Protein AF-A0A845UUW6-F1 (afdb_monomer_lite)

Secondary structure (DSSP, 8-state):
----EEE--SS--EEPPPGGGGG-TT--EEE--SSEEEEPPPGGGGG-TT-SEEE--SSEEEEEEPGGGGGGTTT--EEE--S-TEEEEB--HHHHHHHHTTS-EEE--TTTTB--EEEEEPPTTPPTTS-EEEEEE--PPSSS--EEEEEE--TTSEEEEEESSEEETTTTEEEEEEE-S----EEEEEEE--TT--SEEEEEEEEEETTEEEE--S-EEEEE----EEEEEEES-SEE-TT-EEEEEEEEEE-SSSPEEEEEEEEE--TTEEEEEE-TTEE-SSEEEEEEEEE-TT-EEEEEEEEEE-TTPPSEEEEEEEEEE-SSPPS-TTSSEEEEEEEEPPPPP---------TTS-SSS------B-TTS-B------S-----SSS------------S-S--EEEEEEEE--TTS-HHHHHHHHHHHHHHHHHS-TT-EEEEEEESSSEEEEEEEES-HHHHHHHHHT----S---HHHHHHHHHHHHTT-SSEEEEEEEE-----S-HHHHHHHHHHHHHTT--EEEEE-SS--HHHHHHHHHHHT--EEES--GGGS--

Sequence (569 aa):
TNLQRLWLEDNQLTGPIPAELSQLTNLQWLWLSNNQLGGPIPPELGELTNATQIDLERNNLSGPVPMELGNLDTNLEFLGLAQNPSLTGTIPQSLLDRQAQGLLTITFDGTSVIGCEAQRVLPEGYIPGLPLTVTIQTQPETGTGSYAIEDQPPSSWAVSNVQGGVFDSGTGTVKFGPYFDANSRTLQYDLTPPANASGTGVFSGTYSKDGVSTGLCGPSTLEPSRSDLVVSKVASVATAAPGEQFSYTLTVSNNGPNTAQGVVLTDTLPGDLALLSASADCTGLSVVECSVGDLTPGAVASFTLEVEVSDTAPAGAIDNTVSVSAITPDPNPSNDTSTATVEIEKLSALNLVINQIDASSCPDMSALVTVTDQFGQSLGGLTGSNFTLAEDGQSLPFSLSTVSTGSSSRLAVSIVIDRSTSLSNADLMNMQSAANDFIGLLANDDEVAIWQFNGNIDRLQDFTTDKALASGAVNSITLQGSTAIYDAVADAAAYSQTATGRKAIVLFTDGRDNRSSRSKAQAIDAAIAAGTPVFTIGFGNADPNVLDSIATQSGGLAFQDATSANLGA

pLDDT: mean 77.24, std 19.6, range [23.3, 98.56]

Organism: NCBI:txid2707351

InterPro domains:
  IPR001434 Large cysteine-rich periplasmic protein OmcB-like, DUF11 domain [PF01345] (228-342)
  IPR001611 Leucine-rich repeat [PF00560] (2-24)
  IPR001611 Leucine-rich repeat [PF00560] (26-48)
  IPR002035 von Willebrand factor, type A [PF00092] (414-567)
  IPR002035 von Willebrand factor, type A [PS50234] (412-569)
  IPR002035 von Willebrand factor, type A [SM00327] (410-569)
  IPR013783 Immunoglobulin-like fold [G3DSA:2.60.40.10] (219-346)
  IPR017802 VWFA-related, acidobacterial-type [TIGR03436] (368-543)
  IPR032675 Leucine-rich repeat domain superfamily [G3DSA:3.80.10.10] (1-116)
  IPR036465 von Willebrand factor A-like domain superfamily [G3DSA:3.40.50.410] (410-569)
  IPR036465 von Willebrand factor A-like domain superfamily [SSF53300] (411-563)
  IPR047589 DUF11 repeat [TIGR01451] (233-280)
  IPR051716 Plant receptor-like serine/threonine kinase [PTHR48053] (1-356)

Radius of gyration: 46.25 Å; chains: 1; bounding box: 102×43×138 Å

Foldseek 3Di:
DCDAEDAPEPDADEEADDLCVLVNLNHAYAAPEQYAYEEADHLSVLSNLNHQYHAHEQYQYAEEDHLSVLSNLPRHAEAHAANHVHYAHEDHVSQVVCVVVVRHDYDYDPDRHFADFPFAKADPPDAAFFKWKKKDKDQDDDDQWFKKKKKAWDPQKDKADWDQWDQDPVRNITMHDRDGDRDMDMTMIIIHHHRPDDTIIGMWMWMDTNRRTGHDPGPIDTDTQAWAKFKEKEWPDQADEAFDKTKIKIKIATQGQAKFAFKKKKKAADPQKWWDDKDPQWDDIRIIIHTPGIHGHGRMDMMMTMIGGHNPDDFAKDKIKMFMDTPHHYPDRPRRMYIYIHTYDDPDDFDFDDDDDPPPDDPDDDDFRFGAGPVRHTPDTPDDDDDDDDPDPDDDDDDDPPDDPDDDFAEEEEEEEEQEPVDDPVLLVQSLLLVLLVLVPHDLRHWYWYWYDAPDIDTQGDTDSPSVSRSVSSVVRHHDHHDDQLVNLLVSLVSQLPDPTAYEYEYEDQQDDPDDVVSVVNSLVSLQVSLYAYEYEHTDNRDQCSRQSNRVSSVHYYHYHDGSVNSVD

Structure (mmCIF, N/CA/C/O backbone):
data_AF-A0A845UUW6-F1
#
_entry.id   AF-A0A845UUW6-F1
#
loop_
_atom_site.group_PDB
_atom_site.id
_atom_site.type_symbol
_atom_site.label_atom_id
_atom_site.label_alt_id
_atom_site.label_comp_id
_atom_site.label_asym_id
_atom_site.label_entity_id
_atom_site.label_seq_id
_atom_site.pdbx_PDB_ins_code
_atom_site.Cartn_x
_atom_site.Cartn_y
_atom_site.Cartn_z
_atom_site.occupancy
_atom_site.B_iso_or_equiv
_atom_site.auth_seq_id
_atom_site.auth_comp_id
_atom_site.auth_asym_id
_atom_site.auth_atom_id
_atom_site.pdbx_PDB_model_num
ATOM 1 N N . THR A 1 1 ? 7.366 17.959 -49.634 1.00 78.81 1 THR A N 1
ATOM 2 C CA . THR A 1 1 ? 6.433 17.057 -48.931 1.00 78.81 1 THR A CA 1
ATOM 3 C C . THR A 1 1 ? 5.720 16.059 -49.841 1.00 78.81 1 THR A C 1
ATOM 5 O O . THR A 1 1 ? 5.512 14.955 -49.380 1.00 78.81 1 THR A O 1
ATOM 8 N N . ASN A 1 2 ? 5.355 16.347 -51.103 1.00 93.06 2 ASN A N 1
ATOM 9 C CA . ASN A 1 2 ? 4.643 15.372 -51.974 1.00 93.06 2 ASN A CA 1
ATOM 10 C C . ASN A 1 2 ? 5.525 14.294 -52.638 1.00 93.06 2 ASN A C 1
ATOM 12 O O . ASN A 1 2 ? 5.007 13.443 -53.358 1.00 93.06 2 ASN A O 1
ATOM 16 N N . LEU A 1 3 ? 6.849 14.358 -52.473 1.00 95.94 3 LEU A N 1
ATOM 17 C CA . LEU A 1 3 ? 7.756 13.401 -53.102 1.00 95.94 3 LEU A CA 1
ATOM 18 C C . LEU A 1 3 ? 7.600 12.027 -52.439 1.00 95.94 3 LEU A C 1
ATOM 20 O O . LEU A 1 3 ? 7.670 11.940 -51.220 1.00 95.94 3 LEU A O 1
ATOM 24 N N . GLN A 1 4 ? 7.396 10.985 -53.248 1.00 97.00 4 GLN A N 1
ATOM 25 C CA . GLN A 1 4 ? 7.204 9.604 -52.779 1.00 97.00 4 GLN A CA 1
ATOM 26 C C . GLN A 1 4 ? 8.407 8.704 -53.062 1.00 97.00 4 GLN A C 1
ATOM 28 O O . GLN A 1 4 ? 8.639 7.741 -52.339 1.00 97.00 4 GLN A O 1
ATOM 33 N N . ARG A 1 5 ? 9.173 8.993 -54.117 1.00 97.94 5 ARG A N 1
ATOM 34 C CA . ARG A 1 5 ? 10.358 8.216 -54.491 1.00 97.94 5 ARG A CA 1
ATOM 35 C C . ARG A 1 5 ? 11.508 9.164 -54.752 1.00 97.94 5 ARG A C 1
ATOM 37 O O . ARG A 1 5 ? 11.355 10.091 -55.548 1.00 97.94 5 ARG A O 1
ATOM 44 N N . LEU A 1 6 ? 12.628 8.920 -54.092 1.00 97.69 6 LEU A N 1
ATOM 45 C CA . LEU A 1 6 ? 13.888 9.592 -54.339 1.00 97.69 6 LEU A CA 1
ATOM 46 C C . LEU A 1 6 ? 14.940 8.525 -54.632 1.00 97.69 6 LEU A C 1
ATOM 48 O O . LEU A 1 6 ? 15.325 7.771 -53.742 1.00 97.69 6 LEU A O 1
ATOM 52 N N . TRP A 1 7 ? 15.356 8.473 -55.894 1.00 97.50 7 TRP A N 1
ATOM 53 C CA . TRP A 1 7 ? 16.365 7.556 -56.413 1.00 97.50 7 TRP A CA 1
ATOM 54 C C . TRP A 1 7 ? 17.590 8.363 -56.814 1.00 97.50 7 TRP A C 1
ATOM 56 O O . TRP A 1 7 ? 17.527 9.177 -57.741 1.00 97.50 7 TRP A O 1
ATOM 66 N N . LEU A 1 8 ? 18.661 8.206 -56.049 1.00 97.31 8 LEU A N 1
ATOM 67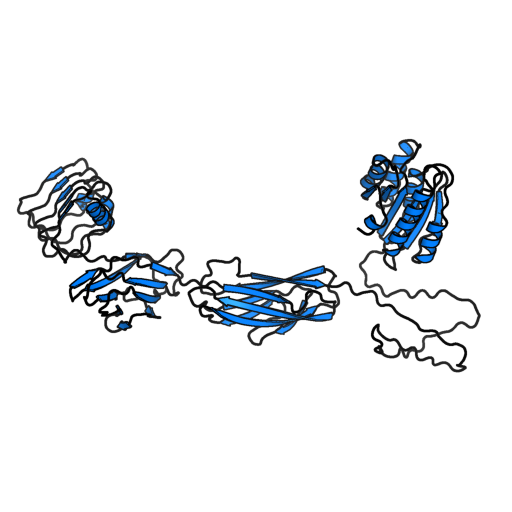 C CA . LEU A 1 8 ? 19.956 8.850 -56.252 1.00 97.31 8 LEU A CA 1
ATOM 68 C C . LEU A 1 8 ? 21.099 7.825 -56.188 1.00 97.31 8 LEU A C 1
ATOM 70 O O . LEU A 1 8 ? 22.266 8.205 -56.067 1.00 97.31 8 LEU A O 1
ATOM 74 N N . GLU A 1 9 ? 20.772 6.537 -56.261 1.00 96.94 9 GLU A N 1
ATOM 75 C CA . GLU A 1 9 ? 21.725 5.439 -56.296 1.00 96.94 9 GLU A CA 1
ATOM 76 C C . GLU A 1 9 ? 22.658 5.509 -57.517 1.00 96.94 9 GLU A C 1
ATOM 78 O O . GLU A 1 9 ? 22.359 6.178 -58.508 1.00 96.94 9 GLU A O 1
ATOM 83 N N . ASP A 1 10 ? 23.812 4.843 -57.434 1.00 97.88 10 ASP A N 1
ATOM 84 C CA . ASP A 1 10 ? 24.802 4.738 -58.519 1.00 97.88 10 ASP A CA 1
ATOM 85 C C . ASP A 1 10 ? 25.358 6.092 -59.008 1.00 97.88 10 ASP A C 1
ATOM 87 O O . ASP A 1 10 ? 25.478 6.361 -60.208 1.00 97.88 10 ASP A O 1
ATOM 91 N N . ASN A 1 11 ? 25.735 6.960 -58.068 1.00 98.00 11 ASN A N 1
ATOM 92 C CA . ASN A 1 11 ? 26.297 8.278 -58.358 1.00 98.00 11 ASN A CA 1
ATOM 93 C C . ASN A 1 11 ? 27.645 8.509 -57.644 1.00 98.00 11 ASN A C 1
ATOM 95 O O . ASN A 1 11 ? 28.257 7.619 -57.057 1.00 98.00 11 ASN A O 1
ATOM 99 N N . GLN A 1 12 ? 28.166 9.733 -57.758 1.00 97.69 12 GLN A N 1
ATOM 100 C CA . GLN A 1 12 ? 29.386 10.190 -57.081 1.00 97.69 12 GLN A CA 1
ATOM 101 C C . GLN A 1 12 ? 29.058 11.233 -56.002 1.00 97.69 12 GLN A C 1
ATOM 103 O O . GLN A 1 12 ? 29.830 12.169 -55.788 1.00 97.69 12 GLN A O 1
ATOM 108 N N . LEU A 1 13 ? 27.881 11.136 -55.372 1.00 97.81 13 LEU A N 1
ATOM 109 C CA . LEU A 1 13 ? 27.466 12.090 -54.344 1.00 97.81 13 LEU A CA 1
ATOM 110 C C . LEU A 1 13 ? 28.383 11.968 -53.127 1.00 97.81 13 LEU A C 1
ATOM 112 O O . LEU A 1 13 ? 28.678 10.864 -52.679 1.00 97.81 13 LEU A O 1
ATOM 116 N N . THR A 1 14 ? 28.831 13.110 -52.610 1.00 97.56 14 THR A N 1
ATOM 117 C CA . THR A 1 14 ? 29.713 13.218 -51.440 1.00 97.56 14 THR A CA 1
ATOM 118 C C . THR A 1 14 ? 29.064 14.085 -50.363 1.00 97.56 14 THR A C 1
ATOM 120 O O . THR A 1 14 ? 28.068 14.765 -50.615 1.00 97.56 14 THR A O 1
ATOM 123 N N . GLY A 1 15 ? 29.654 14.095 -49.167 1.00 97.06 15 GLY A N 1
ATOM 124 C CA . GLY A 1 15 ? 29.141 14.849 -48.022 1.00 97.06 15 GLY A CA 1
ATOM 125 C C . GLY A 1 15 ? 28.100 14.071 -47.206 1.00 97.06 15 GLY A C 1
ATOM 126 O O . GLY A 1 15 ? 27.867 12.892 -47.483 1.00 97.06 15 GLY A O 1
ATOM 127 N N . PRO A 1 16 ? 27.521 14.699 -46.167 1.00 97.44 16 PRO A N 1
ATOM 128 C CA . PRO A 1 16 ? 26.540 14.063 -45.296 1.00 97.44 16 PRO A CA 1
ATOM 129 C C . PRO A 1 16 ? 25.163 13.954 -45.935 1.00 97.44 16 PRO A C 1
ATOM 131 O O . PRO A 1 16 ? 24.785 14.757 -46.789 1.00 97.44 16 PRO A O 1
ATOM 134 N N . ILE A 1 17 ? 24.391 12.976 -45.460 1.00 97.94 17 ILE A N 1
ATOM 135 C CA . ILE A 1 17 ? 22.955 12.921 -45.723 1.00 97.94 17 ILE A CA 1
ATOM 136 C C . ILE A 1 17 ? 22.316 14.123 -44.999 1.00 97.94 17 ILE A C 1
ATOM 138 O O . ILE A 1 17 ? 22.528 14.277 -43.796 1.00 97.94 17 ILE A O 1
ATOM 142 N N . PRO A 1 18 ? 21.568 14.999 -45.690 1.00 96.81 18 PRO A N 1
ATOM 143 C CA . PRO A 1 18 ? 20.947 16.154 -45.053 1.00 96.81 18 PRO A CA 1
ATOM 144 C C . PRO A 1 18 ? 19.748 15.731 -44.196 1.00 96.81 18 PRO A C 1
ATOM 146 O O . PRO A 1 18 ? 18.869 15.002 -44.665 1.00 96.81 18 PRO A O 1
ATOM 149 N N . ALA A 1 19 ? 19.688 16.225 -42.956 1.00 93.88 19 ALA A N 1
ATOM 150 C CA . ALA A 1 19 ? 18.590 15.959 -42.024 1.00 93.88 19 ALA A CA 1
ATOM 151 C C . ALA A 1 19 ? 17.235 16.439 -42.574 1.00 93.88 19 ALA A C 1
ATOM 153 O O . ALA A 1 19 ? 16.196 15.861 -42.267 1.00 93.88 19 ALA A O 1
ATOM 154 N N . GLU A 1 20 ? 17.234 17.443 -43.456 1.00 96.25 20 GLU A N 1
ATOM 155 C CA . GLU A 1 20 ? 16.044 18.002 -44.101 1.00 96.25 20 GLU A CA 1
ATOM 156 C C . GLU A 1 20 ? 15.300 17.003 -45.002 1.00 96.25 20 GLU A C 1
ATOM 158 O O . GLU A 1 20 ? 14.148 17.258 -45.362 1.00 96.25 20 GLU A O 1
ATOM 163 N N . LEU A 1 21 ? 15.900 15.853 -45.347 1.00 95.88 21 LEU A N 1
ATOM 164 C CA . LEU A 1 21 ? 15.180 14.774 -46.037 1.00 95.88 21 LEU A CA 1
ATOM 165 C C . LEU A 1 21 ? 13.986 14.258 -45.224 1.00 95.88 21 LEU A C 1
ATOM 167 O O . LEU A 1 21 ? 12.992 13.865 -45.832 1.00 95.88 21 LEU A O 1
ATOM 171 N N . SER A 1 22 ? 14.038 14.344 -43.891 1.00 93.12 22 SER A N 1
ATOM 172 C CA . SER A 1 22 ? 12.924 14.036 -42.974 1.00 93.12 22 SER A CA 1
ATOM 173 C C . SER A 1 22 ? 11.636 14.806 -43.295 1.00 93.12 22 SER A C 1
ATOM 175 O O . SER A 1 22 ? 10.530 14.288 -43.148 1.00 93.12 22 SER A O 1
ATOM 177 N N . GLN A 1 23 ? 11.749 16.018 -43.854 1.00 95.19 23 GLN A N 1
ATOM 178 C CA . GLN A 1 23 ? 10.604 16.862 -44.217 1.00 95.19 23 GLN A CA 1
ATOM 179 C C . GLN A 1 23 ? 9.803 16.310 -45.409 1.00 95.19 23 GLN A C 1
ATOM 181 O O . GLN A 1 23 ? 8.727 16.814 -45.759 1.00 95.19 23 GLN A O 1
ATOM 186 N N . LEU A 1 24 ? 10.310 15.280 -46.084 1.00 95.88 24 LEU A N 1
ATOM 187 C CA . LEU A 1 24 ? 9.617 14.570 -47.151 1.00 95.88 24 LEU A CA 1
ATOM 188 C C . LEU A 1 24 ? 8.706 13.490 -46.555 1.00 95.88 24 LEU A C 1
ATOM 190 O O . LEU A 1 24 ? 8.832 12.316 -46.859 1.00 95.88 24 LEU A O 1
ATOM 194 N N . THR A 1 25 ? 7.734 13.892 -45.741 1.00 92.50 25 THR A N 1
ATOM 195 C CA . THR A 1 25 ? 6.890 12.973 -44.955 1.00 92.50 25 THR A CA 1
ATOM 196 C C . THR A 1 25 ? 6.049 11.972 -45.765 1.00 92.50 25 THR A C 1
ATOM 198 O O . THR A 1 25 ? 5.563 11.000 -45.199 1.00 92.50 25 THR A O 1
ATOM 201 N N . ASN A 1 26 ? 5.875 12.158 -47.082 1.00 95.06 26 ASN A N 1
ATOM 202 C CA . ASN A 1 26 ? 5.220 11.178 -47.969 1.00 95.06 26 ASN A CA 1
ATOM 203 C C . ASN A 1 26 ? 6.203 10.230 -48.679 1.00 95.06 26 ASN A C 1
ATOM 205 O O . ASN A 1 26 ? 5.784 9.469 -49.555 1.00 95.06 26 ASN A O 1
ATOM 209 N N . LEU A 1 27 ? 7.497 10.305 -48.368 1.00 97.19 27 LEU A N 1
ATOM 210 C CA . LEU A 1 27 ? 8.522 9.502 -49.018 1.00 97.19 27 LEU A CA 1
ATOM 211 C C . LEU A 1 27 ? 8.357 8.028 -48.633 1.00 97.19 27 LEU A C 1
ATOM 213 O O . LEU A 1 27 ? 8.278 7.689 -47.459 1.00 97.19 27 LEU A O 1
ATOM 217 N N . GLN A 1 28 ? 8.299 7.170 -49.647 1.00 97.56 28 GLN A N 1
ATOM 218 C CA . GLN A 1 28 ? 8.151 5.717 -49.541 1.00 97.56 28 GLN A CA 1
ATOM 219 C C . GLN A 1 28 ? 9.447 4.991 -49.907 1.00 97.56 28 GLN A C 1
ATOM 221 O O . GLN A 1 28 ? 9.754 3.959 -49.313 1.00 97.56 28 GLN A O 1
ATOM 226 N N . TRP A 1 29 ? 10.198 5.535 -50.870 1.00 98.38 29 TRP A N 1
ATOM 227 C CA . TRP A 1 29 ? 11.484 5.010 -51.327 1.00 98.38 29 TRP A CA 1
ATOM 228 C C . TRP A 1 29 ? 12.564 6.083 -51.226 1.00 98.38 29 TRP A C 1
ATOM 230 O O . TRP A 1 29 ? 12.444 7.134 -51.863 1.00 98.38 29 TRP A O 1
ATOM 240 N N . LEU A 1 30 ? 13.621 5.788 -50.474 1.00 98.25 30 LEU A N 1
ATOM 241 C CA . LEU A 1 30 ? 14.844 6.578 -50.399 1.00 98.25 30 LEU A CA 1
ATOM 242 C C . LEU A 1 30 ? 16.035 5.685 -50.744 1.00 98.25 30 LEU A C 1
ATOM 244 O O . LEU A 1 30 ? 16.483 4.906 -49.906 1.00 98.25 30 LEU A O 1
ATOM 248 N N . TRP A 1 31 ? 16.540 5.791 -51.969 1.00 98.31 31 TRP A N 1
ATOM 249 C CA . TRP A 1 31 ? 17.693 5.020 -52.430 1.00 98.31 31 TRP A CA 1
ATOM 250 C C . TRP A 1 31 ? 18.873 5.952 -52.669 1.00 98.31 31 TRP A C 1
ATOM 252 O O . TRP A 1 31 ? 18.838 6.824 -53.536 1.00 98.31 31 TRP A O 1
ATOM 262 N N . LEU A 1 32 ? 19.899 5.790 -51.839 1.00 98.31 32 LEU A N 1
ATOM 263 C CA . LEU A 1 32 ? 21.145 6.555 -51.854 1.00 98.31 32 LEU A CA 1
ATOM 264 C C . LEU A 1 32 ? 22.366 5.636 -52.024 1.00 98.31 32 LEU A C 1
ATOM 266 O O . LEU A 1 32 ? 23.506 6.079 -51.849 1.00 98.31 32 LEU A O 1
ATOM 270 N N . SER A 1 33 ? 22.149 4.356 -52.324 1.00 98.06 33 SER A N 1
ATOM 271 C CA . SER A 1 33 ? 23.204 3.352 -52.349 1.00 98.06 33 SER A CA 1
ATOM 272 C C . SER A 1 33 ? 24.225 3.572 -53.462 1.00 98.06 33 SER A C 1
ATOM 274 O O . SER A 1 33 ? 23.982 4.272 -54.444 1.00 98.06 33 SER A O 1
ATOM 276 N N . ASN A 1 34 ? 25.414 2.994 -53.290 1.00 98.12 34 ASN A N 1
ATOM 277 C CA . ASN A 1 34 ? 26.522 3.089 -54.244 1.00 98.12 34 ASN A CA 1
ATOM 278 C C . ASN A 1 34 ? 26.907 4.548 -54.571 1.00 98.12 34 ASN A C 1
ATOM 280 O O . ASN A 1 34 ? 26.910 4.979 -55.725 1.00 98.12 34 ASN A O 1
ATOM 284 N N . ASN A 1 35 ? 27.230 5.303 -53.519 1.00 98.50 35 ASN A N 1
ATOM 285 C CA . ASN A 1 35 ? 27.700 6.688 -53.568 1.00 98.50 35 ASN A CA 1
ATOM 286 C C . ASN A 1 35 ? 28.965 6.857 -52.695 1.00 98.50 35 ASN A C 1
ATOM 288 O O . ASN A 1 35 ? 29.603 5.889 -52.286 1.00 98.50 35 ASN A O 1
ATOM 292 N N . GLN A 1 36 ? 29.382 8.101 -52.445 1.00 97.81 36 GLN A N 1
ATOM 293 C CA . GLN A 1 36 ? 30.512 8.465 -51.579 1.00 97.81 36 GLN A CA 1
ATOM 294 C C . GLN A 1 36 ? 30.044 9.317 -50.382 1.00 97.81 36 GLN A C 1
ATOM 296 O O . GLN A 1 36 ? 30.795 10.163 -49.883 1.00 97.81 36 GLN A O 1
ATOM 301 N N . LEU A 1 37 ? 28.791 9.137 -49.945 1.00 98.19 37 LEU A N 1
ATOM 302 C CA . LEU A 1 37 ? 28.221 9.865 -48.810 1.00 98.19 37 LEU A CA 1
ATOM 303 C C . LEU A 1 37 ? 28.946 9.459 -47.526 1.00 98.19 37 LEU A C 1
ATOM 305 O O . LEU A 1 37 ? 29.293 8.293 -47.361 1.00 98.19 37 LEU A O 1
ATOM 309 N N . GLY A 1 38 ? 29.187 10.402 -46.620 1.00 92.94 38 GLY A N 1
ATOM 310 C CA . GLY A 1 38 ? 29.906 10.136 -45.372 1.00 92.94 38 GLY A CA 1
ATOM 311 C C . GLY A 1 38 ? 29.416 10.973 -44.202 1.00 92.94 38 GLY A C 1
ATOM 312 O O . GLY A 1 38 ? 28.570 11.838 -44.370 1.00 92.94 38 GLY A O 1
ATOM 313 N N . GLY A 1 39 ? 29.949 10.737 -43.005 1.00 91.62 39 GLY A N 1
ATOM 314 C CA . GLY A 1 39 ? 29.361 11.286 -41.778 1.00 91.62 39 GLY A CA 1
ATOM 315 C C . GLY A 1 39 ? 28.183 10.441 -41.269 1.00 91.62 39 GLY A C 1
ATOM 316 O O . GLY A 1 39 ? 27.915 9.375 -41.832 1.00 91.62 39 GLY A O 1
ATOM 317 N N . PRO A 1 40 ? 27.511 10.882 -40.190 1.00 90.00 40 PRO A N 1
ATOM 318 C CA . PRO A 1 40 ? 26.458 10.107 -39.545 1.00 90.00 40 PRO A CA 1
ATOM 319 C C . PRO A 1 40 ? 25.180 10.025 -40.370 1.00 90.00 40 PRO A C 1
ATOM 321 O O . PRO A 1 40 ? 24.851 10.933 -41.134 1.00 90.00 40 PRO A O 1
ATOM 324 N N . ILE A 1 41 ? 24.441 8.934 -40.165 1.00 96.31 41 ILE A N 1
ATOM 325 C CA . ILE A 1 41 ? 23.040 8.845 -40.572 1.00 96.31 41 ILE A CA 1
ATOM 326 C C . ILE A 1 41 ? 22.256 9.834 -39.688 1.00 96.31 41 ILE A C 1
ATOM 328 O O . ILE A 1 41 ? 22.372 9.749 -38.464 1.00 96.31 41 ILE A O 1
ATOM 332 N N . PRO A 1 42 ? 21.484 10.776 -40.254 1.00 95.56 42 PRO A N 1
ATOM 333 C CA . PRO A 1 42 ? 20.699 11.711 -39.457 1.00 95.56 42 PRO A CA 1
ATOM 334 C C . PRO A 1 42 ? 19.595 10.980 -38.676 1.00 95.56 42 PRO A C 1
ATOM 336 O O . PRO A 1 42 ? 18.842 10.217 -39.295 1.00 95.56 42 PRO A O 1
ATOM 339 N N . PRO A 1 43 ? 19.454 11.204 -37.355 1.00 85.25 43 PRO A N 1
ATOM 340 C CA . PRO A 1 43 ? 18.365 10.621 -36.568 1.00 85.25 43 PRO A CA 1
ATOM 341 C C . PRO A 1 43 ? 16.979 11.031 -37.088 1.00 85.25 43 PRO A C 1
ATOM 343 O O . PRO A 1 43 ? 16.032 10.249 -37.021 1.00 85.25 43 PRO A O 1
ATOM 346 N N . GLU A 1 44 ? 16.859 12.205 -37.711 1.00 96.69 44 GLU A N 1
ATOM 347 C CA . GLU A 1 44 ? 15.612 12.724 -38.281 1.00 96.69 44 GLU A CA 1
ATOM 348 C C . GLU A 1 44 ? 15.050 11.840 -39.407 1.00 96.69 44 GLU A C 1
ATOM 350 O O . GLU A 1 44 ? 13.860 11.912 -39.714 1.00 96.69 44 GLU A O 1
ATOM 355 N N . LEU A 1 45 ? 15.850 10.953 -40.016 1.00 96.12 45 LEU A N 1
ATOM 356 C CA . LEU A 1 45 ? 15.319 9.967 -40.966 1.00 96.12 45 LEU A CA 1
ATOM 357 C C . LEU A 1 45 ? 14.285 9.024 -40.326 1.00 96.12 45 LEU A C 1
ATOM 359 O O . LEU A 1 45 ? 13.439 8.489 -41.042 1.00 96.12 45 LEU A O 1
ATOM 363 N N . GLY A 1 46 ? 14.295 8.876 -38.997 1.00 92.31 46 GLY A N 1
ATOM 36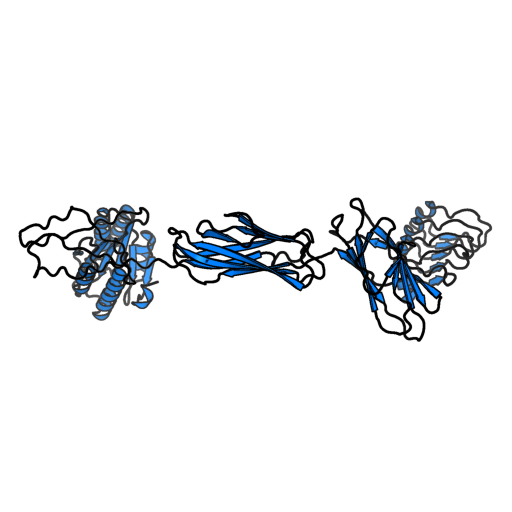4 C CA . GLY A 1 46 ? 13.257 8.176 -38.240 1.00 92.31 46 GLY A CA 1
ATOM 365 C C . GLY A 1 46 ? 11.861 8.808 -38.336 1.00 92.31 46 GLY A C 1
ATOM 366 O O . GLY A 1 46 ? 10.870 8.161 -38.013 1.00 92.31 46 GLY A O 1
ATOM 367 N N . GLU A 1 47 ? 11.742 10.050 -38.816 1.00 94.44 47 GLU A N 1
ATOM 368 C CA . GLU A 1 47 ? 10.454 10.734 -39.003 1.00 94.44 47 GLU A CA 1
ATOM 369 C C . GLU A 1 47 ? 9.744 10.345 -40.313 1.00 94.44 47 GLU A C 1
ATOM 371 O O . GLU A 1 47 ? 8.565 10.661 -40.512 1.00 94.44 47 GLU A O 1
ATOM 376 N N . LEU A 1 48 ? 10.425 9.624 -41.213 1.00 95.38 48 LEU A N 1
ATOM 377 C CA . LEU A 1 48 ? 9.891 9.167 -42.499 1.00 95.38 48 LEU A CA 1
ATOM 378 C C . LEU A 1 48 ? 8.948 7.966 -42.339 1.00 95.38 48 LEU A C 1
ATOM 380 O O . LEU A 1 48 ? 9.119 6.936 -42.976 1.00 95.38 48 LEU A O 1
ATOM 384 N N . THR A 1 49 ? 7.915 8.093 -41.513 1.00 93.38 49 THR A N 1
ATOM 385 C CA . THR A 1 49 ? 6.990 7.008 -41.123 1.00 93.38 49 THR A CA 1
ATOM 386 C C . THR A 1 49 ? 6.237 6.332 -42.284 1.00 93.38 49 THR A C 1
ATOM 388 O O . THR A 1 49 ? 5.717 5.228 -42.122 1.00 93.38 49 THR A O 1
ATOM 391 N N . ASN A 1 50 ? 6.202 6.949 -43.471 1.00 94.56 50 ASN A N 1
ATOM 392 C CA . ASN A 1 50 ? 5.665 6.355 -44.704 1.00 94.56 50 ASN A CA 1
ATOM 393 C C . ASN A 1 50 ? 6.710 5.580 -45.532 1.00 94.56 50 ASN A C 1
ATOM 395 O O . ASN A 1 50 ? 6.359 5.002 -46.565 1.00 94.56 50 ASN A O 1
ATOM 399 N N . ALA A 1 51 ? 7.979 5.574 -45.118 1.00 96.88 51 ALA A N 1
ATOM 400 C CA . ALA A 1 51 ? 9.054 4.889 -45.814 1.00 96.88 51 ALA A CA 1
ATOM 401 C C . ALA A 1 51 ? 8.869 3.374 -45.734 1.00 96.88 51 ALA A C 1
ATOM 403 O O . ALA A 1 51 ? 8.714 2.786 -44.667 1.00 96.88 51 ALA A O 1
ATOM 404 N N . THR A 1 52 ? 8.930 2.749 -46.902 1.00 97.62 52 THR A N 1
ATOM 405 C CA . THR A 1 52 ? 8.909 1.293 -47.076 1.00 97.62 52 THR A CA 1
ATOM 406 C C . THR A 1 52 ? 10.295 0.764 -47.417 1.00 97.62 52 THR A C 1
ATOM 408 O O . THR A 1 52 ? 10.611 -0.387 -47.148 1.00 97.62 52 THR A O 1
ATOM 411 N N . GLN A 1 53 ? 11.149 1.595 -48.008 1.00 97.94 53 GLN A N 1
ATOM 412 C CA . GLN A 1 53 ? 12.445 1.179 -48.520 1.00 97.94 53 GLN A CA 1
ATOM 413 C C . GLN A 1 53 ? 13.453 2.298 -48.282 1.00 97.94 53 GLN A C 1
ATOM 415 O O . GLN A 1 53 ? 13.307 3.397 -48.827 1.00 97.94 53 GLN A O 1
ATOM 420 N N . ILE A 1 54 ? 14.480 2.003 -47.493 1.00 98.19 54 ILE A N 1
ATOM 421 C CA . ILE A 1 54 ? 15.629 2.881 -47.286 1.00 98.19 54 ILE A CA 1
ATOM 422 C C . ILE A 1 54 ? 16.877 2.086 -47.644 1.00 98.19 54 ILE A C 1
ATOM 424 O O . ILE A 1 54 ? 17.173 1.080 -47.008 1.00 98.19 54 ILE A O 1
ATOM 428 N N . ASP A 1 55 ? 17.602 2.532 -48.664 1.00 98.12 55 ASP A N 1
ATOM 429 C CA . ASP A 1 55 ? 18.837 1.893 -49.108 1.00 98.12 55 ASP A CA 1
ATOM 430 C C . ASP A 1 55 ? 20.008 2.876 -49.015 1.00 98.12 55 ASP A C 1
ATOM 432 O O . ASP A 1 55 ? 20.085 3.850 -49.770 1.00 98.12 55 ASP A O 1
ATOM 436 N N . LEU A 1 56 ? 20.900 2.624 -48.057 1.00 97.56 56 LEU A N 1
ATOM 437 C CA . LEU A 1 56 ? 22.109 3.397 -47.776 1.00 97.56 56 LEU A CA 1
ATOM 438 C C . LEU A 1 56 ? 23.380 2.568 -48.017 1.00 97.56 56 LEU A C 1
ATOM 440 O O . LEU A 1 56 ? 24.474 2.985 -47.619 1.00 97.56 56 LEU A O 1
ATOM 444 N N . GLU A 1 57 ? 23.258 1.394 -48.642 1.00 96.50 57 GLU A N 1
ATOM 445 C CA . GLU A 1 57 ? 24.384 0.488 -48.843 1.00 96.50 57 GLU A CA 1
ATOM 446 C C . GLU A 1 57 ? 25.517 1.134 -49.651 1.00 96.50 57 GLU A C 1
ATOM 448 O O . GLU A 1 57 ? 25.297 2.009 -50.490 1.00 96.50 57 GLU A O 1
ATOM 453 N N . ARG A 1 58 ? 26.747 0.638 -49.471 1.00 96.44 58 ARG A N 1
ATOM 454 C CA . ARG A 1 58 ? 27.907 1.006 -50.308 1.00 96.44 58 ARG A CA 1
ATOM 455 C C . ARG A 1 58 ? 28.180 2.518 -50.298 1.00 96.44 58 ARG A C 1
ATOM 457 O O . ARG A 1 58 ? 28.217 3.158 -51.350 1.00 96.44 58 ARG A O 1
ATOM 464 N N . ASN A 1 59 ? 28.365 3.073 -49.106 1.00 97.69 59 ASN A N 1
ATOM 465 C CA . ASN A 1 59 ? 28.753 4.463 -48.868 1.00 97.69 59 ASN A CA 1
ATOM 466 C C . ASN A 1 59 ? 29.921 4.522 -47.854 1.00 97.69 59 ASN A C 1
ATOM 468 O O . ASN A 1 59 ? 30.468 3.501 -47.439 1.00 97.69 59 ASN A O 1
ATOM 472 N N . ASN A 1 60 ? 30.329 5.730 -47.459 1.00 95.25 60 ASN A N 1
ATOM 473 C CA . ASN A 1 60 ? 31.331 5.996 -46.420 1.00 95.25 60 ASN A CA 1
ATOM 474 C C . ASN A 1 60 ? 30.682 6.526 -45.121 1.00 95.25 60 ASN A C 1
ATOM 476 O O . ASN A 1 60 ? 31.276 7.358 -44.424 1.00 95.25 60 ASN A O 1
ATOM 480 N N . LEU A 1 61 ? 29.456 6.090 -44.802 1.00 94.62 61 LEU A N 1
ATOM 481 C CA . LEU A 1 61 ? 28.748 6.526 -43.593 1.00 94.62 61 LEU A CA 1
ATOM 482 C C . LEU A 1 61 ? 29.502 6.082 -42.333 1.00 94.62 61 LEU A C 1
ATOM 484 O O . LEU A 1 61 ? 30.167 5.041 -42.316 1.00 94.62 61 LEU A O 1
ATOM 488 N N . SER A 1 62 ? 29.428 6.903 -41.287 1.00 85.31 62 SER A N 1
ATOM 489 C CA . SER A 1 62 ? 30.200 6.713 -40.060 1.00 85.31 62 SER A CA 1
ATOM 490 C C . SER A 1 62 ? 29.405 7.001 -38.793 1.00 85.31 62 SER A C 1
ATOM 492 O O . SER A 1 62 ? 28.400 7.696 -38.829 1.00 85.31 62 SER A O 1
ATOM 494 N N . GLY A 1 63 ? 29.876 6.503 -37.651 1.00 75.44 63 GLY A N 1
ATOM 495 C CA . GLY A 1 63 ? 29.183 6.694 -36.374 1.00 75.44 63 GLY A CA 1
ATOM 496 C C . GLY A 1 63 ? 28.007 5.729 -36.183 1.00 75.44 63 GLY A C 1
ATOM 497 O O . GLY A 1 63 ? 27.838 4.811 -36.989 1.00 75.44 63 GLY A O 1
ATOM 498 N N . PRO A 1 64 ? 27.236 5.887 -35.094 1.00 76.75 64 PRO A N 1
ATOM 499 C CA . PRO A 1 64 ? 26.210 4.924 -34.723 1.00 76.75 64 PRO A CA 1
ATOM 500 C C . PRO A 1 64 ? 25.008 4.955 -35.675 1.00 76.75 64 PRO A C 1
ATOM 502 O O . PRO A 1 64 ? 24.619 6.017 -36.163 1.00 76.75 64 PRO A O 1
ATOM 505 N N . VAL A 1 65 ? 24.379 3.797 -35.886 1.00 85.75 65 VAL A N 1
ATOM 506 C CA . VAL A 1 65 ? 23.019 3.713 -36.440 1.00 85.75 65 VAL A CA 1
ATOM 507 C C . VAL A 1 65 ? 22.041 4.400 -35.464 1.00 85.75 65 VAL A C 1
ATOM 509 O O . VAL A 1 65 ? 22.013 4.022 -34.293 1.00 85.75 65 VAL A O 1
ATOM 512 N N . PRO A 1 66 ? 21.253 5.406 -35.898 1.00 84.62 66 PRO A N 1
ATOM 513 C CA . PRO A 1 66 ? 20.333 6.125 -35.018 1.00 84.62 66 PRO A CA 1
ATOM 514 C C . PRO A 1 66 ? 19.184 5.250 -34.513 1.00 84.62 66 PRO A C 1
ATOM 516 O O . PRO A 1 66 ? 18.556 4.524 -35.291 1.00 84.62 66 PRO A O 1
ATOM 519 N N . MET A 1 67 ? 18.858 5.374 -33.224 1.00 74.06 67 MET A N 1
ATOM 520 C CA . MET A 1 67 ? 17.767 4.616 -32.601 1.00 74.06 67 MET A CA 1
ATOM 521 C C . MET A 1 67 ? 16.391 5.047 -33.115 1.00 74.06 67 MET A C 1
ATOM 523 O O . MET A 1 67 ? 15.459 4.246 -33.159 1.00 74.06 67 MET A O 1
ATOM 527 N N . GLU A 1 68 ? 16.282 6.289 -33.579 1.00 87.88 68 GLU A N 1
ATOM 528 C CA . GLU A 1 68 ? 15.089 6.893 -34.163 1.00 87.88 68 GLU A CA 1
ATOM 529 C C . GLU A 1 68 ? 14.617 6.161 -35.423 1.00 87.88 68 GLU A C 1
ATOM 531 O O . GLU A 1 68 ? 13.425 6.189 -35.728 1.00 87.88 68 GLU A O 1
ATOM 536 N N . LEU A 1 69 ? 15.497 5.426 -36.121 1.00 89.44 69 LEU A N 1
ATOM 537 C CA . LEU A 1 69 ? 15.080 4.544 -37.219 1.00 89.44 69 LEU A CA 1
ATOM 538 C C . LEU A 1 69 ? 14.094 3.459 -36.752 1.00 89.44 69 LEU A C 1
ATOM 540 O O . LEU A 1 69 ? 13.331 2.937 -37.562 1.00 89.44 69 LEU A O 1
ATOM 544 N N . GLY A 1 70 ? 14.053 3.155 -35.451 1.00 83.56 70 GLY A N 1
ATOM 545 C CA . GLY A 1 70 ? 13.071 2.258 -34.847 1.00 83.56 70 GLY A CA 1
ATOM 546 C C . GLY A 1 70 ? 11.625 2.740 -34.986 1.00 83.56 70 GLY A C 1
ATOM 547 O O . GLY A 1 70 ? 10.727 1.905 -34.977 1.00 83.56 70 GLY A O 1
ATOM 548 N N . ASN A 1 71 ? 11.395 4.041 -35.202 1.00 86.38 71 ASN A N 1
ATOM 549 C CA . ASN A 1 71 ? 10.066 4.619 -35.450 1.00 86.38 71 ASN A CA 1
ATOM 550 C C . ASN A 1 71 ? 9.485 4.235 -36.825 1.00 86.38 71 ASN A C 1
ATOM 552 O O . ASN A 1 71 ? 8.322 4.511 -37.115 1.00 86.38 71 ASN A O 1
ATOM 556 N N . LEU A 1 72 ? 10.298 3.625 -37.693 1.00 92.06 72 LEU A N 1
ATOM 557 C CA . LEU A 1 72 ? 9.900 3.160 -39.024 1.00 92.06 72 LEU A CA 1
ATOM 558 C C . LEU A 1 72 ? 9.371 1.715 -39.010 1.00 92.06 72 LEU A C 1
ATOM 560 O O . LEU A 1 72 ? 9.041 1.153 -40.059 1.00 92.06 72 LEU A O 1
ATOM 564 N N . ASP A 1 73 ? 9.282 1.101 -37.830 1.00 83.31 73 ASP A N 1
ATOM 565 C CA . ASP A 1 73 ? 8.871 -0.285 -37.620 1.00 83.31 73 ASP A CA 1
ATOM 566 C C . ASP A 1 73 ? 7.498 -0.634 -38.207 1.00 83.31 73 ASP A C 1
ATOM 568 O O . ASP A 1 73 ? 7.239 -1.797 -38.478 1.00 83.31 73 ASP A O 1
ATOM 572 N N . THR A 1 74 ? 6.630 0.329 -38.484 1.00 85.94 74 THR A N 1
ATOM 573 C CA . THR A 1 74 ? 5.281 0.025 -38.968 1.00 85.94 74 THR A CA 1
ATOM 574 C C . THR A 1 74 ? 5.251 -0.349 -40.457 1.00 85.94 74 THR A C 1
ATOM 576 O O . THR A 1 74 ? 4.522 -1.265 -40.836 1.00 85.94 74 THR A O 1
ATOM 579 N N . ASN A 1 75 ? 6.044 0.321 -41.306 1.00 88.69 75 ASN A N 1
ATOM 580 C CA . ASN A 1 75 ? 5.937 0.213 -42.773 1.00 88.69 75 ASN A CA 1
ATOM 581 C C . ASN A 1 75 ? 7.228 -0.222 -43.480 1.00 88.69 75 ASN A C 1
ATOM 583 O O . ASN A 1 75 ? 7.176 -0.603 -44.648 1.00 88.69 75 ASN A O 1
ATOM 587 N N . LEU A 1 76 ? 8.386 -0.165 -42.814 1.00 97.06 76 LEU A N 1
ATOM 588 C CA . LEU A 1 76 ? 9.670 -0.405 -43.474 1.00 97.06 76 LEU A CA 1
ATOM 589 C C . LEU A 1 76 ? 9.822 -1.876 -43.889 1.00 97.06 76 LEU A C 1
ATOM 591 O O . LEU A 1 76 ? 9.722 -2.762 -43.056 1.00 97.06 76 LEU A O 1
ATOM 595 N N . GLU A 1 77 ? 10.079 -2.170 -45.151 1.00 96.88 77 GLU A N 1
ATOM 596 C CA . GLU A 1 77 ? 10.250 -3.531 -45.683 1.00 96.88 77 GLU A CA 1
ATOM 597 C C . GLU A 1 77 ? 11.719 -3.849 -45.991 1.00 96.88 77 GLU A C 1
ATOM 599 O O . GLU A 1 77 ? 12.121 -5.016 -45.992 1.00 96.88 77 GLU A O 1
ATOM 604 N N . PHE A 1 78 ? 12.532 -2.814 -46.217 1.00 97.19 78 PHE A N 1
ATOM 605 C CA . PHE A 1 78 ? 13.961 -2.937 -46.487 1.00 97.19 78 PHE A CA 1
ATOM 606 C C . PHE A 1 78 ? 14.759 -1.800 -45.849 1.00 97.19 78 PHE A C 1
ATOM 608 O O . PHE A 1 78 ? 14.418 -0.623 -46.019 1.00 97.19 78 PHE A O 1
ATOM 615 N N . LEU A 1 79 ? 15.846 -2.171 -45.174 1.00 96.44 79 LEU A N 1
ATOM 616 C CA . LEU A 1 79 ? 16.856 -1.263 -44.648 1.00 96.44 79 LEU A CA 1
ATOM 617 C C . LEU A 1 79 ? 18.254 -1.727 -45.074 1.00 96.44 79 LEU A C 1
ATOM 619 O O . LEU A 1 79 ? 18.803 -2.685 -44.529 1.00 96.44 79 LEU A O 1
ATOM 623 N N . GLY A 1 80 ? 18.829 -1.030 -46.047 1.00 95.38 80 GLY A N 1
ATOM 624 C CA . GLY A 1 80 ? 20.160 -1.310 -46.566 1.00 95.38 80 GLY A CA 1
ATOM 625 C C . GLY A 1 80 ? 21.247 -0.524 -45.833 1.00 95.38 80 GLY A C 1
ATOM 626 O O . GLY A 1 80 ? 21.296 0.695 -45.973 1.00 95.38 80 GLY A O 1
ATOM 627 N N . LEU A 1 81 ? 22.125 -1.184 -45.069 1.00 93.56 81 LEU A N 1
ATOM 628 C CA . LEU A 1 81 ? 23.245 -0.546 -44.343 1.00 93.56 81 LEU A CA 1
ATOM 629 C C . LEU A 1 81 ? 24.613 -1.162 -44.667 1.00 93.56 81 LEU A C 1
ATOM 631 O O . LEU A 1 81 ? 25.644 -0.604 -44.284 1.00 93.56 81 LEU A O 1
ATOM 635 N N . ALA A 1 82 ? 24.640 -2.303 -45.358 1.00 91.25 82 ALA A N 1
ATOM 636 C CA . ALA A 1 82 ? 25.863 -3.024 -45.688 1.00 91.25 82 ALA A CA 1
ATOM 637 C C . ALA A 1 82 ? 26.865 -2.169 -46.481 1.00 91.25 82 ALA A C 1
ATOM 639 O O . ALA A 1 82 ? 26.508 -1.236 -47.200 1.00 91.25 82 ALA A O 1
ATOM 640 N N . GLN A 1 83 ? 28.142 -2.528 -46.396 1.00 91.38 83 GLN A N 1
ATOM 641 C CA . GLN A 1 83 ? 29.240 -1.863 -47.095 1.00 91.38 83 GLN A CA 1
ATOM 642 C C . GLN A 1 83 ? 29.381 -0.381 -46.720 1.00 91.38 83 GLN A C 1
ATOM 644 O O . GLN A 1 83 ? 29.640 0.461 -47.577 1.00 91.38 83 GLN A O 1
ATOM 649 N N . ASN A 1 84 ? 29.240 -0.086 -45.425 1.00 90.62 84 ASN A N 1
ATOM 650 C CA . ASN A 1 84 ? 29.604 1.183 -44.794 1.00 90.62 84 ASN A CA 1
ATOM 651 C C . ASN A 1 84 ? 30.667 0.906 -43.711 1.00 90.62 84 ASN A C 1
ATOM 653 O O . ASN A 1 84 ? 30.326 0.625 -42.562 1.00 90.62 84 ASN A O 1
ATOM 657 N N . PRO A 1 85 ? 31.970 0.956 -44.042 1.00 83.81 85 PRO A N 1
ATOM 658 C CA . PRO A 1 85 ? 33.030 0.373 -43.211 1.00 83.81 85 PRO A CA 1
ATOM 659 C C . PRO A 1 85 ? 33.284 1.100 -41.882 1.00 83.81 85 PRO A C 1
ATOM 661 O O . PRO A 1 85 ? 34.011 0.588 -41.036 1.00 83.81 85 PRO A O 1
ATOM 664 N N . SER A 1 86 ? 32.755 2.314 -41.710 1.00 82.75 86 SER A N 1
ATOM 665 C CA . SER A 1 86 ? 32.916 3.133 -40.498 1.00 82.75 86 SER A CA 1
ATOM 666 C C . SER A 1 86 ? 31.624 3.278 -39.691 1.00 82.75 86 SER A C 1
ATOM 668 O O . SER A 1 86 ? 31.606 4.034 -38.716 1.00 82.75 86 SER A O 1
ATOM 670 N N . LEU A 1 87 ? 30.556 2.588 -40.098 1.00 80.62 87 LEU A N 1
ATOM 671 C CA . LEU A 1 87 ? 29.286 2.570 -39.386 1.00 80.62 87 LEU A CA 1
ATOM 672 C C . LEU A 1 87 ? 29.402 1.671 -38.147 1.00 80.62 87 LEU A C 1
ATOM 674 O O . LEU A 1 87 ? 29.959 0.573 -38.206 1.00 80.62 87 LEU A O 1
ATOM 678 N N . THR A 1 88 ? 28.901 2.161 -37.021 1.00 71.12 88 THR A N 1
ATOM 679 C CA . THR A 1 88 ? 28.954 1.506 -35.708 1.00 71.12 88 THR A CA 1
ATOM 680 C C . THR A 1 88 ? 27.559 1.497 -35.065 1.00 71.12 88 THR A C 1
ATOM 682 O O . THR A 1 88 ? 26.567 1.831 -35.713 1.00 71.12 88 THR A O 1
ATOM 685 N N . GLY A 1 89 ? 27.448 1.130 -33.786 1.00 66.88 89 GLY A N 1
ATOM 686 C CA . GLY A 1 89 ? 26.189 1.194 -33.031 1.00 66.88 89 GLY A CA 1
ATOM 687 C C . GLY A 1 89 ? 25.298 -0.034 -33.225 1.00 66.88 89 GLY A C 1
ATOM 688 O O . GLY A 1 89 ? 25.792 -1.117 -33.538 1.00 66.88 89 GLY A O 1
ATOM 689 N N . THR A 1 90 ? 23.989 0.119 -33.009 1.00 69.44 90 THR A N 1
ATOM 690 C CA . THR A 1 90 ? 23.014 -0.973 -33.147 1.00 69.44 90 THR A CA 1
ATOM 691 C C . THR A 1 90 ? 21.885 -0.678 -34.099 1.00 69.44 90 THR A C 1
ATOM 693 O O . THR A 1 90 ? 21.389 0.438 -34.183 1.00 69.44 90 THR A O 1
ATOM 696 N N . ILE A 1 91 ? 21.381 -1.741 -34.717 1.00 80.38 91 ILE A N 1
ATOM 697 C CA . ILE A 1 91 ? 20.052 -1.712 -35.313 1.00 80.38 91 ILE A CA 1
ATOM 698 C C . ILE A 1 91 ? 19.007 -1.668 -34.177 1.00 80.38 91 ILE A C 1
ATOM 700 O O . ILE A 1 91 ? 19.091 -2.491 -33.261 1.00 80.38 91 ILE A O 1
ATOM 704 N N . PRO A 1 92 ? 18.013 -0.760 -34.234 1.00 78.50 92 PRO A N 1
ATOM 705 C CA . PRO A 1 92 ? 16.914 -0.704 -33.272 1.00 78.50 92 PRO A CA 1
ATOM 706 C C . PRO A 1 92 ? 16.200 -2.051 -33.109 1.00 78.50 92 PRO A C 1
ATOM 708 O O . PRO A 1 92 ? 15.885 -2.717 -34.099 1.00 78.50 92 PRO A O 1
ATOM 711 N N . GLN A 1 93 ? 15.884 -2.432 -31.866 1.00 69.25 93 GLN A N 1
ATOM 712 C CA . GLN A 1 93 ? 15.300 -3.746 -31.564 1.00 69.25 93 GLN A CA 1
ATOM 713 C C . GLN A 1 93 ? 13.971 -3.988 -32.294 1.00 69.25 93 GLN A C 1
ATOM 715 O O . GLN A 1 93 ? 13.759 -5.083 -32.807 1.00 69.25 93 GLN A O 1
ATOM 720 N N . SER A 1 94 ? 13.124 -2.962 -32.433 1.00 74.31 94 SER A N 1
ATOM 721 C CA . SER A 1 94 ? 11.854 -3.067 -33.169 1.00 74.31 94 SER A CA 1
ATOM 722 C C . SER A 1 94 ? 12.047 -3.523 -34.622 1.00 74.31 94 SER A C 1
ATOM 724 O O . SER A 1 94 ? 11.241 -4.288 -35.152 1.00 74.31 94 SER A O 1
ATOM 726 N N . LEU A 1 95 ? 13.147 -3.122 -35.268 1.00 82.88 95 LEU A N 1
ATOM 727 C CA . LEU A 1 95 ? 13.481 -3.541 -36.629 1.00 82.88 95 LEU A CA 1
ATOM 728 C C . LEU A 1 95 ? 14.060 -4.961 -36.663 1.00 82.88 95 LEU A C 1
ATOM 730 O O . LEU A 1 95 ? 13.709 -5.744 -37.547 1.00 82.88 95 LEU A O 1
ATOM 734 N N . LEU A 1 96 ? 14.898 -5.325 -35.687 1.00 77.06 96 LEU A N 1
ATOM 735 C CA . LEU A 1 96 ? 15.420 -6.690 -35.555 1.00 77.06 96 LEU A CA 1
ATOM 736 C C . LEU A 1 96 ? 14.300 -7.708 -35.305 1.00 77.06 96 LEU A C 1
ATOM 738 O O . LEU A 1 96 ? 14.300 -8.777 -35.916 1.00 77.06 96 LEU A O 1
ATOM 742 N N . ASP A 1 97 ? 13.312 -7.360 -34.481 1.00 72.25 97 ASP A N 1
ATOM 743 C CA . ASP A 1 97 ? 12.136 -8.195 -34.227 1.00 72.25 97 ASP A CA 1
ATOM 744 C C . ASP A 1 97 ? 11.347 -8.436 -35.520 1.00 72.25 97 ASP A C 1
ATOM 746 O O . ASP A 1 97 ? 10.950 -9.565 -35.821 1.00 72.25 97 ASP A O 1
ATOM 750 N N . ARG A 1 98 ? 11.183 -7.398 -36.348 1.00 84.62 98 ARG A N 1
ATOM 751 C CA . ARG A 1 98 ? 10.536 -7.526 -37.660 1.00 84.62 98 ARG A CA 1
ATOM 752 C C . ARG A 1 98 ? 11.346 -8.348 -38.647 1.00 84.62 98 ARG A C 1
ATOM 754 O O . ARG A 1 98 ? 10.756 -9.122 -39.404 1.00 84.62 98 ARG A O 1
ATOM 761 N N . GLN A 1 99 ? 12.671 -8.233 -38.631 1.00 82.31 99 GLN A N 1
ATOM 762 C CA . GLN A 1 99 ? 13.533 -9.101 -39.426 1.00 82.31 99 GLN A CA 1
ATOM 763 C C . GLN A 1 99 ? 13.397 -10.566 -38.996 1.00 82.31 99 GLN A C 1
ATOM 765 O O . GLN A 1 99 ? 13.255 -11.440 -39.851 1.00 82.31 99 GLN A O 1
ATOM 770 N N . ALA A 1 100 ? 13.368 -10.846 -37.690 1.00 65.31 100 ALA A N 1
ATOM 771 C CA . ALA A 1 100 ? 13.167 -12.194 -37.159 1.00 65.31 100 ALA A CA 1
ATOM 772 C C . ALA A 1 100 ? 11.791 -12.778 -37.534 1.00 65.31 100 ALA A C 1
ATOM 774 O O . ALA A 1 100 ? 11.667 -13.981 -37.761 1.00 65.31 100 ALA A O 1
ATOM 775 N N . GLN A 1 101 ? 10.770 -11.927 -37.661 1.00 78.19 101 GLN A N 1
ATOM 776 C CA . GLN A 1 101 ? 9.435 -12.292 -38.151 1.00 78.19 101 GLN A CA 1
ATOM 777 C C . GLN A 1 101 ? 9.351 -12.414 -39.686 1.00 78.19 101 GLN A C 1
ATOM 779 O O . GLN A 1 101 ? 8.295 -12.761 -40.213 1.00 78.19 101 GLN A O 1
ATOM 784 N N . GLY A 1 102 ? 10.436 -12.130 -40.419 1.00 79.75 102 GLY A N 1
ATOM 785 C CA . GLY A 1 102 ? 10.464 -12.145 -41.884 1.00 79.75 102 GLY A CA 1
ATOM 786 C C . GLY A 1 102 ? 9.692 -10.993 -42.540 1.00 79.75 102 GLY A C 1
ATOM 787 O O . GLY A 1 102 ? 9.354 -11.082 -43.718 1.00 79.75 102 GLY A O 1
ATOM 788 N N . LEU A 1 103 ? 9.396 -9.929 -41.788 1.00 83.81 103 LEU A N 1
ATOM 789 C CA . LEU A 1 103 ? 8.627 -8.762 -42.238 1.00 83.81 103 LEU A CA 1
ATOM 790 C C . LEU A 1 103 ? 9.501 -7.612 -42.757 1.00 83.81 103 LEU A C 1
ATOM 792 O O . LEU A 1 103 ? 8.967 -6.663 -43.326 1.00 83.81 103 LEU A O 1
ATOM 796 N N . LEU A 1 104 ? 10.810 -7.657 -42.513 1.00 90.19 104 LEU A N 1
ATOM 797 C CA . LEU A 1 104 ? 11.781 -6.628 -42.886 1.00 90.19 104 LEU A CA 1
ATOM 798 C C . LEU A 1 104 ? 13.096 -7.306 -43.277 1.00 90.19 104 LEU A C 1
ATOM 800 O O . LEU A 1 104 ? 13.569 -8.204 -42.586 1.00 90.19 104 LEU A O 1
ATOM 804 N N . THR A 1 105 ? 13.702 -6.872 -44.377 1.00 91.38 105 THR A N 1
ATOM 805 C CA . THR A 1 105 ? 15.074 -7.257 -44.728 1.00 91.38 105 THR A CA 1
ATOM 806 C C . THR A 1 105 ? 16.033 -6.157 -44.296 1.00 91.38 105 THR A C 1
ATOM 808 O O . THR A 1 105 ? 15.896 -5.024 -44.749 1.00 91.38 105 THR A O 1
ATOM 811 N N . ILE A 1 106 ? 17.014 -6.487 -43.455 1.00 90.31 106 ILE A N 1
ATOM 812 C CA . ILE A 1 106 ? 18.097 -5.569 -43.091 1.00 90.31 106 ILE A CA 1
ATOM 813 C C . ILE A 1 106 ? 19.412 -6.163 -43.570 1.00 90.31 106 ILE A C 1
ATOM 815 O O . ILE A 1 106 ? 19.712 -7.329 -43.301 1.00 90.31 106 ILE A O 1
ATOM 819 N N . THR A 1 107 ? 20.199 -5.366 -44.280 1.00 88.44 107 THR A N 1
ATOM 820 C CA . THR A 1 107 ? 21.557 -5.735 -44.678 1.00 88.44 107 THR A CA 1
ATOM 821 C C . THR A 1 107 ? 22.546 -4.895 -43.885 1.00 88.44 107 THR A C 1
ATOM 823 O O . THR A 1 107 ? 22.379 -3.689 -43.729 1.00 88.44 107 THR A O 1
ATOM 826 N N . PHE A 1 108 ? 23.586 -5.521 -43.350 1.00 83.94 108 PHE A N 1
ATOM 827 C CA . PHE A 1 108 ? 24.647 -4.843 -42.613 1.00 83.94 108 PHE A CA 1
ATOM 828 C C . PHE A 1 108 ? 25.913 -5.699 -42.653 1.00 83.94 108 PHE A C 1
ATOM 830 O O . PHE A 1 108 ? 25.839 -6.923 -42.795 1.00 83.94 108 PHE A O 1
ATOM 837 N N . ASP A 1 109 ? 27.077 -5.066 -42.524 1.00 74.12 109 ASP A N 1
ATOM 838 C CA . ASP A 1 109 ? 28.337 -5.801 -42.423 1.00 74.12 109 ASP A CA 1
ATOM 839 C C . ASP A 1 109 ? 28.482 -6.350 -40.992 1.00 74.12 109 ASP A C 1
ATOM 841 O O . ASP A 1 109 ? 28.333 -5.624 -40.007 1.00 74.12 109 ASP A O 1
ATOM 845 N N . GLY A 1 110 ? 28.723 -7.658 -40.868 1.00 56.62 110 GLY A N 1
ATOM 846 C CA . GLY A 1 110 ? 28.718 -8.368 -39.587 1.00 56.62 110 GLY A CA 1
ATOM 847 C C . GLY A 1 110 ? 29.684 -7.817 -38.522 1.00 56.62 110 GLY A C 1
ATOM 848 O O . GLY A 1 110 ? 30.741 -7.265 -38.813 1.00 56.62 110 GLY A O 1
ATOM 849 N N . THR A 1 111 ? 29.315 -8.053 -37.258 1.00 47.50 111 THR A N 1
ATOM 850 C CA . THR A 1 111 ? 29.981 -7.718 -35.973 1.00 47.50 111 THR A CA 1
ATOM 851 C C . THR A 1 111 ? 30.077 -6.243 -35.567 1.00 47.50 111 THR A C 1
ATOM 853 O O . THR A 1 111 ? 30.004 -5.976 -34.373 1.00 47.50 111 THR A O 1
ATOM 856 N N . SER A 1 112 ? 30.140 -5.281 -36.492 1.00 46.03 112 SER A N 1
ATOM 857 C CA . SER A 1 112 ? 30.270 -3.853 -36.128 1.00 46.03 112 SER A CA 1
ATOM 858 C C . SER A 1 112 ? 28.948 -3.172 -35.745 1.00 46.03 112 SER A C 1
ATOM 860 O O . SER A 1 112 ? 28.970 -2.116 -35.114 1.00 46.03 112 SER A O 1
ATOM 862 N N . VAL A 1 113 ? 27.808 -3.778 -36.107 1.00 48.81 113 VAL A N 1
ATOM 863 C CA . VAL A 1 113 ? 26.445 -3.236 -35.890 1.00 48.81 113 VAL A CA 1
ATOM 864 C C . VAL A 1 113 ? 25.608 -4.112 -34.931 1.00 48.81 113 VAL A C 1
ATOM 866 O O . VAL A 1 113 ? 24.382 -4.039 -34.884 1.00 48.81 113 VAL A O 1
ATOM 869 N N . ILE A 1 114 ? 26.272 -4.982 -34.157 1.00 49.81 114 ILE A N 1
ATOM 870 C CA . ILE A 1 114 ? 25.646 -5.877 -33.167 1.00 49.81 114 ILE A CA 1
ATOM 871 C C . ILE A 1 114 ? 26.119 -5.487 -31.757 1.00 49.81 114 ILE A C 1
ATOM 873 O O . ILE A 1 114 ? 26.824 -6.230 -31.073 1.00 49.81 114 ILE A O 1
ATOM 877 N N . GLY A 1 115 ? 25.757 -4.288 -31.312 1.00 46.72 115 GLY A N 1
ATOM 878 C CA . GLY A 1 115 ? 25.926 -3.878 -29.919 1.00 46.72 115 GLY A CA 1
ATOM 879 C C . GLY A 1 115 ? 24.705 -3.148 -29.380 1.00 46.72 115 GLY A C 1
ATOM 880 O O . GLY A 1 115 ? 24.580 -1.964 -29.653 1.00 46.72 115 GLY A O 1
ATOM 881 N N . CYS A 1 116 ? 23.794 -3.814 -28.660 1.00 46.88 116 CYS A N 1
ATOM 882 C CA . CYS A 1 116 ? 22.679 -3.110 -28.012 1.00 46.88 116 CYS A CA 1
ATOM 883 C C . CYS A 1 116 ? 23.218 -2.160 -26.944 1.00 46.88 116 CYS A C 1
ATOM 885 O O . CYS A 1 116 ? 23.759 -2.611 -25.936 1.00 46.88 116 CYS A O 1
ATOM 887 N N . GLU A 1 117 ? 23.049 -0.854 -27.146 1.00 45.38 117 GLU A N 1
ATOM 888 C CA . GLU A 1 117 ? 23.011 0.079 -26.025 1.00 45.38 117 GLU A CA 1
ATOM 889 C C . GLU A 1 117 ? 21.625 -0.040 -25.395 1.00 45.38 117 GLU A C 1
ATOM 891 O O . GLU A 1 117 ? 20.621 0.404 -25.953 1.00 45.38 117 GLU A O 1
ATOM 896 N N . ALA A 1 118 ? 21.548 -0.682 -24.232 1.00 49.53 118 ALA A N 1
ATOM 897 C CA . ALA A 1 118 ? 20.344 -0.621 -23.425 1.00 49.53 118 ALA A CA 1
ATOM 898 C C . ALA A 1 118 ? 20.278 0.783 -22.807 1.00 49.53 118 ALA A C 1
ATOM 900 O O . ALA A 1 118 ? 20.877 1.045 -21.763 1.00 49.53 118 ALA A O 1
ATOM 901 N N . GLN A 1 119 ? 19.565 1.714 -23.446 1.00 51.69 119 GLN A N 1
ATOM 902 C CA . GLN A 1 119 ? 19.168 2.945 -22.767 1.00 51.69 119 GLN A CA 1
ATOM 903 C C . GLN A 1 119 ? 18.229 2.558 -21.628 1.00 51.69 119 GLN A C 1
ATOM 905 O O . GLN A 1 119 ? 17.099 2.127 -21.860 1.00 51.69 119 GLN A O 1
ATOM 910 N N . ARG A 1 120 ? 18.702 2.679 -20.387 1.00 60.34 120 ARG A N 1
ATOM 911 C CA . ARG A 1 120 ? 17.861 2.410 -19.226 1.00 60.34 120 ARG A CA 1
ATOM 912 C C . ARG A 1 120 ? 17.338 3.738 -18.702 1.00 60.34 120 ARG A C 1
ATOM 914 O O . ARG A 1 120 ? 18.086 4.598 -18.228 1.00 60.34 120 ARG A O 1
ATOM 921 N N . VAL A 1 121 ? 16.034 3.922 -18.848 1.00 59.34 121 VAL A N 1
ATOM 922 C CA . VAL A 1 121 ? 15.319 5.075 -18.303 1.00 59.34 121 VAL A CA 1
ATOM 923 C C . VAL A 1 121 ? 15.275 4.933 -16.785 1.00 59.34 121 VAL A C 1
ATOM 925 O O . VAL A 1 121 ? 15.068 3.829 -16.280 1.00 59.34 121 VAL A O 1
ATOM 928 N N . LEU A 1 122 ? 15.475 6.033 -16.055 1.00 66.06 122 LEU A N 1
ATOM 929 C CA . LEU A 1 122 ? 15.182 6.045 -14.623 1.00 66.06 122 LEU A CA 1
ATOM 930 C C . LEU A 1 122 ? 13.720 5.609 -14.411 1.00 66.06 122 LEU A C 1
ATOM 932 O O . LEU A 1 122 ? 12.840 6.152 -15.084 1.00 66.06 122 LEU A O 1
ATOM 936 N N . PRO A 1 123 ? 13.446 4.645 -13.516 1.00 67.00 123 PRO A N 1
ATOM 937 C CA . PRO A 1 123 ? 12.084 4.190 -13.281 1.00 67.00 123 PRO A CA 1
ATOM 938 C C . PRO A 1 123 ? 11.209 5.338 -12.759 1.00 67.00 123 PRO A C 1
ATOM 940 O O . PRO A 1 123 ? 11.681 6.221 -12.033 1.00 67.00 123 PRO A O 1
ATOM 943 N N . GLU A 1 124 ? 9.921 5.325 -13.116 1.00 60.56 124 GLU A N 1
ATOM 944 C CA . GLU A 1 124 ? 8.955 6.271 -12.554 1.00 60.56 124 GLU A CA 1
ATOM 945 C C . GLU A 1 124 ? 8.948 6.180 -11.020 1.00 60.56 124 GLU A C 1
ATOM 947 O O . GLU A 1 124 ? 8.938 5.092 -10.442 1.00 60.56 124 GLU A O 1
ATOM 952 N N . GLY A 1 125 ? 8.968 7.337 -10.352 1.00 59.53 125 GLY A N 1
ATOM 953 C CA . GLY A 1 125 ? 9.013 7.412 -8.889 1.00 59.53 125 GLY A CA 1
ATOM 954 C C . GLY A 1 125 ? 10.411 7.289 -8.272 1.00 59.53 125 GLY A C 1
ATOM 955 O O . GLY A 1 125 ? 10.515 7.204 -7.051 1.00 59.53 125 GLY A O 1
ATOM 956 N N . TYR A 1 126 ? 11.486 7.310 -9.070 1.00 70.06 126 TYR A N 1
ATOM 957 C CA . TYR A 1 126 ? 12.848 7.436 -8.545 1.00 70.06 126 TYR A CA 1
ATOM 958 C C . TYR A 1 126 ? 13.009 8.690 -7.663 1.00 70.06 126 TYR A C 1
ATOM 960 O O . TYR A 1 126 ? 12.673 9.804 -8.073 1.00 70.06 126 TYR A O 1
ATOM 968 N N . ILE A 1 127 ? 13.578 8.506 -6.468 1.00 67.81 127 ILE A N 1
ATOM 969 C CA . ILE A 1 127 ? 13.905 9.586 -5.532 1.00 67.81 127 ILE A CA 1
ATOM 970 C C . ILE A 1 127 ? 15.411 9.877 -5.625 1.00 67.81 127 ILE A C 1
ATOM 972 O O . ILE A 1 127 ? 16.212 8.966 -5.395 1.00 67.81 127 ILE A O 1
ATOM 976 N N . PRO A 1 128 ? 15.828 11.124 -5.926 1.00 70.50 128 PRO A N 1
ATOM 977 C CA . PRO A 1 128 ? 17.238 11.483 -6.019 1.00 70.50 128 PRO A CA 1
ATOM 978 C C . PRO A 1 128 ? 18.052 11.091 -4.780 1.00 70.50 128 PRO A C 1
ATOM 980 O O . PRO A 1 128 ? 17.720 11.478 -3.662 1.00 70.50 128 PRO A O 1
ATOM 983 N N . GLY A 1 129 ? 19.152 10.368 -4.999 1.00 68.94 129 GLY A N 1
ATOM 984 C CA . GLY A 1 129 ? 20.083 9.951 -3.949 1.00 68.94 129 GLY A CA 1
ATOM 985 C C . GLY A 1 129 ? 19.819 8.558 -3.373 1.00 68.94 129 GLY A C 1
ATOM 986 O O . GLY A 1 129 ? 20.680 8.053 -2.656 1.00 68.94 129 GLY A O 1
ATOM 987 N N . LEU A 1 130 ? 18.698 7.909 -3.713 1.00 74.38 130 LEU A N 1
ATOM 988 C CA . LEU A 1 130 ? 18.499 6.491 -3.409 1.00 74.38 130 LEU A CA 1
ATOM 989 C C . LEU A 1 130 ? 19.172 5.600 -4.467 1.00 74.38 130 LEU A C 1
ATOM 991 O O . LEU A 1 130 ? 19.248 5.982 -5.636 1.00 74.38 130 LEU A O 1
ATOM 995 N N . PRO A 1 131 ? 19.691 4.420 -4.090 1.00 79.12 131 PRO A N 1
ATOM 996 C CA . PRO A 1 131 ? 20.209 3.473 -5.063 1.00 79.12 131 PRO A CA 1
ATOM 997 C C . PRO A 1 131 ? 19.094 2.852 -5.928 1.00 79.12 131 PRO A C 1
ATOM 999 O O . PRO A 1 131 ? 17.930 2.752 -5.540 1.00 79.12 131 PRO A O 1
ATOM 1002 N N . LEU A 1 132 ? 19.478 2.434 -7.130 1.00 78.94 132 LEU A N 1
ATOM 1003 C CA . LEU A 1 132 ? 18.726 1.609 -8.064 1.00 78.94 132 LEU A CA 1
ATOM 1004 C C . LEU A 1 132 ? 19.423 0.264 -8.164 1.00 78.94 132 LEU A C 1
ATOM 1006 O O . LEU A 1 132 ? 20.632 0.222 -8.396 1.00 78.94 132 LEU A O 1
ATOM 1010 N N . THR A 1 133 ? 18.677 -0.825 -8.075 1.00 80.94 133 THR A N 1
ATOM 1011 C CA . THR A 1 133 ? 19.268 -2.151 -8.229 1.00 80.94 133 THR A CA 1
ATOM 1012 C C . THR A 1 133 ? 19.255 -2.551 -9.699 1.00 80.94 133 THR A C 1
ATOM 1014 O O . THR A 1 133 ? 18.202 -2.658 -10.330 1.00 80.94 133 THR A O 1
ATOM 1017 N N . VAL A 1 134 ? 20.444 -2.800 -10.245 1.00 78.31 134 VAL A N 1
ATOM 1018 C CA . VAL A 1 134 ? 20.645 -3.416 -11.556 1.00 78.31 134 VAL A CA 1
ATOM 1019 C C . VAL A 1 134 ? 20.701 -4.921 -11.386 1.00 78.31 134 VAL A C 1
ATOM 1021 O O . VAL A 1 134 ? 21.530 -5.425 -10.636 1.00 78.31 134 VAL A O 1
ATOM 1024 N N . THR A 1 135 ? 19.874 -5.638 -12.145 1.00 75.69 135 THR A N 1
ATOM 1025 C CA . THR A 1 135 ? 19.975 -7.096 -12.284 1.00 75.69 135 THR A CA 1
ATOM 1026 C C . THR A 1 135 ? 20.218 -7.469 -13.742 1.00 75.69 135 THR A C 1
ATOM 1028 O O . THR A 1 135 ? 19.477 -7.042 -14.626 1.00 75.69 135 THR A O 1
ATOM 1031 N N . ILE A 1 136 ? 21.251 -8.276 -13.992 1.00 74.88 136 ILE A N 1
ATOM 1032 C CA . ILE A 1 136 ? 21.569 -8.848 -15.303 1.00 74.88 136 ILE A CA 1
ATOM 1033 C C . ILE A 1 136 ? 21.589 -10.368 -15.165 1.00 74.88 136 ILE A C 1
ATOM 1035 O O . ILE A 1 136 ? 22.423 -10.938 -14.458 1.00 74.88 136 ILE A O 1
ATOM 1039 N N . GLN A 1 137 ? 20.659 -11.028 -15.849 1.00 70.69 137 GLN A N 1
ATOM 1040 C CA . GLN A 1 137 ? 20.588 -12.484 -15.922 1.00 70.69 137 GLN A CA 1
ATOM 1041 C C . GLN A 1 137 ? 21.363 -12.984 -17.135 1.00 70.69 137 GLN A C 1
ATOM 1043 O O . GLN A 1 137 ? 21.110 -12.569 -18.266 1.00 70.69 137 GLN A O 1
ATOM 1048 N N . THR A 1 138 ? 22.292 -13.906 -16.910 1.00 68.06 138 THR A N 1
ATOM 1049 C CA . THR A 1 138 ? 23.015 -14.566 -17.998 1.00 68.06 138 THR A CA 1
ATOM 1050 C C . THR A 1 138 ? 22.239 -15.788 -18.462 1.00 68.06 138 THR A C 1
ATOM 1052 O O . THR A 1 138 ? 21.889 -16.660 -17.663 1.00 68.06 138 THR A O 1
ATOM 1055 N N . GLN A 1 139 ? 21.978 -15.868 -19.764 1.00 62.00 139 GLN A N 1
ATOM 1056 C CA . GLN A 1 139 ? 21.516 -17.092 -20.413 1.00 62.00 139 GLN A CA 1
ATOM 1057 C C . GLN A 1 139 ? 22.595 -17.567 -21.388 1.00 62.00 139 GLN A C 1
ATOM 1059 O O . GLN A 1 139 ? 22.496 -17.306 -22.585 1.00 62.00 139 GLN A O 1
ATOM 1064 N N . PRO A 1 140 ? 23.674 -18.200 -20.890 1.00 60.38 140 PRO A N 1
ATOM 1065 C CA . PRO A 1 140 ? 24.712 -18.711 -21.769 1.00 60.38 140 PRO A CA 1
ATOM 1066 C C . PRO A 1 140 ? 24.128 -19.793 -22.686 1.00 60.38 140 PRO A C 1
ATOM 1068 O O . PRO A 1 140 ? 23.554 -20.780 -22.226 1.00 60.38 140 PRO A O 1
ATOM 1071 N N . GLU A 1 141 ? 24.277 -19.607 -23.998 1.00 54.97 141 GLU A N 1
ATOM 1072 C CA . GLU A 1 141 ? 23.941 -20.633 -24.985 1.00 54.97 141 GLU A CA 1
ATOM 1073 C C . GLU A 1 141 ? 24.755 -21.912 -24.734 1.00 54.97 141 GLU A C 1
ATOM 1075 O O . GLU A 1 141 ? 25.922 -21.857 -24.341 1.00 54.97 141 GLU A O 1
ATOM 1080 N N . THR A 1 142 ? 24.175 -23.078 -25.021 1.00 51.31 142 THR A N 1
ATOM 1081 C CA . THR A 1 142 ? 24.832 -24.380 -24.827 1.00 51.31 142 THR A CA 1
ATOM 1082 C C . THR A 1 142 ? 26.191 -24.454 -25.548 1.00 51.31 142 THR A C 1
ATOM 1084 O O . THR A 1 142 ? 26.246 -24.352 -26.773 1.00 51.31 142 THR A O 1
ATOM 1087 N N . GLY A 1 143 ? 27.288 -24.657 -24.804 1.00 55.12 143 GLY A N 1
ATOM 1088 C CA . GLY A 1 143 ? 28.652 -24.804 -25.337 1.00 55.12 143 GLY A CA 1
ATOM 1089 C C . GLY A 1 143 ? 29.744 -24.679 -24.259 1.00 55.12 143 GLY A C 1
ATOM 1090 O O . GLY A 1 143 ? 29.466 -24.253 -23.145 1.00 55.12 143 GLY A O 1
ATOM 1091 N N . THR A 1 144 ? 30.987 -25.062 -24.577 1.00 49.97 144 THR A N 1
ATOM 1092 C CA . THR A 1 144 ? 32.159 -25.061 -23.662 1.00 49.97 144 THR A CA 1
ATOM 1093 C C . THR A 1 144 ? 32.979 -23.758 -23.690 1.00 49.97 144 THR A C 1
ATOM 1095 O O . THR A 1 144 ? 34.173 -23.784 -23.393 1.00 49.97 144 THR A O 1
ATOM 1098 N N . GLY A 1 145 ? 32.381 -22.643 -24.115 1.00 57.38 145 GLY A N 1
ATOM 1099 C CA . GLY A 1 145 ? 33.090 -21.373 -24.305 1.00 57.38 145 GLY A CA 1
ATOM 1100 C C . GLY A 1 145 ? 33.209 -20.533 -23.031 1.00 57.38 145 GLY A C 1
ATOM 1101 O O . GLY A 1 145 ? 32.415 -20.695 -22.103 1.00 57.38 145 GLY A O 1
ATOM 1102 N N . SER A 1 146 ? 34.191 -19.627 -22.976 1.00 60.94 146 SER A N 1
ATOM 1103 C CA . SER A 1 146 ? 34.337 -18.692 -21.850 1.00 60.94 146 SER A CA 1
ATOM 1104 C C . SER A 1 146 ? 33.343 -17.539 -21.974 1.00 60.94 146 SER A C 1
ATOM 1106 O O . SER A 1 146 ? 33.359 -16.859 -22.999 1.00 60.94 146 SER A O 1
ATOM 1108 N N . TYR A 1 147 ? 32.538 -17.292 -20.943 1.00 59.34 147 TYR A N 1
ATOM 1109 C CA . TYR A 1 147 ? 31.532 -16.233 -20.896 1.00 59.34 147 TYR A CA 1
ATOM 1110 C C . TYR A 1 147 ? 31.925 -15.136 -19.904 1.00 59.34 147 TYR A C 1
ATOM 1112 O O . TYR A 1 147 ? 32.082 -15.427 -18.717 1.00 59.34 147 TYR A O 1
ATOM 1120 N N . ALA A 1 148 ? 32.053 -13.887 -20.353 1.00 69.25 148 ALA A N 1
ATOM 1121 C CA . ALA A 1 148 ? 32.256 -12.738 -19.468 1.00 69.25 148 ALA A CA 1
ATOM 1122 C C . ALA A 1 148 ? 31.337 -11.578 -19.846 1.00 69.25 148 ALA A C 1
ATOM 1124 O O . ALA A 1 148 ? 31.113 -11.339 -21.027 1.00 69.25 148 ALA A O 1
ATOM 1125 N N . ILE A 1 149 ? 30.838 -10.857 -18.848 1.00 71.62 149 ILE A N 1
ATOM 1126 C CA . ILE A 1 149 ? 30.077 -9.621 -19.011 1.00 71.62 149 ILE A CA 1
ATOM 1127 C C . ILE A 1 149 ? 30.890 -8.459 -18.462 1.00 71.62 149 ILE A C 1
ATOM 1129 O O . ILE A 1 149 ? 31.496 -8.565 -17.396 1.00 71.62 149 ILE A O 1
ATOM 1133 N N . GLU A 1 150 ? 30.845 -7.349 -19.178 1.00 76.38 150 GLU A N 1
ATOM 1134 C CA . GLU A 1 150 ? 31.326 -6.049 -18.739 1.00 76.38 150 GLU A CA 1
ATOM 1135 C C . GLU A 1 150 ? 30.190 -5.048 -18.952 1.00 76.38 150 GLU A C 1
ATOM 1137 O O . GLU A 1 150 ? 29.787 -4.832 -20.091 1.00 76.38 150 GLU A O 1
ATOM 1142 N N . ASP A 1 151 ? 29.634 -4.492 -17.873 1.00 76.56 151 ASP A N 1
ATOM 1143 C CA . ASP A 1 151 ? 28.642 -3.410 -17.928 1.00 76.56 151 ASP A CA 1
ATOM 1144 C C . ASP A 1 151 ? 29.310 -2.091 -17.522 1.00 76.56 151 ASP A C 1
ATOM 1146 O O . ASP A 1 151 ? 30.072 -2.048 -16.552 1.00 76.56 151 ASP A O 1
ATOM 1150 N N . GLN A 1 152 ? 29.046 -1.015 -18.259 1.00 80.81 152 GLN A N 1
ATOM 1151 C CA . GLN A 1 152 ? 29.568 0.324 -17.998 1.00 80.81 152 GLN A CA 1
ATOM 1152 C C . GLN A 1 152 ? 28.411 1.239 -17.574 1.00 80.81 152 GLN A C 1
ATOM 1154 O O . GLN A 1 152 ? 27.676 1.756 -18.424 1.00 80.81 152 GLN A O 1
ATOM 1159 N N . PRO A 1 153 ? 28.252 1.487 -16.263 1.00 77.12 153 PRO A N 1
ATOM 1160 C CA . PRO A 1 153 ? 27.351 2.516 -15.769 1.00 77.12 153 PRO A CA 1
ATOM 1161 C C . PRO A 1 153 ? 27.776 3.930 -16.197 1.00 77.12 153 PRO A C 1
ATOM 1163 O O . PRO A 1 153 ? 28.957 4.164 -16.480 1.00 77.12 153 PRO A O 1
ATOM 1166 N N . PRO A 1 154 ? 26.852 4.912 -16.166 1.00 77.81 154 PRO A N 1
ATOM 1167 C CA . PRO A 1 154 ? 27.197 6.317 -16.334 1.00 77.81 154 PRO A CA 1
ATOM 1168 C C . PRO A 1 154 ? 28.311 6.735 -15.370 1.00 77.81 154 PRO A C 1
ATOM 1170 O O . PRO A 1 154 ? 28.233 6.494 -14.168 1.00 77.81 154 PRO A O 1
ATOM 1173 N N . SER A 1 155 ? 29.336 7.415 -15.884 1.00 76.38 155 SER A N 1
ATOM 1174 C CA . SER A 1 155 ? 30.560 7.734 -15.131 1.00 76.38 155 SER A CA 1
ATOM 1175 C C . SER A 1 155 ? 30.353 8.621 -13.895 1.00 76.38 155 SER A C 1
ATOM 1177 O O . SER A 1 155 ? 31.223 8.676 -13.030 1.00 76.38 155 SER A O 1
ATOM 1179 N N . SER A 1 156 ? 29.220 9.323 -13.800 1.00 77.56 156 SER A N 1
ATOM 1180 C CA . SER A 1 156 ? 28.853 10.163 -12.654 1.00 77.56 156 SER A CA 1
ATOM 1181 C C . SER A 1 156 ? 28.031 9.438 -11.583 1.00 77.56 156 SER A C 1
ATOM 1183 O O . SER A 1 156 ? 27.734 10.042 -10.553 1.00 77.56 156 SER A O 1
ATOM 1185 N N . TRP A 1 157 ? 27.626 8.187 -11.819 1.00 83.50 157 TRP A N 1
ATOM 1186 C CA . TRP A 1 157 ? 26.797 7.410 -10.898 1.00 83.50 157 TRP A CA 1
ATOM 1187 C C . TRP A 1 157 ? 27.685 6.504 -10.047 1.00 83.50 157 TRP A C 1
ATOM 1189 O O . TRP A 1 157 ? 28.618 5.877 -10.549 1.00 83.50 157 TRP A O 1
ATOM 1199 N N . ALA A 1 158 ? 27.409 6.438 -8.746 1.00 86.81 158 ALA A N 1
ATOM 1200 C CA . ALA A 1 158 ? 28.179 5.591 -7.844 1.00 86.81 158 ALA A CA 1
ATOM 1201 C C . ALA A 1 158 ? 27.710 4.134 -7.948 1.00 86.81 158 ALA A C 1
ATOM 1203 O O . ALA A 1 158 ? 26.509 3.879 -7.964 1.00 86.81 158 ALA A O 1
ATOM 1204 N N . VAL A 1 159 ? 28.655 3.193 -7.986 1.00 87.56 159 VAL A N 1
ATOM 1205 C CA . VAL A 1 159 ? 28.388 1.748 -7.972 1.00 87.56 159 VAL A CA 1
ATOM 1206 C C . VAL A 1 159 ? 28.669 1.193 -6.579 1.00 87.56 159 VAL A C 1
ATOM 1208 O O . VAL A 1 159 ? 29.726 1.465 -6.004 1.00 87.56 159 VAL A O 1
ATOM 1211 N N . SER A 1 160 ? 27.759 0.383 -6.045 1.00 87.31 160 SER A N 1
ATOM 1212 C CA . SER A 1 160 ? 27.918 -0.305 -4.759 1.00 87.31 160 SER A CA 1
ATOM 1213 C C . SER A 1 160 ? 27.269 -1.697 -4.776 1.00 87.31 160 SER A C 1
ATOM 1215 O O . SER A 1 160 ? 26.688 -2.113 -5.777 1.00 87.31 160 SER A O 1
ATOM 1217 N N . ASN A 1 161 ? 27.434 -2.462 -3.689 1.00 85.44 161 ASN A N 1
ATOM 1218 C CA . ASN A 1 161 ? 26.762 -3.751 -3.453 1.00 85.44 161 ASN A CA 1
ATOM 1219 C C . ASN A 1 161 ? 26.840 -4.766 -4.610 1.00 85.44 161 ASN A C 1
ATOM 1221 O O . ASN A 1 161 ? 25.886 -5.492 -4.880 1.00 85.44 161 ASN A O 1
ATOM 1225 N N . VAL A 1 162 ? 27.988 -4.843 -5.290 1.00 87.94 162 VAL A N 1
ATOM 1226 C CA . VAL A 1 162 ? 28.180 -5.776 -6.408 1.00 87.94 162 VAL A CA 1
ATOM 1227 C C . VAL A 1 162 ? 28.161 -7.223 -5.913 1.00 87.94 162 VAL A C 1
ATOM 1229 O O . VAL A 1 162 ? 29.002 -7.632 -5.113 1.00 87.94 162 VAL A O 1
ATOM 1232 N N . GLN A 1 163 ? 27.224 -8.012 -6.431 1.00 87.12 163 GLN A N 1
ATOM 1233 C CA . GLN A 1 163 ? 27.060 -9.437 -6.182 1.00 87.12 163 GLN A CA 1
ATOM 1234 C C . GLN A 1 163 ? 27.254 -10.233 -7.469 1.00 87.12 163 GLN A C 1
ATOM 1236 O O . GLN A 1 163 ? 26.735 -9.895 -8.532 1.00 87.12 163 GLN A O 1
ATOM 1241 N N . GLY A 1 164 ? 28.025 -11.313 -7.366 1.00 82.88 164 GLY A N 1
ATOM 1242 C CA . GLY A 1 164 ? 28.363 -12.175 -8.494 1.00 82.88 164 GLY A CA 1
ATOM 1243 C C . GLY A 1 164 ? 29.513 -11.649 -9.363 1.00 82.88 164 GLY A C 1
ATOM 1244 O O . GLY A 1 164 ? 30.190 -12.461 -9.987 1.00 82.88 164 GLY A O 1
ATOM 1245 N N . GLY A 1 165 ? 29.781 -10.338 -9.370 1.00 86.56 165 GLY A N 1
ATOM 1246 C CA . GLY A 1 165 ? 30.851 -9.696 -10.146 1.00 86.56 165 GLY A CA 1
ATOM 1247 C C . GLY A 1 165 ? 31.835 -8.869 -9.315 1.00 86.56 165 GLY A C 1
ATOM 1248 O O . GLY A 1 165 ? 31.888 -8.977 -8.091 1.00 86.56 165 GLY A O 1
ATOM 1249 N N . VAL A 1 166 ? 32.621 -8.031 -9.993 1.00 88.06 166 VAL A N 1
ATOM 1250 C CA . VAL A 1 166 ? 33.596 -7.101 -9.400 1.00 88.06 166 VAL A CA 1
ATOM 1251 C C . VAL A 1 166 ? 33.498 -5.746 -10.099 1.00 88.06 166 VAL A C 1
ATOM 1253 O O . VAL A 1 166 ? 33.473 -5.690 -11.326 1.00 88.06 166 VAL A O 1
ATOM 1256 N N . PHE A 1 167 ? 33.482 -4.653 -9.333 1.00 89.62 167 PHE A N 1
ATOM 1257 C CA . PHE A 1 167 ? 33.618 -3.300 -9.882 1.00 89.62 167 PHE A CA 1
ATOM 1258 C C . PHE A 1 167 ? 35.095 -2.917 -10.024 1.00 89.62 167 PHE A C 1
ATOM 1260 O O . PHE A 1 167 ? 35.858 -2.975 -9.058 1.00 89.62 167 PHE A O 1
ATOM 1267 N N . ASP A 1 168 ? 35.492 -2.513 -11.226 1.00 86.94 168 ASP A N 1
ATOM 1268 C CA . ASP A 1 168 ? 36.819 -2.001 -11.546 1.00 86.94 168 ASP A CA 1
ATOM 1269 C C . ASP A 1 168 ? 36.778 -0.470 -11.562 1.00 86.94 168 ASP A C 1
ATOM 1271 O O . ASP A 1 168 ? 36.340 0.155 -12.527 1.00 86.94 168 ASP A O 1
ATOM 1275 N N . SER A 1 169 ? 37.258 0.151 -10.484 1.00 81.94 169 SER A N 1
ATOM 1276 C CA . SER A 1 169 ? 37.257 1.609 -10.333 1.00 81.94 169 SER A CA 1
ATOM 1277 C C . SER A 1 169 ? 38.199 2.340 -11.295 1.00 81.94 169 SER A C 1
ATOM 1279 O O . SER A 1 169 ? 38.047 3.546 -11.479 1.00 81.94 169 SER A O 1
ATOM 1281 N N . GLY A 1 170 ? 39.162 1.645 -11.914 1.00 82.44 170 GLY A N 1
ATOM 1282 C CA . GLY A 1 170 ? 40.071 2.235 -12.896 1.00 82.44 170 GLY A CA 1
ATOM 1283 C C . GLY A 1 170 ? 39.416 2.431 -14.262 1.00 82.44 170 GLY A C 1
ATOM 1284 O O . GLY A 1 170 ? 39.736 3.390 -14.963 1.00 82.44 170 GLY A O 1
ATOM 1285 N N . THR A 1 171 ? 38.491 1.541 -14.627 1.00 79.25 171 THR A N 1
ATOM 1286 C CA . THR A 1 171 ? 37.737 1.594 -15.894 1.00 79.25 171 THR A CA 1
ATOM 1287 C C . THR A 1 171 ? 36.284 2.046 -15.711 1.00 79.25 171 THR A C 1
ATOM 1289 O O . THR A 1 171 ? 35.637 2.450 -16.673 1.00 79.25 171 THR A O 1
ATOM 1292 N N . GLY A 1 172 ? 35.767 2.033 -14.479 1.00 80.31 172 GLY A N 1
ATOM 1293 C CA . GLY A 1 172 ? 34.371 2.342 -14.170 1.00 80.31 172 GLY A CA 1
ATOM 1294 C C . GLY A 1 172 ? 33.397 1.240 -14.595 1.00 80.31 172 GLY A C 1
ATOM 1295 O O . GLY A 1 172 ? 32.224 1.531 -14.803 1.00 80.31 172 GLY A O 1
ATOM 1296 N N . THR A 1 173 ? 33.871 0.001 -14.744 1.00 81.62 173 THR A N 1
ATOM 1297 C CA . THR A 1 173 ? 33.083 -1.131 -15.258 1.00 81.62 173 THR A CA 1
ATOM 1298 C C . THR A 1 173 ? 32.726 -2.127 -14.165 1.00 81.62 173 THR A C 1
ATOM 1300 O O . THR A 1 173 ? 33.485 -2.344 -13.218 1.00 81.62 173 THR A O 1
ATOM 1303 N N . VAL A 1 174 ? 31.575 -2.781 -14.308 1.00 84.44 174 VAL A N 1
ATOM 1304 C CA . VAL A 1 174 ? 31.195 -3.953 -13.517 1.00 84.44 174 VAL A CA 1
ATOM 1305 C C . VAL A 1 174 ? 31.448 -5.201 -14.355 1.00 84.44 174 VAL A C 1
ATOM 1307 O O . VAL A 1 174 ? 30.838 -5.394 -15.404 1.00 84.44 174 VAL A O 1
ATOM 1310 N N . LYS A 1 175 ? 32.356 -6.058 -13.886 1.00 83.81 175 LYS A N 1
ATOM 1311 C CA . LYS A 1 175 ? 32.796 -7.275 -14.578 1.00 83.81 175 LYS A CA 1
ATOM 1312 C C . LYS A 1 175 ? 32.211 -8.523 -13.931 1.00 83.81 175 LYS A C 1
ATOM 1314 O O . LYS A 1 175 ? 32.159 -8.630 -12.707 1.00 83.81 175 LYS A O 1
ATOM 1319 N N . PHE A 1 176 ? 31.819 -9.494 -14.746 1.00 82.75 176 PHE A N 1
ATOM 1320 C CA . PHE A 1 176 ? 31.204 -10.746 -14.312 1.00 82.75 176 PHE A CA 1
ATOM 1321 C C . PHE A 1 176 ? 31.714 -11.915 -15.156 1.00 82.75 176 PHE A C 1
ATOM 1323 O O . PHE A 1 176 ? 31.464 -11.974 -16.356 1.00 82.75 176 PHE A O 1
ATOM 1330 N N . GLY A 1 177 ? 32.444 -12.844 -14.537 1.00 76.44 177 GLY A N 1
ATOM 1331 C CA . GLY A 1 177 ? 33.196 -13.895 -15.235 1.00 76.44 177 GLY A CA 1
ATOM 1332 C C . GLY A 1 177 ? 34.686 -13.552 -15.426 1.00 76.44 177 GLY A C 1
ATOM 1333 O O . GLY A 1 177 ? 35.182 -12.621 -14.790 1.00 76.44 177 GLY A O 1
ATOM 1334 N N . PRO A 1 178 ? 35.427 -14.309 -16.262 1.00 72.38 178 PRO A N 1
ATOM 1335 C CA . PRO A 1 178 ? 34.931 -15.341 -17.171 1.00 72.38 178 PRO A CA 1
ATOM 1336 C C . PRO A 1 178 ? 34.465 -16.621 -16.461 1.00 72.38 178 PRO A C 1
ATOM 1338 O O . PRO A 1 178 ? 35.093 -17.085 -15.510 1.00 72.38 178 PRO A O 1
ATOM 1341 N N . TYR A 1 179 ? 33.390 -17.221 -16.966 1.00 72.94 179 TYR A N 1
ATOM 1342 C CA . TYR A 1 179 ? 32.900 -18.547 -16.578 1.00 72.94 179 TYR A CA 1
ATOM 1343 C C . TYR A 1 179 ? 33.038 -19.527 -17.740 1.00 72.94 179 TYR A C 1
ATOM 1345 O O . TYR A 1 179 ? 32.943 -19.127 -18.892 1.00 72.94 179 TYR A O 1
ATOM 1353 N N . PHE A 1 180 ? 33.242 -20.811 -17.450 1.00 73.75 180 PHE A N 1
ATOM 1354 C CA . PHE A 1 180 ? 33.521 -21.846 -18.460 1.00 73.75 180 PHE A CA 1
ATOM 1355 C C . PHE A 1 180 ? 32.457 -22.954 -18.473 1.00 73.75 180 PHE A C 1
ATOM 1357 O O . PHE A 1 180 ? 32.742 -24.105 -18.799 1.00 73.75 180 PHE A O 1
ATOM 1364 N N . ASP A 1 181 ? 31.234 -22.628 -18.057 1.00 70.12 181 ASP A N 1
ATOM 1365 C CA . ASP A 1 181 ? 30.113 -23.560 -18.009 1.00 70.12 181 ASP A CA 1
ATOM 1366 C C . ASP A 1 181 ? 28.809 -22.891 -18.469 1.00 70.12 181 ASP A C 1
ATOM 1368 O O . ASP A 1 181 ? 28.725 -21.669 -18.586 1.00 70.12 181 ASP A O 1
ATOM 1372 N N . ALA A 1 182 ? 27.791 -23.712 -18.729 1.00 68.38 182 ALA A N 1
ATOM 1373 C CA . ALA A 1 182 ? 26.487 -23.278 -19.226 1.00 68.38 182 ALA A CA 1
ATOM 1374 C C . ALA A 1 182 ? 25.483 -22.947 -18.103 1.00 68.38 182 ALA A C 1
ATOM 1376 O O . ALA A 1 182 ? 24.275 -22.937 -18.339 1.00 68.38 182 ALA A O 1
ATOM 1377 N N . ASN A 1 183 ? 25.946 -22.720 -16.869 1.00 76.12 183 ASN A N 1
ATOM 1378 C CA . ASN A 1 183 ? 25.042 -22.372 -15.778 1.00 76.12 183 ASN A CA 1
ATOM 1379 C C . ASN A 1 183 ? 24.597 -20.918 -15.909 1.00 76.12 183 ASN A C 1
ATOM 1381 O O . ASN A 1 183 ? 25.427 -20.012 -16.027 1.00 76.12 183 ASN A O 1
ATOM 1385 N N . SER A 1 184 ? 23.285 -20.701 -15.813 1.00 73.94 184 SER A N 1
ATOM 1386 C CA . SER A 1 184 ? 22.740 -19.360 -15.643 1.00 73.94 184 SER A CA 1
ATOM 1387 C C . SER A 1 184 ? 23.214 -18.774 -14.316 1.00 73.94 184 SER A C 1
ATOM 1389 O O . SER A 1 184 ? 23.264 -19.456 -13.287 1.00 73.94 184 SER A O 1
ATOM 1391 N N . ARG A 1 185 ? 23.600 -17.505 -14.358 1.00 76.19 185 ARG A N 1
ATOM 1392 C CA . ARG A 1 185 ? 24.033 -16.738 -13.194 1.00 76.19 185 ARG A CA 1
ATOM 1393 C C . ARG A 1 185 ? 23.512 -15.309 -13.263 1.00 76.19 185 ARG A C 1
ATOM 1395 O O . ARG A 1 185 ? 23.316 -14.771 -14.355 1.00 76.19 185 ARG A O 1
ATOM 1402 N N . THR A 1 186 ? 23.412 -14.690 -12.096 1.00 79.31 186 THR A N 1
ATOM 1403 C CA . THR A 1 186 ? 22.967 -13.308 -11.917 1.00 79.31 186 THR A CA 1
ATOM 1404 C C . THR A 1 186 ? 24.150 -12.408 -11.573 1.00 79.31 186 THR A C 1
ATOM 1406 O O . THR A 1 186 ? 24.892 -12.716 -10.639 1.00 79.31 186 THR A O 1
ATOM 1409 N N . LEU A 1 187 ? 24.293 -11.289 -12.282 1.00 79.75 187 LEU A N 1
ATOM 1410 C CA . LEU A 1 187 ? 25.040 -10.124 -11.811 1.00 79.75 187 LEU A CA 1
ATOM 1411 C C . LEU A 1 187 ? 24.039 -9.132 -11.216 1.00 79.75 187 LEU A C 1
ATOM 1413 O O . LEU A 1 187 ? 23.069 -8.770 -11.883 1.00 79.75 187 LEU A O 1
ATOM 1417 N N . GLN A 1 188 ? 24.285 -8.684 -9.989 1.00 84.62 188 GLN A N 1
ATOM 1418 C CA . GLN A 1 188 ? 23.475 -7.660 -9.335 1.00 84.62 188 GLN A CA 1
ATOM 1419 C C . GLN A 1 188 ? 24.378 -6.588 -8.731 1.00 84.62 188 GLN A C 1
ATOM 1421 O O . GLN A 1 188 ? 25.425 -6.914 -8.183 1.00 84.62 188 GLN A O 1
ATOM 1426 N N . TYR A 1 189 ? 24.013 -5.317 -8.848 1.00 85.56 189 TYR A N 1
ATOM 1427 C CA . TYR A 1 189 ? 24.719 -4.217 -8.189 1.00 85.56 189 TYR A CA 1
ATOM 1428 C C . TYR A 1 189 ? 23.808 -3.003 -8.038 1.00 85.56 189 TYR A C 1
ATOM 1430 O O . TYR A 1 189 ? 22.837 -2.856 -8.779 1.00 85.56 189 TYR A O 1
ATOM 1438 N N . ASP A 1 190 ? 24.145 -2.124 -7.101 1.00 85.50 190 ASP A N 1
ATOM 1439 C CA . ASP A 1 190 ? 23.404 -0.895 -6.856 1.00 85.50 190 ASP A CA 1
ATOM 1440 C C . ASP A 1 190 ? 24.066 0.294 -7.557 1.00 85.50 190 ASP A C 1
ATOM 1442 O O . ASP A 1 190 ? 25.293 0.423 -7.604 1.00 85.50 190 ASP A O 1
ATOM 1446 N N . LEU A 1 191 ? 23.228 1.172 -8.099 1.00 84.19 191 LEU A N 1
ATOM 1447 C CA . LEU A 1 191 ? 23.603 2.422 -8.741 1.00 84.19 191 LEU A CA 1
ATOM 1448 C C . LEU A 1 191 ? 22.972 3.596 -8.026 1.00 84.19 191 LEU A C 1
ATOM 1450 O O . LEU A 1 191 ? 21.755 3.674 -7.948 1.00 84.19 191 LEU A O 1
ATOM 1454 N N . THR A 1 192 ? 23.771 4.558 -7.587 1.00 83.81 192 THR A N 1
ATOM 1455 C CA . THR A 1 192 ? 23.265 5.800 -6.999 1.00 83.81 192 THR A CA 1
ATOM 1456 C C . THR A 1 192 ? 23.506 6.959 -7.965 1.00 83.81 192 THR A C 1
ATOM 1458 O O . THR A 1 192 ? 24.644 7.433 -8.084 1.00 83.81 192 THR A O 1
ATOM 1461 N N . PRO A 1 193 ? 22.464 7.428 -8.677 1.00 78.69 193 PRO A N 1
ATOM 1462 C CA . PRO A 1 193 ? 22.552 8.647 -9.463 1.00 78.69 193 PRO A CA 1
ATOM 1463 C C . PRO A 1 193 ? 22.848 9.863 -8.567 1.00 78.69 193 PRO A C 1
ATOM 1465 O O . PRO A 1 193 ? 22.379 9.924 -7.427 1.00 78.69 193 PRO A O 1
ATOM 1468 N N . PRO A 1 194 ? 23.579 10.875 -9.064 1.00 79.06 194 PRO A N 1
ATOM 1469 C CA . PRO A 1 194 ? 23.774 12.119 -8.330 1.00 79.06 194 PRO A CA 1
ATOM 1470 C C . PRO A 1 194 ? 22.434 12.842 -8.108 1.00 79.06 194 PRO A C 1
ATOM 1472 O O . PRO A 1 194 ? 21.482 12.665 -8.867 1.00 79.06 194 PRO A O 1
ATOM 1475 N N . ALA A 1 195 ? 22.360 13.699 -7.084 1.00 73.62 195 ALA A N 1
ATOM 1476 C CA . ALA A 1 195 ? 21.115 14.352 -6.651 1.00 73.62 195 ALA A CA 1
ATOM 1477 C C . ALA A 1 195 ? 20.419 15.211 -7.732 1.00 73.62 195 ALA A C 1
ATOM 1479 O O . ALA A 1 195 ? 19.248 15.550 -7.601 1.00 73.62 195 ALA A O 1
ATOM 1480 N N . ASN A 1 196 ? 21.136 15.574 -8.798 1.00 68.69 196 ASN A N 1
ATOM 1481 C CA . ASN A 1 196 ? 20.644 16.341 -9.941 1.00 68.69 196 ASN A CA 1
ATOM 1482 C C . ASN A 1 196 ? 20.421 15.493 -11.209 1.00 68.69 196 ASN A C 1
ATOM 1484 O O . ASN A 1 196 ? 20.198 16.059 -12.281 1.00 68.69 196 ASN A O 1
ATOM 1488 N N . ALA A 1 197 ? 20.526 14.165 -11.125 1.00 63.31 197 ALA A N 1
ATOM 1489 C CA . ALA A 1 197 ? 20.274 13.292 -12.261 1.00 63.31 197 ALA A CA 1
ATOM 1490 C C . ALA A 1 197 ? 18.809 13.410 -12.710 1.00 63.31 197 ALA A C 1
ATOM 1492 O O . ALA A 1 197 ? 17.886 13.243 -11.917 1.00 63.31 197 ALA A O 1
ATOM 1493 N N . SER A 1 198 ? 18.605 13.688 -13.996 1.00 58.12 198 SER A N 1
ATOM 1494 C CA . SER A 1 198 ? 17.306 13.633 -14.669 1.00 58.12 198 SER A CA 1
ATOM 1495 C C . SER A 1 198 ? 17.476 12.898 -16.002 1.00 58.12 198 SER A C 1
ATOM 1497 O O . SER A 1 198 ? 18.535 12.997 -16.622 1.00 58.12 198 SER A O 1
ATOM 1499 N N . GLY A 1 199 ? 16.457 12.151 -16.437 1.00 55.53 199 GLY A N 1
ATOM 1500 C CA . GLY A 1 199 ? 16.425 11.521 -17.763 1.00 55.53 199 GLY A CA 1
ATOM 1501 C C . GLY A 1 199 ? 16.916 10.068 -17.840 1.00 55.53 199 GLY A C 1
ATOM 1502 O O . GLY A 1 199 ? 16.809 9.295 -16.891 1.00 55.53 199 GLY A O 1
ATOM 1503 N N . THR A 1 200 ? 17.388 9.688 -19.029 1.00 51.34 200 THR A N 1
ATOM 1504 C CA . THR A 1 200 ? 17.858 8.350 -19.415 1.00 51.34 200 THR A CA 1
ATOM 1505 C C . THR A 1 200 ? 19.357 8.189 -19.166 1.00 51.34 200 THR A C 1
ATOM 1507 O O . THR A 1 200 ? 20.148 9.003 -19.643 1.00 51.34 200 THR A O 1
ATOM 1510 N N . GLY A 1 201 ? 19.765 7.130 -18.463 1.00 53.00 201 GLY A N 1
ATOM 1511 C CA . GLY A 1 201 ? 21.169 6.724 -18.401 1.00 53.00 201 GLY A CA 1
ATOM 1512 C C . GLY A 1 201 ? 21.513 5.879 -19.626 1.00 53.00 201 GLY A C 1
ATOM 1513 O O . GLY A 1 201 ? 20.803 4.920 -19.932 1.00 53.00 201 GLY A O 1
ATOM 1514 N N . VAL A 1 202 ? 22.582 6.226 -20.344 1.00 51.22 202 VAL A N 1
ATOM 1515 C CA . VAL A 1 202 ? 23.117 5.351 -21.396 1.00 51.22 202 VAL A CA 1
ATOM 1516 C C . VAL A 1 202 ? 24.020 4.327 -20.721 1.00 51.22 202 VAL A C 1
ATOM 1518 O O . VAL A 1 202 ? 25.004 4.700 -20.082 1.00 51.22 202 VAL A O 1
ATOM 1521 N N . PHE A 1 203 ? 23.652 3.054 -20.836 1.00 57.59 203 PHE A N 1
ATOM 1522 C CA . PHE A 1 203 ? 24.452 1.929 -20.373 1.00 57.59 203 PHE A CA 1
ATOM 1523 C C . PHE A 1 203 ? 25.025 1.231 -21.594 1.00 57.59 203 PHE A C 1
ATOM 1525 O O . PHE A 1 203 ? 24.296 0.904 -22.533 1.00 57.59 203 PHE A O 1
ATOM 1532 N N . SER A 1 204 ? 26.329 0.985 -21.570 1.00 58.34 204 SER A N 1
ATOM 1533 C CA . SER A 1 204 ? 26.981 0.167 -22.583 1.00 58.34 204 SER A CA 1
ATOM 1534 C C . SER A 1 204 ? 27.526 -1.073 -21.905 1.00 58.34 204 SER A C 1
ATOM 1536 O O . SER A 1 204 ? 28.403 -0.976 -21.049 1.00 58.34 204 SER A O 1
ATOM 1538 N N . GLY A 1 205 ? 27.019 -2.236 -22.291 1.00 60.44 205 GLY A N 1
ATOM 1539 C CA . GLY A 1 205 ? 27.514 -3.501 -21.786 1.00 60.44 205 GLY A CA 1
ATOM 1540 C C . GLY A 1 205 ? 27.880 -4.436 -22.922 1.00 60.44 205 GLY A C 1
ATOM 1541 O O . GLY A 1 205 ? 27.236 -4.434 -23.971 1.00 60.44 205 GLY A O 1
ATOM 1542 N N . THR A 1 206 ? 28.904 -5.255 -22.719 1.00 60.59 206 THR A N 1
ATOM 1543 C CA . THR A 1 206 ? 29.263 -6.333 -23.641 1.00 60.59 206 THR A CA 1
ATOM 1544 C C . THR A 1 206 ? 29.223 -7.669 -22.916 1.00 60.59 206 THR A C 1
ATOM 1546 O O . THR A 1 206 ? 29.613 -7.766 -21.754 1.00 60.59 206 THR A O 1
ATOM 1549 N N . TYR A 1 207 ? 28.736 -8.708 -23.591 1.00 62.19 207 TYR A N 1
ATOM 1550 C CA . TYR A 1 207 ? 29.091 -10.077 -23.250 1.00 62.19 207 TYR A CA 1
ATOM 1551 C C . TYR A 1 207 ? 30.128 -10.573 -24.247 1.00 62.19 207 TYR A C 1
ATOM 1553 O O . TYR A 1 207 ? 30.083 -10.224 -25.423 1.00 62.19 207 TYR A O 1
ATOM 1561 N N . SER A 1 208 ? 31.067 -11.385 -23.784 1.00 60.06 208 SER A N 1
ATOM 1562 C CA . SER A 1 208 ? 32.060 -12.032 -24.629 1.00 60.06 208 SER A CA 1
ATOM 1563 C C . SER A 1 208 ? 31.931 -13.545 -24.538 1.00 60.06 208 SER A C 1
ATOM 1565 O O . SER A 1 208 ? 31.802 -14.092 -23.441 1.00 60.06 208 SER A O 1
ATOM 1567 N N . LYS A 1 209 ? 31.965 -14.212 -25.696 1.00 58.75 209 LYS A N 1
ATOM 1568 C CA . LYS A 1 209 ? 32.072 -15.671 -25.833 1.00 58.75 209 LYS A CA 1
ATOM 1569 C C . LYS A 1 209 ? 33.344 -15.985 -26.609 1.00 58.75 209 LYS A C 1
ATOM 1571 O O . LYS A 1 209 ? 33.505 -15.520 -27.733 1.00 58.75 209 LYS A O 1
ATOM 1576 N N . ASP A 1 210 ? 34.265 -16.727 -25.999 1.00 60.25 210 ASP A N 1
ATOM 1577 C CA . ASP A 1 210 ? 35.547 -17.121 -26.615 1.00 60.25 210 ASP A CA 1
ATOM 1578 C C . ASP A 1 210 ? 36.352 -15.943 -27.209 1.00 60.25 210 ASP A C 1
ATOM 1580 O O . ASP A 1 210 ? 37.000 -16.060 -28.248 1.00 60.25 210 ASP A O 1
ATOM 1584 N N . GLY A 1 211 ? 36.303 -14.782 -26.545 1.00 54.25 211 GLY A N 1
ATOM 1585 C CA . GLY A 1 211 ? 37.012 -13.565 -26.962 1.00 54.25 211 GLY A CA 1
ATOM 1586 C C . GLY A 1 211 ? 36.299 -12.723 -28.026 1.00 54.25 211 GLY A C 1
ATOM 1587 O O . GLY A 1 211 ? 36.833 -11.690 -28.424 1.00 54.25 211 GLY A O 1
ATOM 1588 N N . VAL A 1 212 ? 35.103 -13.121 -28.467 1.00 56.00 212 VAL A N 1
ATOM 1589 C CA . VAL A 1 212 ? 34.239 -12.316 -29.343 1.00 56.00 212 VAL A CA 1
ATOM 1590 C C . VAL A 1 212 ? 33.251 -11.540 -28.480 1.00 56.00 212 VAL A C 1
ATOM 1592 O O . VAL A 1 212 ? 32.434 -12.159 -27.802 1.00 56.00 212 VAL A O 1
ATOM 1595 N N . SER A 1 213 ? 33.332 -10.207 -28.501 1.00 57.53 213 SER A N 1
ATOM 1596 C CA . SER A 1 213 ? 32.417 -9.319 -27.773 1.00 57.53 213 SER A CA 1
ATOM 1597 C C . SER A 1 213 ? 31.182 -8.963 -28.600 1.00 57.53 213 SER A C 1
ATOM 1599 O O . SER A 1 213 ? 31.271 -8.643 -29.782 1.00 57.53 213 SER A O 1
ATOM 1601 N N . THR A 1 214 ? 30.036 -8.965 -27.938 1.00 54.59 214 THR A N 1
ATOM 1602 C CA . THR A 1 214 ? 28.695 -8.668 -28.454 1.00 54.59 214 THR A CA 1
ATOM 1603 C C . THR A 1 214 ? 27.975 -7.797 -27.429 1.00 54.59 214 THR A C 1
ATOM 1605 O O . THR A 1 214 ? 28.180 -7.978 -26.231 1.00 54.59 214 THR A O 1
ATOM 1608 N N . GLY A 1 215 ? 27.147 -6.838 -27.849 1.00 55.78 215 GLY A N 1
ATOM 1609 C CA . GLY A 1 215 ? 26.419 -5.997 -26.885 1.00 55.78 215 GLY A CA 1
ATOM 1610 C C . GLY A 1 215 ? 25.454 -6.802 -26.009 1.00 55.78 215 GLY A C 1
ATOM 1611 O O . GLY A 1 215 ? 24.860 -7.780 -26.465 1.00 55.78 215 GLY A O 1
ATOM 1612 N N . LEU A 1 216 ? 25.292 -6.397 -24.749 1.00 56.03 216 LEU A N 1
ATOM 1613 C CA . LEU A 1 216 ? 24.308 -6.976 -23.833 1.00 56.03 216 LEU A CA 1
ATOM 1614 C C . LEU A 1 216 ? 22.887 -6.593 -24.267 1.00 56.03 216 LEU A C 1
ATOM 1616 O O . LEU A 1 216 ? 22.385 -5.527 -23.928 1.00 56.03 216 LEU A O 1
ATOM 1620 N N . CYS A 1 217 ? 22.223 -7.490 -24.991 1.00 50.22 217 CYS A N 1
ATOM 1621 C CA . CYS A 1 217 ? 20.799 -7.400 -25.308 1.00 50.22 217 CYS A CA 1
ATOM 1622 C C . CYS A 1 217 ? 20.042 -8.368 -24.380 1.00 50.22 217 CYS A C 1
ATOM 1624 O O . CYS A 1 217 ? 19.839 -9.533 -24.714 1.00 50.22 217 CYS A O 1
ATOM 1626 N N . GLY A 1 218 ? 19.690 -7.929 -23.173 1.00 44.66 218 GLY A N 1
ATOM 1627 C CA . GLY A 1 218 ? 18.956 -8.748 -22.203 1.00 44.66 218 GLY A CA 1
ATOM 1628 C C . GLY A 1 218 ? 18.075 -7.895 -21.290 1.00 44.66 218 GLY A C 1
ATOM 1629 O O . GLY A 1 218 ? 18.323 -6.689 -21.179 1.00 44.66 218 GLY A O 1
ATOM 1630 N N . PRO A 1 219 ? 17.046 -8.481 -20.641 1.00 48.12 219 PRO A N 1
ATOM 1631 C CA . PRO A 1 219 ? 16.172 -7.759 -19.725 1.00 48.12 219 PRO A CA 1
ATOM 1632 C C . PRO A 1 219 ? 17.014 -7.284 -18.546 1.00 48.12 219 PRO A C 1
ATOM 1634 O O . PRO A 1 219 ? 17.353 -8.043 -17.642 1.00 48.12 219 PRO A O 1
ATOM 1637 N N . SER A 1 220 ? 17.402 -6.021 -18.613 1.00 54.28 220 SER A N 1
ATOM 1638 C CA . SER A 1 220 ? 18.181 -5.375 -17.580 1.00 54.28 220 SER A CA 1
ATOM 1639 C C . SER A 1 220 ? 17.225 -4.454 -16.848 1.00 54.28 220 SER A C 1
ATOM 1641 O O . SER A 1 220 ? 16.892 -3.378 -17.340 1.00 54.28 220 SER A O 1
ATOM 1643 N N . THR A 1 221 ? 16.711 -4.906 -15.713 1.00 62.47 221 THR A N 1
ATOM 1644 C CA . THR A 1 221 ? 15.740 -4.126 -14.946 1.00 62.47 221 THR A CA 1
ATOM 1645 C C . THR A 1 221 ? 16.474 -3.091 -14.100 1.00 62.47 221 THR A C 1
ATOM 1647 O O . THR A 1 221 ? 17.512 -3.388 -13.500 1.00 62.47 221 THR A O 1
ATOM 1650 N N . LEU A 1 222 ? 15.955 -1.862 -14.097 1.00 67.06 222 LEU A N 1
ATOM 1651 C CA . LEU A 1 222 ? 16.257 -0.853 -13.088 1.00 67.06 222 LEU A CA 1
ATOM 1652 C C . LEU A 1 222 ? 15.037 -0.758 -12.188 1.00 67.06 222 LEU A C 1
ATOM 1654 O O . LEU A 1 222 ? 14.016 -0.215 -12.599 1.00 67.06 222 LEU A O 1
ATOM 1658 N N . GLU A 1 223 ? 15.155 -1.266 -10.972 1.00 67.31 223 GLU A N 1
ATOM 1659 C CA . GLU A 1 223 ? 14.105 -1.116 -9.970 1.00 67.31 223 GLU A CA 1
ATOM 1660 C C . GLU A 1 223 ? 14.573 -0.129 -8.897 1.00 67.31 223 GLU A C 1
ATOM 1662 O O . GLU A 1 223 ? 15.739 -0.189 -8.481 1.00 67.31 223 GLU A O 1
ATOM 1667 N N . PRO A 1 224 ? 13.708 0.797 -8.440 1.00 68.50 224 PRO A N 1
ATOM 1668 C CA . PRO A 1 224 ? 14.030 1.609 -7.277 1.00 68.50 224 PRO A CA 1
ATOM 1669 C C . PRO A 1 224 ? 14.189 0.705 -6.052 1.00 68.50 224 PRO A C 1
ATOM 1671 O O . PRO A 1 224 ? 13.488 -0.304 -5.932 1.00 68.50 224 PRO A O 1
ATOM 1674 N N . SER A 1 225 ? 15.083 1.061 -5.126 1.00 70.50 225 SER A N 1
ATOM 1675 C CA . SER A 1 225 ? 15.126 0.379 -3.833 1.00 70.50 225 SER A CA 1
ATOM 1676 C C . SER A 1 225 ? 13.770 0.508 -3.137 1.00 70.50 225 SER A C 1
ATOM 1678 O O . SER A 1 225 ? 13.299 1.611 -2.868 1.00 70.50 225 SER A O 1
ATOM 1680 N N . ARG A 1 226 ? 13.147 -0.636 -2.861 1.00 81.62 226 ARG A N 1
ATOM 1681 C CA . ARG A 1 226 ? 11.877 -0.774 -2.139 1.00 81.62 226 ARG A CA 1
ATOM 1682 C C . ARG A 1 226 ? 12.085 -1.621 -0.889 1.00 81.62 226 ARG A C 1
ATOM 1684 O O . ARG A 1 226 ? 12.702 -2.689 -0.984 1.00 81.62 226 ARG A O 1
ATOM 1691 N N . SER A 1 227 ? 11.578 -1.156 0.244 1.00 89.38 227 SER A N 1
ATOM 1692 C CA . SER A 1 227 ? 11.366 -1.979 1.439 1.00 89.38 227 SER A CA 1
ATOM 1693 C C . SER A 1 227 ? 9.953 -2.574 1.420 1.00 89.38 227 SER A C 1
ATOM 1695 O O . SER A 1 227 ? 9.180 -2.273 0.518 1.00 89.38 227 SER A O 1
ATOM 1697 N N . ASP A 1 228 ? 9.657 -3.463 2.363 1.00 94.12 228 ASP A N 1
ATOM 1698 C CA . ASP A 1 228 ? 8.291 -3.885 2.719 1.00 94.12 228 ASP A CA 1
ATOM 1699 C C . ASP A 1 228 ? 8.291 -4.049 4.239 1.00 94.12 228 ASP A C 1
ATOM 1701 O O . ASP A 1 228 ? 8.694 -5.082 4.778 1.00 94.12 228 ASP A O 1
ATOM 1705 N N . LEU A 1 229 ? 8.015 -2.956 4.931 1.00 97.31 229 LEU A N 1
ATOM 1706 C CA . LEU A 1 229 ? 7.943 -2.858 6.367 1.00 97.31 229 LEU A CA 1
ATOM 1707 C C . LEU A 1 229 ? 6.594 -3.390 6.826 1.00 97.31 229 LEU A C 1
ATOM 1709 O O . LEU A 1 229 ? 5.537 -3.063 6.314 1.00 97.31 229 LEU A O 1
ATOM 1713 N N . VAL A 1 230 ? 6.642 -4.247 7.833 1.00 97.75 230 VAL A N 1
ATOM 1714 C CA . VAL A 1 230 ? 5.448 -4.778 8.480 1.00 97.75 230 VAL A CA 1
ATOM 1715 C C . VAL A 1 230 ? 5.572 -4.467 9.944 1.00 97.75 230 VAL A C 1
ATOM 1717 O O . VAL A 1 230 ? 6.555 -4.871 10.571 1.00 97.75 230 VAL A O 1
ATOM 1720 N N . VAL A 1 231 ? 4.583 -3.770 10.489 1.00 98.38 231 VAL A N 1
ATOM 1721 C CA . VAL A 1 231 ? 4.511 -3.509 11.921 1.00 98.38 231 VAL A CA 1
ATOM 1722 C C . VAL A 1 231 ? 3.417 -4.353 12.565 1.00 98.38 231 VAL A C 1
ATOM 1724 O O . VAL A 1 231 ? 2.340 -4.547 12.008 1.00 98.38 231 VAL A O 1
ATOM 1727 N N . SER A 1 232 ? 3.687 -4.860 13.763 1.00 97.75 232 SER A N 1
ATOM 1728 C CA . SER A 1 232 ? 2.701 -5.514 14.618 1.00 97.75 232 SER A CA 1
ATOM 1729 C C . SER A 1 232 ? 2.769 -4.950 16.026 1.00 97.75 232 SER A C 1
ATOM 1731 O O . SER A 1 232 ? 3.858 -4.727 16.559 1.00 97.75 232 SER A O 1
ATOM 1733 N N . LYS A 1 233 ? 1.606 -4.780 16.646 1.00 98.25 233 LYS A N 1
ATOM 1734 C CA . LYS A 1 233 ? 1.457 -4.342 18.030 1.00 98.25 233 LYS A CA 1
ATOM 1735 C C . LYS A 1 233 ? 0.597 -5.335 18.790 1.00 98.25 233 LYS A C 1
ATOM 1737 O O . LYS A 1 233 ? -0.482 -5.696 18.333 1.00 98.25 233 LYS A O 1
ATOM 1742 N N . VAL A 1 234 ? 1.073 -5.760 19.956 1.00 97.75 234 VAL A N 1
ATOM 1743 C CA . VAL A 1 234 ? 0.380 -6.733 20.808 1.00 97.75 234 VAL A CA 1
ATOM 1744 C C . VAL A 1 234 ? 0.378 -6.233 22.247 1.00 97.75 234 VAL A C 1
ATOM 1746 O O . VAL A 1 234 ? 1.429 -5.864 22.768 1.00 97.75 234 VAL A O 1
ATOM 1749 N N . ALA A 1 235 ? -0.791 -6.217 22.887 1.00 97.31 235 ALA A N 1
ATOM 1750 C CA . ALA A 1 235 ? -0.909 -5.985 24.324 1.00 97.31 235 ALA A CA 1
ATOM 1751 C C . ALA A 1 235 ? -0.601 -7.276 25.097 1.00 97.31 235 ALA A C 1
ATOM 1753 O O . ALA A 1 235 ? -0.966 -8.369 24.665 1.00 97.31 235 ALA A O 1
ATOM 1754 N N . SER A 1 236 ? 0.035 -7.165 26.262 1.00 95.88 236 SER A N 1
ATOM 1755 C CA . SER A 1 236 ? 0.298 -8.316 27.136 1.00 95.88 236 SER A CA 1
ATOM 1756 C C . SER A 1 236 ? -0.966 -8.885 27.792 1.00 95.88 236 SER A C 1
ATOM 1758 O O . SER A 1 236 ? -0.917 -9.972 28.365 1.00 95.88 236 SER A O 1
ATOM 1760 N N . VAL A 1 237 ? -2.081 -8.153 27.725 1.00 90.94 237 VAL A N 1
ATOM 1761 C CA . VAL A 1 237 ? -3.385 -8.505 28.296 1.00 90.94 237 VAL A CA 1
ATOM 1762 C C . VAL A 1 237 ? -4.498 -8.232 27.284 1.00 90.94 237 VAL A C 1
ATOM 1764 O O . VAL A 1 237 ? -4.350 -7.376 26.416 1.00 90.94 237 VAL A O 1
ATOM 1767 N N . ALA A 1 238 ? -5.609 -8.963 27.393 1.00 88.94 238 ALA A N 1
ATOM 1768 C CA . ALA A 1 238 ? -6.821 -8.707 26.606 1.00 88.94 238 ALA A CA 1
ATOM 1769 C C . ALA A 1 238 ? -7.795 -7.759 27.327 1.00 88.94 238 ALA A C 1
ATOM 1771 O O . ALA A 1 238 ? -8.571 -7.063 26.675 1.00 88.94 238 ALA A O 1
ATOM 1772 N N . THR A 1 239 ? -7.744 -7.736 28.661 1.00 86.38 239 THR A N 1
ATOM 1773 C CA . THR A 1 239 ? -8.557 -6.876 29.521 1.00 86.38 239 THR A CA 1
ATOM 1774 C C . THR A 1 239 ? -7.682 -6.228 30.594 1.00 86.38 239 THR A C 1
ATOM 1776 O O . THR A 1 239 ? -6.639 -6.783 30.947 1.00 86.38 239 THR A O 1
ATOM 1779 N N . ALA A 1 240 ? -8.075 -5.047 31.072 1.00 85.75 240 ALA A N 1
ATOM 1780 C CA . ALA A 1 240 ? -7.403 -4.342 32.165 1.00 85.75 240 ALA A CA 1
ATOM 1781 C C . ALA A 1 240 ? -8.410 -3.516 32.982 1.00 85.75 240 ALA A C 1
ATOM 1783 O O . ALA A 1 240 ? -9.385 -3.005 32.435 1.00 85.75 240 ALA A O 1
ATOM 1784 N N . ALA A 1 241 ? -8.186 -3.356 34.283 1.00 82.06 241 ALA A N 1
ATOM 1785 C CA . ALA A 1 241 ? -8.960 -2.440 35.121 1.00 82.06 241 ALA A CA 1
ATOM 1786 C C . ALA A 1 241 ? -8.293 -1.047 35.210 1.00 82.06 241 ALA A C 1
ATOM 1788 O O . ALA A 1 241 ? -7.086 -0.922 34.996 1.00 82.06 241 ALA A O 1
ATOM 1789 N N . PRO A 1 242 ? -9.042 0.020 35.550 1.00 84.06 242 PRO A N 1
ATOM 1790 C CA . PRO A 1 242 ? -8.458 1.316 35.900 1.00 84.06 242 PRO A CA 1
ATOM 1791 C C . PRO A 1 242 ? -7.369 1.185 36.977 1.00 84.06 242 PRO A C 1
ATOM 1793 O O . PRO A 1 242 ? -7.569 0.487 37.974 1.00 84.06 242 PRO A O 1
ATOM 1796 N N . GLY A 1 243 ? -6.225 1.836 36.760 1.00 81.88 243 GLY A N 1
ATOM 1797 C CA . GLY A 1 243 ? -5.033 1.762 37.612 1.00 81.88 243 GLY A CA 1
ATOM 1798 C C . GLY A 1 243 ? -4.132 0.544 37.359 1.00 81.88 243 GLY A C 1
ATOM 1799 O O . GLY A 1 243 ? -3.049 0.452 37.940 1.00 81.88 243 GLY A O 1
ATOM 1800 N N . GLU A 1 244 ? -4.533 -0.411 36.509 1.00 88.44 244 GLU A N 1
ATOM 1801 C CA . GLU A 1 244 ? -3.674 -1.548 36.169 1.00 88.44 244 GLU A CA 1
ATOM 1802 C C . GLU A 1 244 ? -2.597 -1.185 35.148 1.00 88.44 244 GLU A C 1
ATOM 1804 O O . GLU A 1 244 ? -2.770 -0.339 34.267 1.00 88.44 244 GLU A O 1
ATOM 1809 N N . GLN A 1 245 ? -1.470 -1.887 35.261 1.00 94.81 245 GLN A N 1
ATOM 1810 C CA . GLN A 1 245 ? -0.317 -1.730 34.388 1.00 94.81 245 GLN A CA 1
ATOM 1811 C C . GLN A 1 245 ? -0.184 -2.932 33.467 1.00 94.81 245 GLN A C 1
ATOM 1813 O O . GLN A 1 245 ? -0.327 -4.084 33.881 1.00 94.81 245 GLN A O 1
ATOM 1818 N N . PHE A 1 246 ? 0.149 -2.665 32.213 1.00 95.38 246 PHE A N 1
ATOM 1819 C CA . PHE A 1 246 ? 0.432 -3.694 31.226 1.00 95.38 246 PHE A CA 1
ATOM 1820 C C . PHE A 1 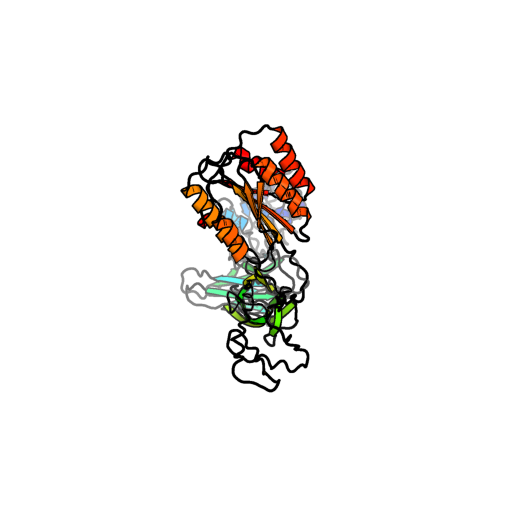246 ? 1.439 -3.173 30.200 1.00 95.38 246 PHE A C 1
ATOM 1822 O O . PHE A 1 246 ? 1.892 -2.031 30.270 1.00 95.38 246 PHE A O 1
ATOM 1829 N N . SER A 1 247 ? 1.832 -4.020 29.250 1.00 96.94 247 SER A N 1
ATOM 1830 C CA . SER A 1 247 ? 2.808 -3.639 28.229 1.00 96.94 247 SER A CA 1
ATOM 1831 C C . SER A 1 247 ? 2.295 -3.861 26.812 1.00 96.94 247 SER A C 1
ATOM 1833 O O . SER A 1 247 ? 1.541 -4.797 26.545 1.00 96.94 247 SER A O 1
ATOM 1835 N N . TYR A 1 248 ? 2.743 -3.012 25.890 1.00 98.56 248 TYR A N 1
ATOM 1836 C CA . TYR A 1 248 ? 2.657 -3.240 24.453 1.00 98.56 248 TYR A CA 1
ATOM 1837 C C . TYR A 1 248 ? 4.012 -3.692 23.918 1.00 98.56 248 TYR A C 1
ATOM 1839 O O . TYR A 1 248 ? 5.027 -3.050 24.179 1.00 98.56 248 TYR A O 1
ATOM 1847 N N . THR A 1 249 ? 4.015 -4.756 23.119 1.00 98.25 249 THR A N 1
ATOM 1848 C CA . THR A 1 249 ? 5.164 -5.157 22.300 1.00 98.25 249 THR A CA 1
ATOM 1849 C C . THR A 1 249 ? 4.940 -4.678 20.872 1.00 98.25 249 THR A C 1
ATOM 1851 O O . THR A 1 249 ? 3.962 -5.069 20.233 1.00 98.25 249 THR A O 1
ATOM 1854 N N . LEU A 1 250 ? 5.833 -3.818 20.390 1.00 98.38 250 LEU A N 1
ATOM 1855 C CA . LEU A 1 250 ? 5.891 -3.331 19.016 1.00 98.38 250 LEU A CA 1
ATOM 1856 C C . LEU A 1 250 ? 6.967 -4.123 18.283 1.00 98.38 250 LEU A C 1
ATOM 1858 O O . LEU A 1 250 ? 8.095 -4.215 18.763 1.00 98.38 250 LEU A O 1
ATOM 1862 N N . THR A 1 251 ? 6.652 -4.669 17.118 1.00 97.94 251 THR A N 1
ATOM 1863 C CA . THR A 1 251 ? 7.618 -5.387 16.284 1.00 97.94 251 THR A CA 1
ATOM 1864 C C . THR A 1 251 ? 7.540 -4.855 14.869 1.00 97.94 251 THR A C 1
ATOM 1866 O O . THR A 1 251 ? 6.447 -4.707 14.333 1.00 97.94 251 THR A O 1
ATOM 1869 N N . VAL A 1 252 ? 8.694 -4.572 14.273 1.00 98.31 252 VAL A N 1
ATOM 1870 C CA . VAL A 1 252 ? 8.819 -4.169 12.872 1.00 98.31 252 VAL A CA 1
ATOM 1871 C C . VAL A 1 252 ? 9.766 -5.116 12.155 1.00 98.31 252 VAL A C 1
ATOM 1873 O O . VAL A 1 252 ? 10.838 -5.438 12.669 1.00 98.31 252 VAL A O 1
ATOM 1876 N N . SER A 1 253 ? 9.382 -5.562 10.966 1.00 97.31 253 SER A N 1
ATOM 1877 C CA . SER A 1 253 ? 10.211 -6.396 10.097 1.00 97.31 253 SER A CA 1
ATOM 1878 C C . SER A 1 253 ? 10.288 -5.810 8.701 1.00 97.31 253 SER A C 1
ATOM 1880 O O . SER A 1 253 ? 9.290 -5.286 8.219 1.00 97.31 253 SER A O 1
ATOM 1882 N N . ASN A 1 254 ? 11.427 -5.961 8.031 1.00 96.62 254 ASN A N 1
ATOM 1883 C CA . ASN A 1 254 ? 11.552 -5.642 6.612 1.00 96.62 254 ASN A CA 1
ATOM 1884 C C . ASN A 1 254 ? 11.485 -6.930 5.778 1.00 96.62 254 ASN A C 1
ATOM 1886 O O . ASN A 1 254 ? 12.471 -7.655 5.664 1.00 96.62 254 ASN A O 1
ATOM 1890 N N . ASN A 1 255 ? 10.327 -7.212 5.193 1.00 92.62 255 ASN A N 1
ATOM 1891 C CA . ASN A 1 255 ? 10.092 -8.322 4.267 1.00 92.62 255 ASN A CA 1
ATOM 1892 C C . ASN A 1 255 ? 10.503 -7.986 2.824 1.00 92.62 255 ASN A C 1
ATOM 1894 O O . ASN A 1 255 ? 10.463 -8.850 1.944 1.00 92.62 255 ASN A O 1
ATOM 1898 N N . GLY A 1 256 ? 10.915 -6.740 2.585 1.00 85.94 256 GLY A N 1
ATOM 1899 C CA . GLY A 1 256 ? 11.302 -6.248 1.277 1.00 85.94 256 GLY A CA 1
ATOM 1900 C C . GLY A 1 256 ? 12.705 -6.695 0.877 1.00 85.94 256 GLY A C 1
ATOM 1901 O O . GLY A 1 256 ? 13.523 -7.080 1.716 1.00 85.94 256 GLY A O 1
ATOM 1902 N N . PRO A 1 257 ? 13.027 -6.616 -0.422 1.00 76.56 257 PRO A N 1
ATOM 1903 C CA . PRO A 1 257 ? 14.320 -7.058 -0.932 1.00 76.56 257 PRO A CA 1
ATOM 1904 C C . PRO A 1 257 ? 15.475 -6.092 -0.620 1.00 76.56 257 PRO A C 1
ATOM 1906 O O . PRO A 1 257 ? 16.630 -6.490 -0.754 1.00 76.56 257 PRO A O 1
ATOM 1909 N N . ASN A 1 258 ? 15.198 -4.847 -0.208 1.00 84.25 258 ASN A N 1
ATOM 1910 C CA . ASN A 1 258 ? 16.217 -3.821 0.051 1.00 84.25 258 ASN A CA 1
ATOM 1911 C C . ASN A 1 258 ? 16.187 -3.337 1.500 1.00 84.25 258 ASN A C 1
ATOM 1913 O O . ASN A 1 258 ? 15.142 -3.359 2.144 1.00 84.25 258 ASN A O 1
ATOM 1917 N N . THR A 1 259 ? 17.318 -2.836 1.997 1.00 87.25 259 THR A N 1
ATOM 1918 C CA . THR A 1 259 ? 17.412 -2.209 3.324 1.00 87.25 259 THR A CA 1
ATOM 1919 C C . THR A 1 259 ? 16.480 -0.997 3.436 1.00 87.25 259 THR A C 1
ATOM 1921 O O . THR A 1 259 ? 16.545 -0.070 2.623 1.00 87.25 259 THR A O 1
ATOM 1924 N N . ALA A 1 260 ? 15.641 -0.984 4.472 1.00 91.44 260 ALA A N 1
ATOM 1925 C CA . ALA A 1 260 ? 14.830 0.168 4.840 1.00 91.44 260 ALA A CA 1
ATOM 1926 C C . ALA A 1 260 ? 15.703 1.151 5.629 1.00 91.44 260 ALA A C 1
ATOM 1928 O O . ALA A 1 260 ? 16.238 0.782 6.671 1.00 91.44 260 ALA A O 1
ATOM 1929 N N . GLN A 1 261 ? 15.901 2.365 5.115 1.00 91.50 261 GLN A N 1
ATOM 1930 C CA . GLN A 1 261 ? 16.781 3.358 5.736 1.00 91.50 261 GLN A CA 1
ATOM 1931 C C . GLN A 1 261 ? 16.011 4.299 6.656 1.00 91.50 261 GLN A C 1
ATOM 1933 O O . GLN A 1 261 ? 14.927 4.764 6.295 1.00 91.50 261 GLN A O 1
ATOM 1938 N N . GLY A 1 262 ? 16.604 4.628 7.806 1.00 93.06 262 GLY A N 1
ATOM 1939 C CA . GLY A 1 262 ? 16.036 5.599 8.746 1.00 93.06 262 GLY A CA 1
ATOM 1940 C C . GLY A 1 262 ? 14.637 5.224 9.240 1.00 93.06 262 GLY A C 1
ATOM 1941 O O . GLY A 1 262 ? 13.750 6.073 9.256 1.00 93.06 262 GLY A O 1
ATOM 1942 N N . VAL A 1 263 ? 14.433 3.955 9.597 1.00 97.56 263 VAL A N 1
ATOM 1943 C CA . VAL A 1 263 ? 13.147 3.437 10.068 1.00 97.56 263 VAL A CA 1
ATOM 1944 C C . VAL A 1 263 ? 12.798 4.041 11.432 1.00 97.56 263 VAL A C 1
ATOM 1946 O O . VAL A 1 263 ? 13.625 4.059 12.352 1.00 97.56 263 VAL A O 1
ATOM 1949 N N . VAL A 1 264 ? 11.560 4.516 11.566 1.00 97.94 264 VAL A N 1
ATOM 1950 C CA . VAL A 1 264 ? 11.003 5.097 12.796 1.00 97.94 264 VAL A CA 1
ATOM 1951 C C . VAL A 1 264 ? 9.613 4.519 13.046 1.00 97.94 264 VAL A C 1
ATOM 1953 O O . VAL A 1 264 ? 8.779 4.490 12.140 1.00 97.94 264 VAL A O 1
ATOM 1956 N N . LEU A 1 265 ? 9.367 4.073 14.279 1.00 98.31 265 LEU A N 1
ATOM 1957 C CA . LEU A 1 265 ? 8.035 3.716 14.767 1.00 98.31 265 LEU A CA 1
ATOM 1958 C C . LEU A 1 265 ? 7.435 4.890 15.535 1.00 98.31 265 LEU A C 1
ATOM 1960 O O . LEU A 1 265 ? 8.111 5.468 16.381 1.00 98.31 265 LEU A O 1
ATOM 1964 N N . THR A 1 266 ? 6.163 5.187 15.293 1.00 98.06 266 THR A N 1
ATOM 1965 C CA . THR A 1 266 ? 5.411 6.241 15.981 1.00 98.06 266 THR A CA 1
ATOM 1966 C C . THR A 1 266 ? 4.132 5.653 16.566 1.00 98.06 266 THR A C 1
ATOM 1968 O O . THR A 1 266 ? 3.349 5.027 15.856 1.00 98.06 266 THR A O 1
ATOM 1971 N N . ASP A 1 267 ? 3.912 5.864 17.860 1.00 98.25 267 ASP A N 1
ATOM 1972 C CA . ASP A 1 267 ? 2.777 5.344 18.622 1.00 98.25 267 ASP A CA 1
ATOM 1973 C C . ASP A 1 267 ? 2.108 6.492 19.380 1.00 98.25 267 ASP A C 1
ATOM 1975 O O . ASP A 1 267 ? 2.753 7.157 20.188 1.00 98.25 267 ASP A O 1
ATOM 1979 N N . THR A 1 268 ? 0.833 6.770 19.110 1.00 96.62 268 THR A N 1
ATOM 1980 C CA . THR A 1 268 ? 0.093 7.805 19.850 1.00 96.62 268 THR A CA 1
ATOM 1981 C C . THR A 1 268 ? -0.805 7.134 20.874 1.00 96.62 268 THR A C 1
ATOM 1983 O O . THR A 1 268 ? -1.832 6.562 20.511 1.00 96.62 268 THR A O 1
ATOM 1986 N N . LEU A 1 269 ? -0.429 7.223 22.152 1.00 95.50 269 LEU A N 1
ATOM 1987 C CA . LEU A 1 269 ? -1.200 6.638 23.240 1.00 95.50 269 LEU A CA 1
ATOM 1988 C C . LEU A 1 269 ? -2.572 7.330 23.369 1.00 95.50 269 LEU A C 1
ATOM 1990 O O . LEU A 1 269 ? -2.633 8.565 23.408 1.00 95.50 269 LEU A O 1
ATOM 1994 N N . PRO A 1 270 ? -3.672 6.560 23.477 1.00 95.25 270 PRO A N 1
ATOM 1995 C CA . PRO A 1 270 ? -4.985 7.079 23.848 1.00 95.25 270 PRO A CA 1
ATOM 1996 C C . PRO A 1 270 ? -4.943 7.838 25.178 1.00 95.25 270 PRO A C 1
ATOM 1998 O O . PRO A 1 270 ? -4.168 7.493 26.065 1.00 95.25 270 PRO A O 1
ATOM 2001 N N . GLY A 1 271 ? -5.808 8.844 25.344 1.00 90.81 271 GLY A N 1
ATOM 2002 C CA . GLY A 1 271 ? -5.810 9.710 26.534 1.00 90.81 271 GLY A CA 1
ATOM 2003 C C . GLY A 1 271 ? -6.075 8.989 27.862 1.00 90.81 271 GLY A C 1
ATOM 2004 O O . GLY A 1 271 ? -5.726 9.517 28.915 1.00 90.81 271 GLY A O 1
ATOM 2005 N N . ASP A 1 272 ? -6.649 7.788 27.806 1.00 91.75 272 ASP A N 1
ATOM 2006 C CA . ASP A 1 272 ? -6.908 6.927 28.961 1.00 91.75 272 ASP A CA 1
ATOM 2007 C C . ASP A 1 272 ? -5.703 6.049 29.353 1.00 91.75 272 ASP A C 1
ATOM 2009 O O . ASP A 1 272 ? -5.787 5.309 30.330 1.00 91.75 272 ASP A O 1
ATOM 2013 N N . LEU A 1 273 ? -4.580 6.129 28.626 1.00 95.19 273 LEU A N 1
ATOM 2014 C CA . LEU A 1 273 ? -3.333 5.427 28.937 1.00 95.19 273 LEU A CA 1
ATOM 2015 C C . LEU A 1 273 ? -2.201 6.417 29.236 1.00 95.19 273 LEU A C 1
ATOM 2017 O O . LEU A 1 273 ? -1.964 7.368 28.489 1.00 95.19 273 LEU A O 1
ATOM 2021 N N . ALA A 1 274 ? -1.444 6.151 30.298 1.00 93.31 274 ALA A N 1
ATOM 2022 C CA . ALA A 1 274 ? -0.228 6.882 30.636 1.00 93.31 274 ALA A CA 1
ATOM 2023 C C . ALA A 1 274 ? 1.011 6.010 30.395 1.00 93.31 274 ALA A C 1
ATOM 2025 O O . ALA A 1 274 ? 1.045 4.853 30.806 1.00 93.31 274 ALA A O 1
ATOM 2026 N N . LEU A 1 275 ? 2.046 6.561 29.753 1.00 97.19 275 LEU A N 1
ATOM 2027 C CA . LEU A 1 275 ? 3.329 5.871 29.593 1.00 97.19 275 LEU A CA 1
ATOM 2028 C C . LEU A 1 275 ? 4.101 5.870 30.918 1.00 97.19 275 LEU A C 1
ATOM 2030 O O . LEU A 1 275 ? 4.374 6.934 31.475 1.00 97.19 275 LEU A O 1
ATOM 2034 N N . LEU A 1 276 ? 4.504 4.688 31.377 1.00 94.62 276 LEU A N 1
ATOM 2035 C CA . LEU A 1 276 ? 5.367 4.515 32.547 1.00 94.62 276 LEU A CA 1
ATOM 2036 C C . LEU A 1 276 ? 6.834 4.424 32.143 1.00 94.62 276 LEU A C 1
ATOM 2038 O O . LEU A 1 276 ? 7.694 5.105 32.705 1.00 94.62 276 LEU A O 1
ATOM 2042 N N . SER A 1 277 ? 7.119 3.570 31.163 1.00 95.94 277 SER A N 1
ATOM 2043 C CA . SER A 1 277 ? 8.463 3.342 30.654 1.00 95.94 277 SER A CA 1
ATOM 2044 C C . SER A 1 277 ? 8.413 2.893 29.193 1.00 95.94 277 SER A C 1
ATOM 2046 O O . SER A 1 277 ? 7.393 2.415 28.695 1.00 95.94 277 SER A O 1
ATOM 2048 N N . ALA A 1 278 ? 9.519 3.072 28.479 1.00 96.75 278 ALA A N 1
ATOM 2049 C CA . ALA A 1 278 ? 9.680 2.600 27.113 1.00 96.75 278 ALA A CA 1
ATOM 2050 C C . ALA A 1 278 ? 11.106 2.084 26.908 1.00 96.75 278 ALA A C 1
ATOM 2052 O O . ALA A 1 278 ? 12.011 2.357 27.703 1.00 96.75 278 ALA A O 1
ATOM 2053 N N . SER A 1 279 ? 11.310 1.340 25.823 1.00 95.56 279 SER A N 1
ATOM 2054 C CA . SER A 1 279 ? 12.648 0.923 25.390 1.00 95.56 279 SER A CA 1
ATOM 2055 C C . SER A 1 279 ? 13.565 2.135 25.173 1.00 95.56 279 SER A C 1
ATOM 2057 O O . SER A 1 279 ? 13.093 3.209 24.817 1.00 95.56 279 SER A O 1
ATOM 2059 N N . ALA A 1 280 ? 14.875 1.972 25.388 1.00 92.69 280 ALA A N 1
ATOM 2060 C CA . ALA A 1 280 ? 15.822 3.095 25.460 1.00 92.69 280 ALA A CA 1
ATOM 2061 C C . ALA A 1 280 ? 15.882 3.970 24.192 1.00 92.69 280 ALA A C 1
ATOM 2063 O O . ALA A 1 280 ? 16.164 5.162 24.290 1.00 92.69 280 ALA A O 1
ATOM 2064 N N . ASP A 1 281 ? 15.597 3.389 23.026 1.00 95.12 281 ASP A N 1
ATOM 2065 C CA . ASP A 1 281 ? 15.586 4.088 21.735 1.00 95.12 281 ASP A CA 1
ATOM 2066 C C . ASP A 1 281 ? 14.239 4.774 21.428 1.00 95.12 281 ASP A C 1
ATOM 2068 O O . ASP A 1 281 ? 14.055 5.327 20.341 1.00 95.12 281 ASP A O 1
ATOM 2072 N N . CYS A 1 282 ? 13.295 4.739 22.375 1.00 97.06 282 CYS A N 1
ATOM 2073 C CA . CYS A 1 282 ? 12.005 5.412 22.305 1.00 97.06 282 CYS A CA 1
ATOM 2074 C C . CYS A 1 282 ? 12.008 6.715 23.112 1.00 97.06 282 CYS A C 1
ATOM 2076 O O . CYS A 1 282 ? 12.509 6.778 24.235 1.00 97.06 282 CYS A O 1
ATOM 2078 N N . THR A 1 283 ? 11.396 7.759 22.559 1.00 95.81 283 THR A N 1
ATOM 2079 C CA . THR A 1 283 ? 11.270 9.074 23.203 1.00 95.81 283 THR A CA 1
ATOM 2080 C C . THR A 1 283 ? 9.841 9.599 23.108 1.00 95.81 283 THR A C 1
ATOM 2082 O O . THR A 1 283 ? 9.105 9.228 22.201 1.00 95.81 283 THR A O 1
ATOM 2085 N N . GLY A 1 284 ? 9.444 10.461 24.048 1.00 95.06 284 GLY A N 1
ATOM 2086 C CA . GLY A 1 284 ? 8.087 11.012 24.126 1.00 95.06 284 GLY A CA 1
ATOM 2087 C C . GLY A 1 284 ? 7.265 10.444 25.286 1.00 95.06 284 GLY A C 1
ATOM 2088 O O . GLY A 1 284 ? 7.757 9.635 26.068 1.00 95.06 284 GLY A O 1
ATOM 2089 N N . LEU A 1 285 ? 6.031 10.937 25.438 1.00 91.25 285 LEU A N 1
ATOM 2090 C CA . LEU A 1 285 ? 5.104 10.534 26.510 1.00 91.25 285 LEU A CA 1
ATOM 2091 C C . LEU A 1 285 ? 3.750 10.109 25.931 1.00 91.25 285 LEU A C 1
ATOM 2093 O O . LEU A 1 285 ? 3.361 8.960 26.073 1.00 91.25 285 LEU A O 1
ATOM 2097 N N . SER A 1 286 ? 3.050 11.026 25.256 1.00 91.31 286 SER A N 1
ATOM 2098 C CA . SER A 1 286 ? 1.758 10.737 24.604 1.00 91.31 286 SER A CA 1
ATOM 2099 C C . SER A 1 286 ? 1.911 10.327 23.140 1.00 91.31 286 SER A C 1
ATOM 2101 O O . SER A 1 286 ? 1.129 9.530 22.642 1.00 91.31 286 SER A O 1
ATOM 2103 N N . VAL A 1 287 ? 2.925 10.861 22.456 1.00 97.00 287 VAL A N 1
ATOM 2104 C CA . VAL A 1 287 ? 3.387 10.378 21.150 1.00 97.00 287 VAL A CA 1
ATOM 2105 C C . VAL A 1 287 ? 4.778 9.821 21.386 1.00 97.00 287 VAL A C 1
ATOM 2107 O O . VAL A 1 287 ? 5.672 10.575 21.772 1.00 97.00 287 VAL A O 1
ATOM 2110 N N . VAL A 1 288 ? 4.926 8.510 21.246 1.00 97.75 288 VAL A N 1
ATOM 2111 C CA . VAL A 1 288 ? 6.169 7.780 21.468 1.00 97.75 288 VAL A CA 1
ATOM 2112 C C . VAL A 1 288 ? 6.795 7.470 20.117 1.00 97.75 288 VAL A C 1
ATOM 2114 O O . VAL A 1 288 ? 6.189 6.795 19.289 1.00 97.75 288 VAL A O 1
ATOM 2117 N N . GLU A 1 289 ? 8.011 7.956 19.898 1.00 98.12 289 GLU A N 1
ATOM 2118 C CA . GLU A 1 289 ? 8.793 7.695 18.691 1.00 98.12 289 GLU A CA 1
ATOM 2119 C C . GLU A 1 289 ? 9.996 6.816 19.027 1.00 98.12 289 GLU A C 1
ATOM 2121 O O . GLU A 1 289 ? 10.847 7.217 19.824 1.00 98.12 289 GLU A O 1
ATOM 2126 N N . CYS A 1 290 ? 10.074 5.631 18.419 1.00 97.94 290 CYS A N 1
ATOM 2127 C CA . CYS A 1 290 ? 11.180 4.689 18.577 1.00 97.94 290 CYS A CA 1
ATOM 2128 C C . CYS A 1 290 ? 12.070 4.691 17.332 1.00 97.94 290 CYS A C 1
ATOM 2130 O O . CYS A 1 290 ? 11.625 4.363 16.229 1.00 97.94 290 CYS A O 1
ATOM 2132 N N . SER A 1 291 ? 13.342 5.047 17.518 1.00 96.44 291 SER A N 1
ATOM 2133 C CA . SER A 1 291 ? 14.343 5.048 16.449 1.00 96.44 291 SER A CA 1
ATOM 2134 C C . SER A 1 291 ? 14.836 3.627 16.185 1.00 96.44 291 SER A C 1
ATOM 2136 O O . SER A 1 291 ? 15.462 3.018 17.048 1.00 96.44 291 SER A O 1
ATOM 2138 N N . VAL A 1 292 ? 14.578 3.103 14.986 1.00 96.81 292 VAL A N 1
ATOM 2139 C CA . VAL A 1 292 ? 15.013 1.755 14.578 1.00 96.81 292 VAL A CA 1
ATOM 2140 C C . VAL A 1 292 ? 16.321 1.816 13.781 1.00 96.81 292 VAL A C 1
ATOM 2142 O O . VAL A 1 292 ? 17.174 0.943 13.925 1.00 96.81 292 VAL A O 1
ATOM 2145 N N . GLY A 1 293 ? 16.509 2.865 12.973 1.00 94.94 293 GLY A N 1
ATOM 2146 C CA . GLY A 1 293 ? 17.675 3.011 12.098 1.00 94.94 293 GLY A CA 1
ATOM 2147 C C . GLY A 1 293 ? 17.532 2.204 10.806 1.00 94.94 293 GLY A C 1
ATOM 2148 O O . GLY A 1 293 ? 16.433 2.078 10.273 1.00 94.94 293 GLY A O 1
ATOM 2149 N N . ASP A 1 294 ? 18.633 1.680 10.273 1.00 94.31 294 ASP A N 1
ATOM 2150 C CA . ASP A 1 294 ? 18.603 0.914 9.024 1.00 94.31 294 ASP A CA 1
ATOM 2151 C C . ASP A 1 294 ? 18.245 -0.557 9.285 1.00 94.31 294 ASP A C 1
ATOM 2153 O O . ASP A 1 294 ? 18.923 -1.246 10.050 1.00 94.31 294 ASP A O 1
ATOM 2157 N N . LEU A 1 295 ? 17.205 -1.061 8.615 1.00 95.44 295 LEU A N 1
ATOM 2158 C CA . LEU A 1 295 ? 16.702 -2.427 8.777 1.00 95.44 295 LEU A CA 1
ATOM 2159 C C . LEU A 1 295 ? 16.937 -3.240 7.495 1.00 95.44 295 LEU A C 1
ATOM 2161 O O . LEU A 1 295 ? 16.282 -3.028 6.471 1.00 95.44 295 LEU A O 1
ATOM 2165 N N . THR A 1 296 ? 17.899 -4.166 7.525 1.00 93.12 296 THR A N 1
ATOM 2166 C CA . THR A 1 296 ? 18.254 -4.998 6.358 1.00 93.12 296 THR A CA 1
ATOM 2167 C C . THR A 1 296 ? 17.142 -5.995 6.000 1.00 93.12 296 THR A C 1
ATOM 2169 O O . THR A 1 296 ? 16.325 -6.318 6.863 1.00 93.12 296 THR A O 1
ATOM 2172 N N . PRO A 1 297 ? 17.112 -6.542 4.769 1.00 91.69 297 PRO A N 1
ATOM 2173 C CA . PRO A 1 297 ? 16.124 -7.549 4.373 1.00 91.69 297 PRO A CA 1
ATOM 2174 C C . PRO A 1 297 ? 16.052 -8.732 5.350 1.00 91.69 297 PRO A C 1
ATOM 2176 O O . PRO A 1 297 ? 17.079 -9.304 5.722 1.00 91.69 297 PRO A O 1
ATOM 2179 N N . GLY A 1 298 ? 14.841 -9.085 5.778 1.00 90.38 298 GLY A N 1
ATOM 2180 C CA . GLY A 1 298 ? 14.550 -10.149 6.741 1.00 90.38 298 GLY A CA 1
ATOM 2181 C C . GLY A 1 298 ? 14.886 -9.828 8.203 1.00 90.38 298 GLY A C 1
ATOM 2182 O O . GLY A 1 298 ? 14.664 -10.676 9.068 1.00 90.38 298 GLY A O 1
ATOM 2183 N N . ALA A 1 299 ? 15.429 -8.643 8.505 1.00 96.06 299 ALA A N 1
ATOM 2184 C CA . ALA A 1 299 ? 15.701 -8.236 9.879 1.00 96.06 299 ALA A CA 1
ATOM 2185 C C . ALA A 1 299 ? 14.418 -7.801 10.600 1.00 96.06 299 ALA A C 1
ATOM 2187 O O . ALA A 1 299 ? 13.468 -7.308 9.987 1.00 96.06 299 ALA A O 1
ATOM 2188 N N . VAL A 1 300 ? 14.423 -7.974 11.922 1.00 97.31 300 VAL A N 1
ATOM 2189 C CA . VAL A 1 300 ? 13.305 -7.662 12.816 1.00 97.31 300 VAL A CA 1
ATOM 2190 C C . VAL A 1 300 ? 13.829 -6.861 14.005 1.00 97.31 300 VAL A C 1
ATOM 2192 O O . VAL A 1 300 ? 14.852 -7.227 14.586 1.00 97.31 300 VAL A O 1
ATOM 2195 N N . ALA A 1 301 ? 13.121 -5.800 14.383 1.00 97.44 301 ALA A N 1
ATOM 2196 C CA . ALA A 1 301 ? 13.358 -5.034 15.603 1.00 97.44 301 ALA A CA 1
ATOM 2197 C C . ALA A 1 301 ? 12.109 -5.060 16.495 1.00 97.44 301 ALA A C 1
ATOM 2199 O O . ALA A 1 301 ? 10.985 -5.135 15.997 1.00 97.44 301 ALA A O 1
ATOM 2200 N N . SER A 1 302 ? 12.304 -5.015 17.814 1.00 96.94 302 SER A N 1
ATOM 2201 C CA . SER A 1 302 ? 11.216 -5.090 18.791 1.00 96.94 302 SER A CA 1
ATOM 2202 C C . SER A 1 302 ? 11.419 -4.089 19.920 1.00 96.94 302 SER A C 1
ATOM 2204 O O . SER A 1 302 ? 12.530 -3.945 20.423 1.00 96.94 302 SER A O 1
ATOM 2206 N N . PHE A 1 303 ? 10.328 -3.457 20.344 1.00 97.94 303 PHE A N 1
ATOM 2207 C CA . PHE A 1 303 ? 10.289 -2.455 21.405 1.00 97.94 303 PHE A CA 1
ATOM 2208 C C . PHE A 1 303 ? 9.134 -2.756 22.358 1.00 97.94 303 PHE A C 1
ATOM 2210 O O . PHE A 1 303 ? 8.095 -3.268 21.945 1.00 97.94 303 PHE A O 1
ATOM 2217 N N . THR A 1 304 ? 9.310 -2.406 23.625 1.00 97.75 304 THR A N 1
ATOM 2218 C CA . THR A 1 304 ? 8.285 -2.541 24.663 1.00 97.75 304 THR A CA 1
ATOM 2219 C C . THR A 1 304 ? 7.926 -1.172 25.224 1.00 97.75 304 THR A C 1
ATOM 2221 O O . THR A 1 304 ? 8.827 -0.384 25.532 1.00 97.75 304 THR A O 1
ATOM 2224 N N . LEU A 1 305 ? 6.624 -0.917 25.366 1.00 98.12 305 LEU A N 1
ATOM 2225 C CA . LEU A 1 305 ? 6.052 0.231 26.071 1.00 98.12 305 LEU A CA 1
ATOM 2226 C C . LEU A 1 305 ? 5.293 -0.280 27.300 1.00 98.12 305 LEU A C 1
ATOM 2228 O O . LEU A 1 305 ? 4.372 -1.078 27.139 1.00 98.12 305 LEU A O 1
ATOM 2232 N N . GLU A 1 306 ? 5.650 0.163 28.503 1.00 97.81 306 GLU A N 1
ATOM 2233 C CA . GLU A 1 306 ? 4.866 -0.083 29.719 1.00 97.81 306 GLU A CA 1
ATOM 2234 C C . GLU A 1 306 ? 3.907 1.081 29.947 1.00 97.81 306 GLU A C 1
ATOM 2236 O O . GLU A 1 306 ? 4.313 2.247 29.945 1.00 97.81 306 GLU A O 1
ATOM 2241 N N . VAL A 1 307 ? 2.632 0.761 30.143 1.00 97.75 307 VAL A N 1
ATOM 2242 C CA . VAL A 1 307 ? 1.554 1.736 30.296 1.00 97.75 307 VAL A CA 1
ATOM 2243 C C . VAL A 1 307 ? 0.704 1.423 31.520 1.00 97.75 307 VAL A C 1
ATOM 2245 O O . VAL A 1 307 ? 0.615 0.274 31.953 1.00 97.75 307 VAL A O 1
ATOM 2248 N N . GLU A 1 308 ? 0.056 2.452 32.047 1.00 95.06 308 GLU A N 1
ATOM 2249 C CA . GLU A 1 308 ? -0.956 2.367 33.097 1.00 95.06 308 GLU A CA 1
ATOM 2250 C C . GLU A 1 308 ? -2.298 2.854 32.555 1.00 95.06 308 GLU A C 1
ATOM 2252 O O . GLU A 1 308 ? -2.358 3.871 31.855 1.00 95.06 308 GLU A O 1
ATOM 2257 N N . VAL A 1 309 ? -3.372 2.131 32.872 1.00 93.00 309 VAL A N 1
ATOM 2258 C CA . VAL A 1 309 ? -4.739 2.586 32.609 1.00 93.00 309 VAL A CA 1
ATOM 2259 C C . VAL A 1 309 ? -5.075 3.689 33.601 1.00 93.00 309 VAL A C 1
ATOM 2261 O O . VAL A 1 309 ? -4.953 3.493 34.806 1.00 93.00 309 VAL A O 1
ATOM 2264 N N . SER A 1 310 ? -5.545 4.836 33.116 1.00 86.81 310 SER A N 1
ATOM 2265 C CA . SER A 1 310 ? -6.022 5.920 33.975 1.00 86.81 310 SER A CA 1
ATOM 2266 C C . SER A 1 310 ? -7.060 5.412 34.981 1.00 86.81 310 SER A C 1
ATOM 2268 O O . SER A 1 310 ? -8.003 4.718 34.601 1.00 86.81 310 SER A O 1
ATOM 2270 N N . ASP A 1 311 ? -6.957 5.830 36.245 1.00 78.38 311 ASP A N 1
ATOM 2271 C CA . ASP A 1 311 ? -7.951 5.537 37.293 1.00 78.38 311 ASP A CA 1
ATOM 2272 C C . ASP A 1 311 ? -9.378 5.979 36.913 1.00 78.38 311 ASP A C 1
ATOM 2274 O O . ASP A 1 311 ? -10.364 5.511 37.484 1.00 78.38 311 ASP A O 1
ATOM 2278 N N . THR A 1 312 ? -9.502 6.908 35.957 1.00 78.00 312 THR A N 1
ATOM 2279 C CA . THR A 1 312 ? -10.782 7.427 35.459 1.00 78.00 312 THR A CA 1
ATOM 2280 C C . THR A 1 312 ? -11.175 6.877 34.090 1.00 78.00 312 THR A C 1
ATOM 2282 O O . THR A 1 312 ? -12.138 7.385 33.512 1.00 78.00 312 THR A O 1
ATOM 2285 N N . ALA A 1 313 ? -10.436 5.904 33.545 1.00 78.38 313 ALA A N 1
ATOM 2286 C CA . ALA A 1 313 ? -10.735 5.323 32.242 1.00 78.38 313 ALA A CA 1
ATOM 2287 C C . ALA A 1 313 ? -12.152 4.713 32.248 1.00 78.38 313 ALA A C 1
ATOM 2289 O O . ALA A 1 313 ? -12.491 3.942 33.156 1.00 78.38 313 ALA A O 1
ATOM 2290 N N . PRO A 1 314 ? -13.018 5.062 31.280 1.00 79.06 314 PRO A N 1
ATOM 2291 C CA . PRO A 1 314 ? -14.339 4.462 31.179 1.00 79.06 314 PRO A CA 1
ATOM 2292 C C . PRO A 1 314 ? -14.231 2.987 30.772 1.00 79.06 314 PRO A C 1
ATOM 2294 O O . PRO A 1 314 ? -13.289 2.583 30.098 1.00 79.06 314 PRO A O 1
ATOM 2297 N N . ALA A 1 315 ? -15.233 2.187 31.144 1.00 81.31 315 ALA A N 1
ATOM 2298 C CA . ALA A 1 315 ? -15.332 0.815 30.653 1.00 81.31 315 ALA A CA 1
ATOM 2299 C C . ALA A 1 315 ? -15.552 0.796 29.130 1.00 81.31 315 ALA A C 1
ATOM 2301 O O . ALA A 1 315 ? -16.340 1.595 28.610 1.00 81.31 315 ALA A O 1
ATOM 2302 N N . GLY A 1 316 ? -14.902 -0.146 28.448 1.00 86.56 316 GLY A N 1
ATOM 2303 C CA . GLY A 1 316 ? -14.979 -0.325 26.998 1.00 86.56 316 GLY A CA 1
ATOM 2304 C C . GLY A 1 316 ? -13.617 -0.534 26.334 1.00 86.56 316 GLY A C 1
ATOM 2305 O O . GLY A 1 316 ? -12.575 -0.505 26.987 1.00 86.56 316 GLY A O 1
ATOM 2306 N N . ALA A 1 317 ? -13.636 -0.742 25.021 1.00 92.19 317 ALA A N 1
ATOM 2307 C CA . ALA A 1 317 ? -12.441 -0.975 24.217 1.00 92.19 317 ALA A CA 1
ATOM 2308 C C . ALA A 1 317 ? -11.558 0.279 24.091 1.00 92.19 317 ALA A C 1
ATOM 2310 O O . ALA A 1 317 ? -12.021 1.339 23.659 1.00 92.19 317 ALA A O 1
ATOM 2311 N N . ILE A 1 318 ? -10.267 0.129 24.389 1.00 94.75 318 ILE A N 1
ATOM 2312 C CA . ILE A 1 318 ? -9.216 1.091 24.053 1.00 94.75 318 ILE A CA 1
ATOM 2313 C C . ILE A 1 318 ? -8.388 0.525 22.903 1.00 94.75 318 ILE A C 1
ATOM 2315 O O . ILE A 1 318 ? -7.667 -0.460 23.067 1.00 94.75 318 ILE A O 1
ATOM 2319 N N . ASP A 1 319 ? -8.452 1.198 21.758 1.00 96.75 319 ASP A N 1
ATOM 2320 C CA . ASP A 1 319 ? -7.611 0.918 20.598 1.00 96.75 319 ASP A CA 1
ATOM 2321 C C . ASP A 1 319 ? -6.349 1.776 20.642 1.00 96.75 319 ASP A C 1
ATOM 2323 O O . ASP A 1 319 ? -6.417 3.006 20.657 1.00 96.75 319 ASP A O 1
ATOM 2327 N N . ASN A 1 320 ? -5.182 1.138 20.606 1.00 97.69 320 ASN A N 1
ATOM 2328 C CA . ASN A 1 320 ? -3.903 1.822 20.479 1.00 97.69 320 ASN A CA 1
ATOM 2329 C C . ASN A 1 320 ? -3.193 1.399 19.188 1.00 97.69 320 ASN A C 1
ATOM 2331 O O . ASN A 1 320 ? -3.032 0.205 18.935 1.00 97.69 320 ASN A O 1
ATOM 2335 N N . THR A 1 321 ? -2.748 2.366 18.384 1.00 97.81 321 THR A N 1
ATOM 2336 C CA . THR A 1 321 ? -2.210 2.132 17.037 1.00 97.81 321 THR A CA 1
ATOM 2337 C C . THR A 1 321 ? -0.769 2.618 16.919 1.00 97.81 321 THR A C 1
ATOM 2339 O O . THR A 1 321 ? -0.472 3.773 17.220 1.00 97.81 321 THR A O 1
ATOM 2342 N N . VAL A 1 322 ? 0.105 1.741 16.422 1.00 98.44 322 VAL A N 1
ATOM 2343 C CA . VAL A 1 322 ? 1.469 2.081 15.994 1.00 98.44 322 VAL A CA 1
ATOM 2344 C C . VAL A 1 322 ? 1.511 2.235 14.478 1.00 98.44 322 VAL A C 1
ATOM 2346 O O . VAL A 1 322 ? 0.828 1.500 13.763 1.00 98.44 322 VAL A O 1
ATOM 2349 N N . SER A 1 323 ? 2.348 3.143 13.992 1.00 98.06 323 SER A N 1
ATOM 2350 C CA . SER A 1 323 ? 2.718 3.276 12.583 1.00 98.06 323 SER A CA 1
ATOM 2351 C C . SER A 1 323 ? 4.231 3.186 12.397 1.00 98.06 323 SER A C 1
ATOM 2353 O O . SER A 1 323 ? 4.978 3.594 13.285 1.00 98.06 323 SER A O 1
ATOM 2355 N N . VAL A 1 324 ? 4.689 2.709 11.242 1.00 98.44 324 VAL A N 1
ATOM 2356 C CA . VAL A 1 324 ? 6.101 2.716 10.839 1.00 98.44 324 VAL A CA 1
ATOM 2357 C C . VAL A 1 324 ? 6.314 3.631 9.633 1.00 98.44 324 VAL A C 1
ATOM 2359 O O . VAL A 1 324 ? 5.427 3.805 8.804 1.00 98.44 324 VAL A O 1
ATOM 2362 N N . SER A 1 325 ? 7.492 4.245 9.542 1.00 95.06 325 SER A N 1
ATOM 2363 C CA . SER A 1 325 ? 7.930 5.007 8.371 1.00 95.06 325 SER A CA 1
ATOM 2364 C C . SER A 1 325 ? 9.420 4.800 8.098 1.00 95.06 325 SER A C 1
ATOM 2366 O O . SER A 1 325 ? 10.169 4.408 8.995 1.00 95.06 325 SER A O 1
ATOM 2368 N N . ALA A 1 326 ? 9.850 5.063 6.862 1.00 94.50 326 ALA A N 1
ATOM 2369 C CA . ALA A 1 326 ? 11.245 5.006 6.434 1.00 94.50 326 ALA A CA 1
ATOM 2370 C C . ALA A 1 326 ? 11.512 5.965 5.265 1.00 94.50 326 ALA A C 1
ATOM 2372 O O . ALA A 1 326 ? 10.590 6.470 4.624 1.00 94.50 326 ALA A O 1
ATOM 2373 N N . ILE A 1 327 ? 12.794 6.194 4.971 1.00 88.31 327 ILE A N 1
ATOM 2374 C CA . ILE A 1 327 ? 13.234 6.939 3.783 1.00 88.31 327 ILE A CA 1
ATOM 2375 C C . ILE A 1 327 ? 13.106 6.066 2.528 1.00 88.31 327 ILE A C 1
ATOM 2377 O O . ILE A 1 327 ? 12.729 6.560 1.464 1.00 88.31 327 ILE A O 1
ATOM 2381 N N . THR A 1 328 ? 13.429 4.772 2.643 1.00 86.25 328 THR A N 1
ATOM 2382 C CA . THR A 1 328 ? 13.229 3.805 1.556 1.00 86.25 328 THR A CA 1
ATOM 2383 C C . THR A 1 328 ? 11.723 3.628 1.327 1.00 86.25 328 THR A C 1
ATOM 2385 O O . THR A 1 328 ? 11.019 3.316 2.285 1.00 86.25 328 THR A O 1
ATOM 2388 N N . PRO A 1 329 ? 11.212 3.813 0.096 1.00 84.75 329 PRO A N 1
ATOM 2389 C CA . PRO A 1 329 ? 9.785 3.698 -0.175 1.00 84.75 329 PRO A CA 1
ATOM 2390 C C . PRO A 1 329 ? 9.232 2.299 0.087 1.00 84.75 329 PRO A C 1
ATOM 2392 O O . PRO A 1 329 ? 9.793 1.302 -0.383 1.00 84.75 329 PRO A O 1
ATOM 2395 N N . ASP A 1 330 ? 8.073 2.268 0.738 1.00 90.25 330 ASP A N 1
ATOM 2396 C CA . ASP A 1 330 ? 7.246 1.081 0.897 1.00 90.25 330 ASP A CA 1
ATOM 2397 C C . ASP A 1 330 ? 6.115 1.058 -0.148 1.00 90.25 330 ASP A C 1
ATOM 2399 O O . ASP A 1 330 ? 5.321 2.003 -0.215 1.00 90.25 330 ASP A O 1
ATOM 2403 N N . PRO A 1 331 ? 6.027 0.042 -1.027 1.00 85.19 331 PRO A N 1
ATOM 2404 C CA . PRO A 1 331 ? 4.939 -0.069 -1.991 1.00 85.19 331 PRO A CA 1
ATOM 2405 C C . PRO A 1 331 ? 3.612 -0.532 -1.369 1.00 85.19 331 PRO A C 1
ATOM 2407 O O . PRO A 1 331 ? 2.590 -0.474 -2.057 1.00 85.19 331 PRO A O 1
ATOM 2410 N N . ASN A 1 332 ? 3.608 -1.013 -0.124 1.00 87.62 332 ASN A N 1
ATOM 2411 C CA . ASN A 1 332 ? 2.445 -1.573 0.541 1.00 87.62 332 ASN A CA 1
ATOM 2412 C C . ASN A 1 332 ? 2.107 -0.817 1.838 1.00 87.62 332 ASN A C 1
ATOM 2414 O O . ASN A 1 332 ? 2.286 -1.342 2.918 1.00 87.62 332 ASN A O 1
ATOM 2418 N N . PRO A 1 333 ? 1.455 0.351 1.789 1.00 89.81 333 PRO A N 1
ATOM 2419 C CA . PRO A 1 333 ? 1.143 1.106 3.008 1.00 89.81 333 PRO A CA 1
ATOM 2420 C C . PRO A 1 333 ? 0.105 0.443 3.938 1.00 89.81 333 PRO A C 1
ATOM 2422 O O . PRO A 1 333 ? -0.250 1.000 4.973 1.00 89.81 333 PRO A O 1
ATOM 2425 N N . SER A 1 334 ? -0.463 -0.713 3.569 1.00 92.19 334 SER A N 1
ATOM 2426 C CA . SER A 1 334 ? -1.545 -1.354 4.333 1.00 92.19 334 SER A CA 1
ATOM 2427 C C . SER A 1 334 ? -1.071 -2.111 5.577 1.00 92.19 334 SER A C 1
ATOM 2429 O O . SER A 1 334 ? -1.876 -2.371 6.470 1.00 92.19 334 SER A O 1
ATOM 2431 N N . ASN A 1 335 ? 0.214 -2.465 5.639 1.00 95.31 335 ASN A N 1
ATOM 2432 C CA . ASN A 1 335 ? 0.860 -3.164 6.754 1.00 95.31 335 ASN A CA 1
ATOM 2433 C C . ASN A 1 335 ? 1.820 -2.252 7.549 1.00 95.31 335 ASN A C 1
ATOM 2435 O O . ASN A 1 335 ? 2.476 -2.722 8.482 1.00 95.31 335 ASN A O 1
ATOM 2439 N N . ASP A 1 336 ? 1.818 -0.950 7.244 1.00 96.94 336 ASP A N 1
ATOM 2440 C CA . ASP A 1 336 ? 2.595 0.081 7.937 1.00 96.94 336 ASP A CA 1
ATOM 2441 C C . ASP A 1 336 ? 1.945 0.556 9.246 1.00 96.94 336 ASP A C 1
ATOM 2443 O O . ASP A 1 336 ? 2.490 1.407 9.952 1.00 96.94 336 ASP A O 1
ATOM 2447 N N . THR A 1 337 ? 0.777 0.017 9.602 1.00 97.81 337 THR A N 1
ATOM 2448 C CA . THR A 1 337 ? 0.091 0.311 10.865 1.00 97.81 337 THR A CA 1
ATOM 2449 C C . THR A 1 337 ? -0.441 -0.953 11.523 1.00 97.81 337 THR A C 1
ATOM 2451 O O . THR A 1 337 ? -0.906 -1.859 10.834 1.00 97.81 337 THR A O 1
ATOM 2454 N N . SER A 1 338 ? -0.442 -0.993 12.855 1.00 98.38 338 SER A N 1
ATOM 2455 C CA . SER A 1 338 ? -1.056 -2.076 13.629 1.00 98.38 338 SER A CA 1
ATOM 2456 C C . SER A 1 338 ? -1.753 -1.532 14.865 1.00 98.38 338 SER A C 1
ATOM 2458 O O . SER A 1 338 ? -1.173 -0.759 15.627 1.00 98.38 338 SER A O 1
ATOM 2460 N N . THR A 1 339 ? -2.969 -2.011 15.108 1.00 98.00 339 THR A N 1
ATOM 2461 C CA . THR A 1 339 ? -3.782 -1.646 16.273 1.00 98.00 339 THR A CA 1
ATOM 2462 C C . THR A 1 339 ? -3.880 -2.823 17.237 1.00 98.00 339 THR A C 1
ATOM 2464 O O . THR A 1 339 ? -4.102 -3.955 16.810 1.00 98.00 339 THR A O 1
ATOM 2467 N N . ALA A 1 340 ? -3.719 -2.554 18.530 1.00 97.25 340 ALA A N 1
ATOM 2468 C CA . ALA A 1 340 ? -4.037 -3.486 19.604 1.00 97.25 340 ALA A CA 1
ATOM 2469 C C . ALA A 1 340 ? -5.191 -2.925 20.436 1.00 97.25 340 ALA A C 1
ATOM 2471 O O . ALA A 1 340 ? -5.154 -1.758 20.827 1.00 97.25 340 ALA A O 1
ATOM 2472 N N . THR A 1 341 ? -6.175 -3.777 20.713 1.00 97.06 341 THR A N 1
ATOM 2473 C CA . THR A 1 341 ? -7.366 -3.444 21.498 1.00 97.06 341 THR A CA 1
ATOM 2474 C C . THR A 1 341 ? -7.274 -4.095 22.871 1.00 97.06 341 THR A C 1
ATOM 2476 O O . THR A 1 341 ? -7.012 -5.296 22.964 1.00 97.06 341 THR A O 1
ATOM 2479 N N . VAL A 1 342 ? -7.505 -3.314 23.924 1.00 95.94 342 VAL A N 1
ATOM 2480 C CA . VAL A 1 342 ? -7.641 -3.798 25.305 1.00 95.94 342 VAL A CA 1
ATOM 2481 C C . VAL A 1 342 ? -9.009 -3.385 25.829 1.00 95.94 342 VAL A C 1
ATOM 2483 O O . VAL A 1 342 ? -9.381 -2.219 25.720 1.00 95.94 342 VAL A O 1
ATOM 2486 N N . GLU A 1 343 ? -9.759 -4.326 26.399 1.00 94.25 343 GLU A N 1
ATOM 2487 C CA . GLU A 1 343 ? -11.066 -4.031 26.991 1.00 94.25 343 GLU A CA 1
ATOM 2488 C C . GLU A 1 343 ? -10.900 -3.555 28.440 1.00 94.25 343 GLU A C 1
ATOM 2490 O O . GLU A 1 343 ? -10.354 -4.280 29.277 1.00 94.25 343 GLU A O 1
ATOM 2495 N N . ILE A 1 344 ? -11.384 -2.353 28.758 1.00 89.88 344 ILE A N 1
ATOM 2496 C CA . ILE A 1 344 ? -11.373 -1.852 30.132 1.00 89.88 344 ILE A CA 1
ATOM 2497 C C . ILE A 1 344 ? -12.557 -2.409 30.906 1.00 89.88 344 ILE A C 1
ATOM 2499 O O . ILE A 1 344 ? -13.723 -2.153 30.585 1.00 89.88 344 ILE A O 1
ATOM 2503 N N . GLU A 1 345 ? -12.245 -3.163 31.955 1.00 80.31 345 GLU A N 1
ATOM 2504 C CA . GLU A 1 345 ? -13.248 -3.764 32.817 1.00 80.31 345 GLU A CA 1
ATOM 2505 C C . GLU A 1 345 ? -13.925 -2.704 33.684 1.00 80.31 345 GLU A C 1
ATOM 2507 O O . GLU A 1 345 ? -13.306 -1.798 34.248 1.00 80.31 345 GLU A O 1
ATOM 2512 N N . LYS A 1 346 ? -15.241 -2.848 33.845 1.00 59.06 346 LYS A N 1
ATOM 2513 C CA . LYS A 1 346 ? -15.978 -2.070 34.835 1.00 59.06 346 LYS A CA 1
ATOM 2514 C C . LYS A 1 346 ? -15.521 -2.518 36.222 1.00 59.06 346 LYS A C 1
ATOM 2516 O O . LYS A 1 346 ? -15.766 -3.664 36.592 1.00 59.06 346 LYS A O 1
ATOM 2521 N N . LEU A 1 347 ? -14.938 -1.609 37.008 1.00 52.53 347 LEU A N 1
ATOM 2522 C CA . LEU A 1 347 ? -14.656 -1.869 38.423 1.00 52.53 347 LEU A CA 1
ATOM 2523 C C . LEU A 1 347 ? -15.937 -2.368 39.107 1.00 52.53 347 LEU A C 1
ATOM 2525 O O . LEU A 1 347 ? -16.949 -1.659 39.165 1.00 52.53 347 LEU A O 1
ATOM 2529 N N . SER A 1 348 ? -15.913 -3.610 39.596 1.00 41.56 348 SER A N 1
ATOM 2530 C CA . SER A 1 348 ? -16.999 -4.157 40.402 1.00 41.56 348 SER A CA 1
ATOM 2531 C C . SER A 1 348 ? -17.155 -3.292 41.649 1.00 41.56 348 SER A C 1
ATOM 2533 O O . SER A 1 348 ? -16.167 -2.993 42.320 1.00 41.56 348 SER A O 1
ATOM 2535 N N . ALA A 1 349 ? -18.386 -2.875 41.950 1.00 42.19 349 ALA A N 1
ATOM 2536 C CA . ALA A 1 349 ? -18.675 -2.038 43.106 1.00 42.19 349 ALA A CA 1
ATOM 2537 C C . ALA A 1 349 ? -18.040 -2.619 44.383 1.00 42.19 349 ALA A C 1
ATOM 2539 O O . ALA A 1 349 ? -18.192 -3.801 44.690 1.00 42.19 349 ALA A O 1
ATOM 2540 N N . LEU A 1 350 ? -17.330 -1.761 45.115 1.00 36.69 350 LEU A N 1
ATOM 2541 C CA . LEU A 1 350 ? -16.707 -2.064 46.398 1.00 36.69 350 LEU A CA 1
ATOM 2542 C C . LEU A 1 350 ? -17.781 -2.554 47.391 1.00 36.69 350 LEU A C 1
ATOM 2544 O O . LEU A 1 350 ? -18.623 -1.771 47.831 1.00 36.69 350 LEU A O 1
ATOM 2548 N N . ASN A 1 351 ? -17.759 -3.835 47.766 1.00 36.16 351 ASN A N 1
ATOM 2549 C CA . ASN A 1 351 ? -18.623 -4.356 48.827 1.00 36.16 351 ASN A CA 1
ATOM 2550 C C . ASN A 1 351 ? -17.973 -4.097 50.192 1.00 36.16 351 ASN A C 1
ATOM 2552 O O . ASN A 1 351 ? -17.058 -4.808 50.603 1.00 36.16 351 ASN A O 1
ATOM 2556 N N . LEU A 1 352 ? -18.461 -3.087 50.917 1.00 35.78 352 LEU A N 1
ATOM 2557 C CA . LEU A 1 352 ? -18.100 -2.879 52.319 1.00 35.78 352 LEU A CA 1
ATOM 2558 C C . LEU A 1 352 ? -18.845 -3.899 53.197 1.00 35.78 352 LEU A C 1
ATOM 2560 O O . LEU A 1 352 ? -20.066 -3.828 53.334 1.00 35.78 352 LEU A O 1
ATOM 2564 N N . VAL A 1 353 ? -18.123 -4.828 53.826 1.00 34.53 353 VAL A N 1
ATOM 2565 C CA . VAL A 1 353 ? -18.684 -5.725 54.851 1.00 34.53 353 VAL A CA 1
ATOM 2566 C C . VAL A 1 353 ? -18.301 -5.191 56.230 1.00 34.53 353 VAL A C 1
ATOM 2568 O O . VAL A 1 353 ? -17.149 -5.291 56.646 1.00 34.53 353 VAL A O 1
ATOM 2571 N N . ILE A 1 354 ? -19.264 -4.629 56.966 1.00 41.97 354 ILE A N 1
ATOM 2572 C CA . ILE A 1 354 ? -19.091 -4.345 58.397 1.00 41.97 354 ILE A CA 1
ATOM 2573 C C . ILE A 1 354 ? -19.440 -5.629 59.154 1.00 41.97 354 ILE A C 1
ATOM 2575 O O . ILE A 1 354 ? -20.614 -5.957 59.326 1.00 41.97 354 ILE A O 1
ATOM 2579 N N . ASN A 1 355 ? -18.428 -6.376 59.599 1.00 35.03 355 ASN A N 1
ATOM 2580 C CA . ASN A 1 355 ? -18.652 -7.504 60.502 1.00 35.03 355 ASN A CA 1
ATOM 2581 C C . ASN A 1 355 ? -19.079 -6.972 61.881 1.00 35.03 355 ASN A C 1
ATOM 2583 O O . ASN A 1 355 ? -18.487 -6.022 62.386 1.00 35.03 355 ASN A O 1
ATOM 2587 N N . GLN A 1 356 ? -20.139 -7.568 62.435 1.00 38.56 356 GLN A N 1
ATOM 2588 C CA . GLN A 1 356 ? -20.800 -7.256 63.711 1.00 38.56 356 GLN A CA 1
ATOM 2589 C C . GLN A 1 356 ? -19.969 -6.482 64.751 1.00 38.56 356 GLN A C 1
ATOM 2591 O O . GLN A 1 356 ? -18.888 -6.905 65.153 1.00 38.56 356 GLN A O 1
ATOM 2596 N N . ILE A 1 357 ? -20.571 -5.421 65.298 1.00 42.59 357 ILE A N 1
ATOM 2597 C CA . ILE A 1 357 ? -20.165 -4.853 66.587 1.00 42.59 357 ILE A CA 1
ATOM 2598 C C . ILE A 1 357 ? -20.735 -5.769 67.677 1.00 42.59 357 ILE A C 1
ATOM 2600 O O . ILE A 1 357 ? -21.940 -5.759 67.929 1.00 42.59 357 ILE A O 1
ATOM 2604 N N . ASP A 1 358 ? -19.884 -6.578 68.309 1.00 38.31 358 ASP A N 1
ATOM 2605 C CA . ASP A 1 358 ? -20.272 -7.348 69.491 1.00 38.31 358 ASP A CA 1
ATOM 2606 C C . ASP A 1 358 ? -20.390 -6.399 70.694 1.00 38.31 358 ASP A C 1
ATOM 2608 O O . ASP A 1 358 ? -19.403 -5.976 71.298 1.00 38.31 358 ASP A O 1
ATOM 2612 N N . ALA A 1 359 ? -21.623 -6.012 71.016 1.00 41.41 359 ALA A N 1
ATOM 2613 C CA . ALA A 1 359 ? -21.927 -5.097 72.113 1.00 41.41 359 ALA A CA 1
ATOM 2614 C C . ALA A 1 359 ? -21.855 -5.762 73.504 1.00 41.41 359 ALA A C 1
ATOM 2616 O O . ALA A 1 359 ? -22.190 -5.125 74.502 1.00 41.41 359 ALA A O 1
ATOM 2617 N N . SER A 1 360 ? -21.440 -7.031 73.608 1.00 43.16 360 SER A N 1
ATOM 2618 C CA . SER A 1 360 ? -21.445 -7.756 74.885 1.00 43.16 360 SER A CA 1
ATOM 2619 C C . SER A 1 360 ? -20.169 -7.598 75.729 1.00 43.16 360 SER A C 1
ATOM 2621 O O . SER A 1 360 ? -20.148 -8.039 76.880 1.00 43.16 360 SER A O 1
ATOM 2623 N N . SER A 1 361 ? -19.131 -6.907 75.235 1.00 40.78 361 SER A N 1
ATOM 2624 C CA . SER A 1 361 ? -17.883 -6.726 75.993 1.00 40.78 361 SER A CA 1
ATOM 2625 C C . SER A 1 361 ? -17.125 -5.418 75.712 1.00 40.78 361 SER A C 1
ATOM 2627 O O . SER A 1 361 ? -16.019 -5.464 75.180 1.00 40.78 361 SER A O 1
ATOM 2629 N N . CYS A 1 362 ? -17.653 -4.248 76.104 1.00 35.84 362 CYS A N 1
ATOM 2630 C CA . CYS A 1 362 ? -16.800 -3.065 76.336 1.00 35.84 362 CYS A CA 1
ATOM 2631 C C . CYS A 1 362 ? -17.504 -1.952 77.149 1.00 35.84 362 CYS A C 1
ATOM 2633 O O . CYS A 1 362 ? -18.413 -1.316 76.622 1.00 35.84 362 CYS A O 1
ATOM 2635 N N . PRO A 1 363 ? -17.085 -1.661 78.400 1.00 40.53 363 PRO A N 1
ATOM 2636 C CA . PRO A 1 363 ? -17.522 -0.478 79.153 1.00 40.53 363 PRO A CA 1
ATOM 2637 C C . PRO A 1 363 ? -16.689 0.786 78.884 1.00 40.53 363 PRO A C 1
ATOM 2639 O O . PRO A 1 363 ? -16.952 1.805 79.511 1.00 40.53 363 PRO A O 1
ATOM 2642 N N . ASP A 1 364 ? -15.691 0.750 77.996 1.00 38.28 364 ASP A N 1
ATOM 2643 C CA . ASP A 1 364 ? -14.855 1.918 77.697 1.00 38.28 364 ASP A CA 1
ATOM 2644 C C . ASP A 1 364 ? -14.673 2.105 76.188 1.00 38.28 364 ASP A C 1
ATOM 2646 O O . ASP A 1 364 ? -14.346 1.173 75.445 1.00 38.28 364 ASP A O 1
ATOM 2650 N N . MET A 1 365 ? -14.932 3.333 75.741 1.00 43.31 365 MET A N 1
ATOM 2651 C CA . MET A 1 365 ? -14.962 3.739 74.341 1.00 43.31 365 MET A CA 1
ATOM 2652 C C . MET A 1 365 ? -13.571 3.696 73.700 1.00 43.31 365 MET A C 1
ATOM 2654 O O . MET A 1 365 ? -12.784 4.626 73.846 1.00 43.31 365 MET A O 1
ATOM 2658 N N . SER A 1 366 ? -13.286 2.644 72.933 1.00 38.53 366 SER A N 1
ATOM 2659 C CA . SER A 1 366 ? -12.362 2.682 71.785 1.00 38.53 366 SER A CA 1
ATOM 2660 C C . SER A 1 366 ? -12.472 1.392 70.964 1.00 38.53 366 SER A C 1
ATOM 2662 O O . SER A 1 366 ? -11.612 0.518 71.012 1.00 38.53 366 SER A O 1
ATOM 2664 N N . ALA A 1 367 ? -13.554 1.241 70.197 1.00 39.88 367 ALA A N 1
ATOM 2665 C CA . ALA A 1 367 ? -13.614 0.182 69.192 1.00 39.88 367 ALA A CA 1
ATOM 2666 C C . ALA A 1 367 ? -12.741 0.583 67.990 1.00 39.88 367 ALA A C 1
ATOM 2668 O O . ALA A 1 367 ? -12.995 1.596 67.338 1.00 39.88 367 ALA A O 1
ATOM 2669 N N . LEU A 1 368 ? -11.696 -0.199 67.710 1.00 37.22 368 LEU A N 1
ATOM 2670 C CA . LEU A 1 368 ? -10.849 -0.026 66.533 1.00 37.22 368 LEU A CA 1
ATOM 2671 C C . LEU A 1 368 ? -11.580 -0.623 65.317 1.00 37.22 368 LEU A C 1
ATOM 2673 O O . LEU A 1 368 ? -11.591 -1.838 65.124 1.00 37.22 368 LEU A O 1
ATOM 2677 N N . VAL A 1 369 ? -12.226 0.219 64.507 1.00 41.62 369 VAL A N 1
ATOM 2678 C CA . VAL A 1 369 ? -12.826 -0.221 63.238 1.00 41.62 369 VAL A CA 1
ATOM 2679 C C . VAL A 1 369 ? -11.694 -0.463 62.246 1.00 41.62 369 VAL A C 1
ATOM 2681 O O . VAL A 1 369 ? -10.980 0.464 61.862 1.00 41.62 369 VAL A O 1
ATOM 2684 N N . THR A 1 370 ? -11.508 -1.722 61.852 1.00 38.31 370 THR A N 1
ATOM 2685 C CA . THR A 1 370 ? -10.495 -2.099 60.861 1.00 38.31 370 THR A CA 1
ATOM 2686 C C . THR A 1 370 ? -11.178 -2.182 59.502 1.00 38.31 370 THR A C 1
ATOM 2688 O O . THR A 1 370 ? -12.045 -3.029 59.302 1.00 38.31 370 THR A O 1
ATOM 2691 N N . VAL A 1 371 ? -10.826 -1.281 58.584 1.00 41.97 371 VAL A N 1
ATOM 2692 C CA . VAL A 1 371 ? -11.309 -1.316 57.199 1.00 41.97 371 VAL A CA 1
ATOM 2693 C C . VAL A 1 371 ? -10.347 -2.191 56.406 1.00 41.97 371 VAL A C 1
ATOM 2695 O O . VAL A 1 371 ? -9.143 -1.938 56.402 1.00 41.97 371 VAL A O 1
ATOM 2698 N N . THR A 1 372 ? -10.866 -3.241 55.779 1.00 35.69 372 THR A N 1
ATOM 2699 C CA . THR A 1 372 ? -10.095 -4.131 54.903 1.00 35.69 372 THR A CA 1
ATOM 2700 C C . THR A 1 372 ? -10.665 -4.077 53.495 1.00 35.69 372 THR A C 1
ATOM 2702 O O . THR A 1 372 ? -11.861 -3.836 53.323 1.00 35.69 372 THR A O 1
ATOM 2705 N N . ASP A 1 373 ? -9.804 -4.244 52.496 1.00 39.75 373 ASP A N 1
ATOM 2706 C CA . ASP A 1 373 ? -10.239 -4.416 51.113 1.00 39.75 373 ASP A CA 1
ATOM 2707 C C . ASP A 1 373 ? -10.826 -5.823 50.872 1.00 39.75 373 ASP A C 1
ATOM 2709 O O . ASP A 1 373 ? -10.858 -6.681 51.761 1.00 39.75 373 ASP A O 1
ATOM 2713 N N . GLN A 1 374 ? -11.269 -6.076 49.639 1.00 35.53 374 GLN A N 1
ATOM 2714 C CA . GLN A 1 374 ? -11.816 -7.371 49.211 1.00 35.53 374 GLN A CA 1
ATOM 2715 C C . GLN A 1 374 ? -10.805 -8.538 49.246 1.00 35.53 374 GLN A C 1
ATOM 2717 O O . GLN A 1 374 ? -11.196 -9.689 49.063 1.00 35.53 374 GLN A O 1
ATOM 2722 N N . PHE A 1 375 ? -9.524 -8.260 49.507 1.00 36.28 375 PHE A N 1
ATOM 2723 C CA . PHE A 1 375 ? -8.433 -9.230 49.627 1.00 36.28 375 PHE A CA 1
ATOM 2724 C C . PHE A 1 375 ? -7.911 -9.365 51.071 1.00 36.28 375 PHE A C 1
ATOM 2726 O O . PHE A 1 375 ? -6.966 -10.116 51.320 1.00 36.28 375 PHE A O 1
ATOM 2733 N N . GLY A 1 376 ? -8.532 -8.683 52.042 1.00 37.19 376 GLY A N 1
ATOM 2734 C CA . GLY A 1 376 ? -8.163 -8.730 53.457 1.00 37.19 376 GLY A CA 1
ATOM 2735 C C . GLY A 1 376 ? -6.974 -7.841 53.845 1.00 37.19 376 GLY A C 1
ATOM 2736 O O . GLY A 1 376 ? -6.463 -7.976 54.959 1.00 37.19 376 GLY A O 1
ATOM 2737 N N . GLN A 1 377 ? -6.528 -6.931 52.975 1.00 39.16 377 GLN A N 1
ATOM 2738 C CA . GLN A 1 377 ? -5.479 -5.954 53.283 1.00 39.16 377 GLN A CA 1
ATOM 2739 C C . GLN A 1 377 ? -6.067 -4.778 54.070 1.00 39.16 377 GLN A C 1
ATOM 2741 O O . GLN A 1 377 ? -7.106 -4.225 53.713 1.00 39.16 377 GLN A O 1
ATOM 2746 N N . SER A 1 378 ? -5.410 -4.391 55.165 1.00 41.06 378 SER A N 1
ATOM 2747 C CA . SER A 1 378 ? -5.852 -3.285 56.024 1.00 41.06 378 SER A CA 1
ATOM 2748 C C . SER A 1 378 ? -5.599 -1.937 55.346 1.00 41.06 378 SER A C 1
ATOM 2750 O O . SER A 1 378 ? -4.454 -1.602 55.052 1.00 41.06 378 SER A O 1
ATOM 2752 N N . LEU A 1 379 ? -6.649 -1.134 55.161 1.00 41.25 379 LEU A N 1
ATOM 2753 C CA . LEU A 1 379 ? -6.585 0.197 54.537 1.00 41.25 379 LEU A CA 1
ATOM 2754 C C . LEU A 1 379 ? -6.209 1.321 55.527 1.00 41.25 379 LEU A C 1
ATOM 2756 O O . LEU A 1 379 ? -6.312 2.503 55.209 1.00 41.25 379 LEU A O 1
ATOM 2760 N N . GLY A 1 380 ? -5.739 0.964 56.726 1.00 36.91 380 GLY A N 1
ATOM 2761 C CA . GLY A 1 380 ? -5.399 1.911 57.787 1.00 36.91 380 GLY A CA 1
ATOM 2762 C C . GLY A 1 380 ? -6.605 2.262 58.663 1.00 36.91 380 GLY A C 1
ATOM 2763 O O . GLY A 1 380 ? -7.710 2.516 58.190 1.00 36.91 380 GLY A O 1
ATOM 2764 N N . GLY A 1 381 ? -6.398 2.232 59.982 1.00 34.16 381 GLY A N 1
ATOM 2765 C CA . GLY A 1 381 ? -7.449 2.484 60.966 1.00 34.16 381 GLY A CA 1
ATOM 2766 C C . GLY A 1 381 ? -7.909 3.941 60.954 1.00 34.16 381 GLY A C 1
ATOM 2767 O O . GLY A 1 381 ? -7.099 4.860 61.074 1.00 34.16 381 GLY A O 1
ATOM 2768 N N . LEU A 1 382 ? -9.222 4.152 60.867 1.00 35.69 382 LEU A N 1
ATOM 2769 C CA . LEU A 1 382 ? -9.838 5.460 61.076 1.00 35.69 382 LEU A CA 1
ATOM 2770 C C . LEU A 1 382 ? -9.732 5.826 62.564 1.00 35.69 382 LEU A C 1
ATOM 2772 O O . LEU A 1 382 ? -10.562 5.428 63.377 1.00 35.69 382 LEU A O 1
ATOM 2776 N N . THR A 1 383 ? -8.706 6.586 62.945 1.00 36.56 383 THR A N 1
ATOM 2777 C CA . THR A 1 383 ? -8.632 7.210 64.272 1.00 36.56 383 THR A CA 1
ATOM 2778 C C . THR A 1 383 ? -9.182 8.630 64.184 1.00 36.56 383 THR A C 1
ATOM 2780 O O . THR A 1 383 ? -8.493 9.536 63.718 1.00 36.56 383 THR A O 1
ATOM 2783 N N . GLY A 1 384 ? -10.431 8.836 64.607 1.00 31.14 384 GLY A N 1
ATOM 2784 C CA . GLY A 1 384 ? -11.065 10.155 64.584 1.00 31.14 384 GLY A CA 1
ATOM 2785 C C . GLY A 1 384 ? -12.356 10.216 65.401 1.00 31.14 384 GLY A C 1
ATOM 2786 O O . GLY A 1 384 ? -13.266 9.416 65.223 1.00 31.14 384 GLY A O 1
ATOM 2787 N N . SER A 1 385 ? -12.412 11.192 66.299 1.00 33.50 385 SER A N 1
ATOM 2788 C CA . SER A 1 385 ? -13.277 11.354 67.476 1.00 33.50 385 SER A CA 1
ATOM 2789 C C . SER A 1 385 ? -14.773 11.643 67.244 1.00 33.50 385 SER A C 1
ATOM 2791 O O . SER A 1 385 ? -15.395 12.252 68.109 1.00 33.50 385 SER A O 1
ATOM 2793 N N . ASN A 1 386 ? -15.378 11.244 66.122 1.00 28.34 386 ASN A N 1
ATOM 2794 C CA . ASN A 1 386 ? -16.748 11.658 65.768 1.00 28.34 386 ASN A CA 1
ATOM 2795 C C . ASN A 1 386 ? -17.760 10.504 65.703 1.00 28.34 386 ASN A C 1
ATOM 2797 O O . ASN A 1 386 ? -18.552 10.421 64.768 1.00 28.34 386 ASN A O 1
ATOM 2801 N N . PHE A 1 387 ? -17.784 9.640 66.718 1.00 32.75 387 PHE A N 1
ATOM 2802 C CA . PHE A 1 387 ? -18.884 8.690 66.905 1.00 32.75 387 PHE A CA 1
ATOM 2803 C C . PHE A 1 387 ? -19.663 9.049 68.171 1.00 32.75 387 PHE A C 1
ATOM 2805 O O . PHE A 1 387 ? -19.129 8.985 69.275 1.00 32.75 387 PHE A O 1
ATOM 2812 N N . THR A 1 388 ? -20.926 9.446 68.014 1.00 29.95 388 THR A N 1
ATOM 2813 C CA . THR A 1 388 ? -21.893 9.546 69.117 1.00 29.95 388 THR A CA 1
ATOM 2814 C C . THR A 1 388 ? -22.897 8.412 68.953 1.00 29.95 388 THR A C 1
ATOM 2816 O O . THR A 1 388 ? -23.689 8.412 68.014 1.00 29.95 388 THR A O 1
ATOM 2819 N N . LEU A 1 389 ? -22.844 7.423 69.845 1.00 32.56 389 LEU A N 1
ATOM 2820 C CA . LEU A 1 389 ? -23.926 6.454 70.009 1.00 32.56 389 LEU A CA 1
ATOM 2821 C C . LEU A 1 389 ? -25.041 7.144 70.803 1.00 32.56 389 LEU A C 1
ATOM 2823 O O . LEU A 1 389 ? -24.784 7.695 71.872 1.00 32.56 389 LEU A O 1
ATOM 2827 N N . ALA A 1 390 ? -26.261 7.153 70.270 1.00 29.08 390 ALA A N 1
ATOM 2828 C CA . ALA A 1 390 ? -27.425 7.617 71.013 1.00 29.08 390 ALA A CA 1
ATOM 2829 C C . ALA A 1 390 ? -27.831 6.543 72.037 1.00 29.08 390 ALA A C 1
ATOM 2831 O O . ALA A 1 390 ? -28.173 5.422 71.661 1.00 29.08 390 ALA A O 1
ATOM 2832 N N . GLU A 1 391 ? -27.788 6.884 73.327 1.00 37.81 391 GLU A N 1
ATOM 2833 C CA . GLU A 1 391 ? -28.438 6.114 74.390 1.00 37.81 391 GLU A CA 1
ATOM 2834 C C . GLU A 1 391 ? -29.952 6.325 74.309 1.00 37.81 391 GLU A C 1
ATOM 2836 O O . GLU A 1 391 ? -30.491 7.266 74.876 1.00 37.81 391 GLU A O 1
ATOM 2841 N N . ASP A 1 392 ? -30.627 5.489 73.532 1.00 33.41 392 ASP A N 1
ATOM 2842 C CA . ASP A 1 392 ? -31.947 4.931 73.838 1.00 33.41 392 ASP A CA 1
ATOM 2843 C C . ASP A 1 392 ? -32.353 4.063 72.649 1.00 33.41 392 ASP A C 1
ATOM 2845 O O . ASP A 1 392 ? -32.142 4.445 71.502 1.00 33.41 392 ASP A O 1
ATOM 2849 N N . GLY A 1 393 ? -32.891 2.871 72.916 1.00 35.66 393 GLY A N 1
ATOM 2850 C CA . GLY A 1 393 ? -33.122 1.785 71.954 1.00 35.66 393 GLY A CA 1
ATOM 2851 C C . GLY A 1 393 ? -34.116 2.061 70.814 1.00 35.66 393 GLY A C 1
ATOM 2852 O O . GLY A 1 393 ? -35.069 1.307 70.638 1.00 35.66 393 GLY A O 1
ATOM 2853 N N . GLN A 1 394 ? -33.880 3.089 70.003 1.00 33.22 394 GLN A N 1
ATOM 2854 C CA . GLN A 1 394 ? -34.512 3.311 68.712 1.00 33.22 394 GLN A CA 1
ATOM 2855 C C . GLN A 1 394 ? -33.452 3.291 67.611 1.00 33.22 394 GLN A C 1
ATOM 2857 O O . GLN A 1 394 ? -32.532 4.105 67.575 1.00 33.22 394 GLN A O 1
ATOM 2862 N N . SER A 1 395 ? -33.600 2.350 66.682 1.00 28.27 395 SER A N 1
ATOM 2863 C CA . SER A 1 395 ? -32.860 2.337 65.426 1.00 28.27 395 SER A CA 1
ATOM 2864 C C . SER A 1 395 ? -33.239 3.568 64.597 1.00 28.27 395 SER A C 1
ATOM 2866 O O . SER A 1 395 ? -34.338 3.623 64.042 1.00 28.27 395 SER A O 1
ATOM 2868 N N . LEU A 1 396 ? -32.341 4.545 64.489 1.00 27.14 396 LEU A N 1
ATOM 2869 C CA . LEU A 1 396 ? -32.403 5.537 63.418 1.00 27.14 396 LEU A CA 1
ATOM 2870 C C . LEU A 1 396 ? -31.698 4.959 62.178 1.00 27.14 396 LEU A C 1
ATOM 2872 O O . LEU A 1 396 ? -30.581 4.452 62.313 1.00 27.14 396 LEU A O 1
ATOM 2876 N N . PRO A 1 397 ? -32.301 5.016 60.977 1.00 27.72 397 PRO A N 1
ATOM 2877 C CA . PRO A 1 397 ? -31.619 4.625 59.752 1.00 27.72 397 PRO A CA 1
ATOM 2878 C C . PRO A 1 397 ? -30.498 5.631 59.460 1.00 27.72 397 PRO A C 1
ATOM 2880 O O . PRO A 1 397 ? -30.749 6.800 59.172 1.00 27.72 397 PRO A O 1
ATOM 2883 N N . PHE A 1 398 ? -29.246 5.185 59.538 1.00 26.77 398 PHE A N 1
ATOM 2884 C CA . PHE A 1 398 ? -28.120 5.944 59.004 1.00 26.77 398 PHE A CA 1
ATOM 2885 C C . PHE A 1 398 ? -28.157 5.867 57.475 1.00 26.77 398 PHE A C 1
ATOM 2887 O O . PHE A 1 398 ? -28.082 4.785 56.901 1.00 26.77 398 PHE A O 1
ATOM 2894 N N . SER A 1 399 ? -28.254 7.021 56.818 1.00 23.30 399 SER A N 1
ATOM 2895 C CA . SER A 1 399 ? -27.988 7.165 55.384 1.00 23.30 399 SER A CA 1
ATOM 2896 C C . SER A 1 399 ? -26.575 7.718 55.237 1.00 23.30 399 SER A C 1
ATOM 2898 O O . SER A 1 399 ? -26.334 8.879 55.568 1.00 23.30 399 SER A O 1
ATOM 2900 N N . LEU A 1 400 ? -25.626 6.901 54.781 1.00 28.80 400 LEU A N 1
ATOM 2901 C CA . LEU A 1 400 ? -24.331 7.416 54.351 1.00 28.80 400 LEU A CA 1
ATOM 2902 C C . LEU A 1 400 ? -24.536 8.013 52.955 1.00 28.80 400 LEU A C 1
ATOM 2904 O O . LEU A 1 400 ? -24.651 7.286 51.973 1.00 28.80 400 LEU A O 1
ATOM 2908 N N . SER A 1 401 ? -24.638 9.338 52.866 1.00 26.17 401 SER A N 1
ATOM 2909 C CA . SER A 1 401 ? -24.581 10.037 51.585 1.00 26.17 401 SER A CA 1
ATOM 2910 C C . SER A 1 401 ? -23.186 9.834 50.996 1.00 26.17 401 SER A C 1
ATOM 2912 O O . SER A 1 401 ? -22.214 10.429 51.468 1.00 26.17 401 SER A O 1
ATOM 2914 N N . THR A 1 402 ? -23.085 8.961 49.998 1.00 29.30 402 THR A N 1
ATOM 2915 C CA . THR A 1 402 ? -21.901 8.792 49.157 1.00 29.30 402 THR A CA 1
ATOM 2916 C C . THR A 1 402 ? -21.478 10.143 48.588 1.00 29.30 402 THR A C 1
ATOM 2918 O O . THR A 1 402 ? -22.303 10.892 48.061 1.00 29.30 402 THR A O 1
ATOM 2921 N N . VAL A 1 403 ? -20.185 10.455 48.702 1.00 27.62 403 VAL A N 1
ATOM 2922 C CA . VAL A 1 403 ? -19.562 11.594 48.023 1.00 27.62 403 VAL A CA 1
ATOM 2923 C C . VAL A 1 403 ? -19.823 11.442 46.528 1.00 27.62 403 VAL A C 1
ATOM 2925 O O . VAL A 1 403 ? -19.420 10.456 45.917 1.00 27.62 403 VAL A O 1
ATOM 2928 N N . SER A 1 404 ? -20.546 12.406 45.958 1.00 25.64 404 SER A N 1
ATOM 2929 C CA . SER A 1 404 ? -20.871 12.431 44.539 1.00 25.64 404 SER A CA 1
ATOM 2930 C C . SER A 1 404 ? -19.611 12.702 43.720 1.00 25.64 404 SER A C 1
ATOM 2932 O O . SER A 1 404 ? -19.083 13.817 43.747 1.00 25.64 404 SER A O 1
ATOM 2934 N N . THR A 1 405 ? -19.179 11.736 42.921 1.00 28.69 405 THR A N 1
ATOM 2935 C CA . THR A 1 405 ? -18.488 12.037 41.667 1.00 28.69 405 THR A CA 1
ATOM 2936 C C . THR A 1 405 ? -19.572 12.263 40.619 1.00 28.69 405 THR A C 1
ATOM 2938 O O . THR A 1 405 ? -20.180 11.348 40.069 1.00 28.69 405 THR A O 1
ATOM 2941 N N . GLY A 1 406 ? -19.931 13.534 40.441 1.00 28.27 406 GLY A N 1
ATOM 2942 C CA . GLY A 1 406 ? -20.970 13.942 39.508 1.00 28.27 406 GLY A CA 1
ATOM 2943 C C . GLY A 1 406 ? -20.576 13.646 38.064 1.00 28.27 406 GLY A C 1
ATOM 2944 O O . GLY A 1 406 ? -19.848 14.428 37.474 1.00 28.27 406 GLY A O 1
ATOM 2945 N N . SER A 1 407 ? -21.100 12.557 37.502 1.00 35.81 407 SER A N 1
ATOM 2946 C CA . SER A 1 407 ? -22.017 12.593 36.352 1.00 35.81 407 SER A CA 1
ATOM 2947 C C . SER A 1 407 ? -22.424 11.174 35.929 1.00 35.81 407 SER A C 1
ATOM 2949 O O . SER A 1 407 ? -21.920 10.615 34.962 1.00 35.81 407 SER A O 1
ATOM 2951 N N . SER A 1 408 ? -23.399 10.593 36.617 1.00 39.50 408 SER A N 1
ATOM 2952 C CA . SER A 1 408 ? -24.327 9.645 36.001 1.00 39.50 408 SER A CA 1
ATOM 2953 C C . SER A 1 408 ? -25.678 9.946 36.619 1.00 39.50 408 SER A C 1
ATOM 2955 O O . SER A 1 408 ? -25.883 9.807 37.818 1.00 39.50 408 SER A O 1
ATOM 2957 N N . SER A 1 409 ? -26.563 10.539 35.834 1.00 50.97 409 SER A N 1
ATOM 2958 C CA . SER A 1 409 ? -27.849 11.041 36.297 1.00 50.97 409 SER A CA 1
ATOM 2959 C C . SER A 1 409 ? -28.725 9.897 36.813 1.00 50.97 409 SER A C 1
ATOM 2961 O O . SER A 1 409 ? -29.269 9.141 35.997 1.00 50.97 409 SER A O 1
ATOM 2963 N N . ARG A 1 410 ? -28.846 9.814 38.145 1.00 71.12 410 ARG A N 1
ATOM 2964 C CA . ARG A 1 410 ? -29.782 8.985 38.921 1.00 71.12 410 ARG A CA 1
ATOM 2965 C C . ARG A 1 410 ? -31.079 8.736 38.154 1.00 71.12 410 ARG A C 1
ATOM 2967 O O . ARG A 1 410 ? -31.690 9.709 37.701 1.00 71.12 410 ARG A O 1
ATOM 2974 N N . LEU A 1 411 ? -31.481 7.484 37.964 1.00 80.56 411 LEU A N 1
ATOM 2975 C CA . LEU A 1 411 ? -32.706 7.123 37.255 1.00 80.56 411 LEU A CA 1
ATOM 2976 C C . LEU A 1 411 ? -33.828 6.836 38.261 1.00 80.56 411 LEU A C 1
ATOM 2978 O O . LEU A 1 411 ? -33.662 6.084 39.211 1.00 80.56 411 LEU A O 1
ATOM 2982 N N . ALA A 1 412 ? -34.987 7.443 38.041 1.00 87.19 412 ALA A N 1
ATOM 2983 C CA . ALA A 1 412 ? -36.219 7.164 38.756 1.00 87.19 412 ALA A CA 1
ATOM 2984 C C . ALA A 1 412 ? -37.176 6.422 37.818 1.00 87.19 412 ALA A C 1
ATOM 2986 O O . ALA A 1 412 ? -37.617 6.976 36.804 1.00 87.19 412 ALA A O 1
ATOM 2987 N N . VAL A 1 413 ? -37.484 5.166 38.139 1.00 91.50 413 VAL A N 1
ATOM 2988 C CA . VAL A 1 413 ? -38.327 4.300 37.310 1.00 91.50 413 VAL A CA 1
ATOM 2989 C C . VAL A 1 413 ? -39.662 4.027 37.987 1.00 91.50 413 VAL A C 1
ATOM 2991 O O . VAL A 1 413 ? -39.717 3.501 39.095 1.00 91.50 413 VAL A O 1
ATOM 2994 N N . SER A 1 414 ? -40.760 4.338 37.304 1.00 93.56 414 SER A N 1
ATOM 2995 C CA . SER A 1 414 ? -42.086 3.859 37.704 1.00 93.56 414 SER A CA 1
ATOM 2996 C C . SER A 1 414 ? -42.399 2.559 36.967 1.00 93.56 414 SER A C 1
ATOM 2998 O O . SER A 1 414 ? -42.598 2.564 35.753 1.00 93.56 414 SER A O 1
ATOM 3000 N N . ILE A 1 415 ? -42.453 1.447 37.696 1.00 94.06 415 ILE A N 1
ATOM 3001 C CA . ILE A 1 415 ? -42.872 0.147 37.167 1.00 94.06 415 ILE A CA 1
ATOM 3002 C C . ILE A 1 415 ? -44.382 0.023 37.355 1.00 94.06 415 ILE A C 1
ATOM 3004 O O . ILE A 1 415 ? -44.883 0.081 38.478 1.00 94.06 415 ILE A O 1
ATOM 3008 N N . VAL A 1 416 ? -45.104 -0.139 36.252 1.00 92.50 416 VAL A N 1
ATOM 3009 C CA . VAL A 1 416 ? -46.565 -0.193 36.209 1.00 92.50 416 VAL A CA 1
ATOM 3010 C C . VAL A 1 416 ? -46.989 -1.582 35.758 1.00 92.50 416 VAL A C 1
ATOM 3012 O O . VAL A 1 416 ? -46.679 -1.987 34.641 1.00 92.50 416 VAL A O 1
ATOM 3015 N N . ILE A 1 417 ? -47.694 -2.315 36.619 1.00 91.19 417 ILE A N 1
ATOM 3016 C CA . ILE A 1 417 ? -48.059 -3.714 36.373 1.00 91.19 417 ILE A CA 1
ATOM 3017 C C . ILE A 1 417 ? -49.575 -3.854 36.246 1.00 91.19 417 ILE A C 1
ATOM 3019 O O . ILE A 1 417 ? -50.343 -3.503 37.148 1.00 91.19 417 ILE A O 1
ATOM 3023 N N . ASP A 1 418 ? -49.998 -4.403 35.114 1.00 88.25 418 ASP A N 1
ATOM 3024 C CA . ASP A 1 418 ? -51.372 -4.813 34.877 1.00 88.25 418 ASP A CA 1
ATOM 3025 C C . ASP A 1 418 ? -51.723 -6.011 35.759 1.00 88.25 418 ASP A C 1
ATOM 3027 O O . ASP A 1 418 ? -51.010 -7.015 35.807 1.00 88.25 418 ASP A O 1
ATOM 3031 N N . ARG A 1 419 ? -52.841 -5.905 36.471 1.00 88.44 419 ARG A N 1
ATOM 3032 C CA . ARG A 1 419 ? -53.372 -6.988 37.304 1.00 88.44 419 ARG A CA 1
ATOM 3033 C C . ARG A 1 419 ? -54.814 -7.330 36.952 1.00 88.44 419 ARG A C 1
ATOM 3035 O O . ARG A 1 419 ? -55.519 -7.897 37.784 1.00 88.44 419 ARG A O 1
ATOM 3042 N N . SER A 1 420 ? -55.268 -6.957 35.761 1.00 84.31 420 SER A N 1
ATOM 3043 C CA . SER A 1 420 ? -56.619 -7.217 35.270 1.00 84.31 420 SER A CA 1
ATOM 3044 C C . SER A 1 420 ? -56.915 -8.712 35.124 1.00 84.31 420 SER A C 1
ATOM 3046 O O . SER A 1 420 ? -56.036 -9.549 34.942 1.00 84.31 420 SER A O 1
ATOM 3048 N N . THR A 1 421 ? -58.196 -9.076 35.182 1.00 84.12 421 THR A N 1
ATOM 3049 C CA . THR A 1 421 ? -58.633 -10.481 35.046 1.00 84.12 421 THR A CA 1
ATOM 3050 C C . THR A 1 421 ? -58.556 -11.041 33.620 1.00 84.12 421 THR A C 1
ATOM 3052 O O . THR A 1 421 ? -58.913 -12.201 33.414 1.00 84.12 421 THR A O 1
ATOM 3055 N N . SER A 1 422 ? -58.108 -10.256 32.631 1.00 81.31 422 SER A N 1
ATOM 3056 C CA . SER A 1 422 ? -57.812 -10.767 31.286 1.00 81.31 422 SER A CA 1
ATOM 3057 C C . SER A 1 422 ? -56.492 -11.540 31.214 1.00 81.31 422 SER A C 1
ATOM 3059 O O . SER A 1 422 ? -56.347 -12.385 30.328 1.00 81.31 422 SER A O 1
ATOM 3061 N N . LEU A 1 423 ? -55.596 -11.319 32.178 1.00 83.19 423 LEU A N 1
ATOM 3062 C CA . LEU A 1 423 ? -54.352 -12.059 32.368 1.00 83.19 423 LEU A CA 1
ATOM 3063 C C . LEU A 1 423 ? -54.596 -13.440 32.984 1.00 83.19 423 LEU A C 1
ATOM 3065 O O . LEU A 1 423 ? -55.478 -13.619 33.829 1.00 83.19 423 LEU A O 1
ATOM 3069 N N . SER A 1 424 ? -53.768 -14.423 32.624 1.00 85.69 424 SER A N 1
ATOM 3070 C CA . SER A 1 424 ? -53.703 -15.682 33.368 1.00 85.69 424 SER A CA 1
ATOM 3071 C C . SER A 1 424 ? -52.789 -15.561 34.596 1.00 85.69 424 SER A C 1
ATOM 3073 O O . SER A 1 424 ? -51.921 -14.693 34.669 1.00 85.69 424 SER A O 1
ATOM 3075 N N . ASN A 1 425 ? -52.933 -16.471 35.569 1.00 86.00 425 ASN A N 1
ATOM 3076 C CA . ASN A 1 425 ? -52.011 -16.533 36.716 1.00 86.00 425 ASN A CA 1
ATOM 3077 C C . ASN A 1 425 ? -50.552 -16.748 36.278 1.00 86.00 425 ASN A C 1
ATOM 3079 O O . ASN A 1 425 ? -49.644 -16.266 36.946 1.00 86.00 425 ASN A O 1
ATOM 3083 N N . ALA A 1 426 ? -50.331 -17.462 35.169 1.00 84.50 426 ALA A N 1
ATOM 3084 C CA . ALA A 1 426 ? -48.997 -17.672 34.617 1.00 84.50 426 ALA A CA 1
ATOM 3085 C C . ALA A 1 426 ? -48.426 -16.372 34.030 1.00 84.50 426 ALA A C 1
ATOM 3087 O O . ALA A 1 426 ? -47.265 -16.060 34.275 1.00 84.50 426 ALA A O 1
ATOM 3088 N N . ASP A 1 427 ? -49.251 -15.584 33.334 1.00 85.06 427 ASP A N 1
ATOM 3089 C CA . ASP A 1 427 ? -48.836 -14.282 32.797 1.00 85.06 427 ASP A CA 1
ATOM 3090 C C . ASP A 1 427 ? -48.473 -13.315 33.928 1.00 85.06 427 ASP A C 1
ATOM 3092 O O . ASP A 1 427 ? -47.437 -12.659 33.860 1.00 85.06 427 ASP A O 1
ATOM 3096 N N . LEU A 1 428 ? -49.260 -13.283 35.013 1.00 87.06 428 LEU A N 1
ATOM 3097 C CA . LEU A 1 428 ? -48.934 -12.465 36.185 1.00 87.06 428 LEU A CA 1
ATOM 3098 C C . LEU A 1 428 ? -47.624 -12.901 36.853 1.00 87.06 428 LEU A C 1
ATOM 3100 O O . LEU A 1 428 ? -46.796 -12.048 37.157 1.00 87.06 428 LEU A O 1
ATOM 3104 N N . MET A 1 429 ? -47.405 -14.206 37.046 1.00 85.81 429 MET A N 1
ATOM 3105 C CA . MET A 1 429 ? -46.146 -14.712 37.611 1.00 85.81 429 MET A CA 1
ATOM 3106 C C . MET A 1 429 ? -44.942 -14.348 36.736 1.00 85.81 429 MET A C 1
ATOM 3108 O O . MET A 1 429 ? -43.901 -13.949 37.258 1.00 85.81 429 MET A O 1
ATOM 3112 N N . ASN A 1 430 ? -45.089 -14.436 35.413 1.00 84.81 430 ASN A N 1
ATOM 3113 C CA . ASN A 1 430 ? -44.037 -14.055 34.475 1.00 84.81 430 ASN A CA 1
ATOM 3114 C C . ASN A 1 430 ? -43.756 -12.548 34.527 1.00 84.81 430 ASN A C 1
ATOM 3116 O O . ASN A 1 430 ? -42.592 -12.159 34.571 1.00 84.81 430 ASN A O 1
ATOM 3120 N N . MET A 1 431 ? -44.793 -11.707 34.601 1.00 86.69 431 MET A N 1
ATOM 3121 C CA . MET A 1 431 ? -44.636 -10.259 34.777 1.00 86.69 431 MET A CA 1
ATOM 3122 C C . MET A 1 431 ? -43.955 -9.903 36.100 1.00 86.69 431 MET A C 1
ATOM 3124 O O . MET A 1 431 ? -43.076 -9.047 36.123 1.00 86.69 431 MET A O 1
ATOM 3128 N N . GLN A 1 432 ? -44.320 -10.569 37.198 1.00 89.19 432 GLN A N 1
ATOM 3129 C CA . GLN A 1 432 ? -43.689 -10.354 38.502 1.00 89.19 432 GLN A CA 1
ATOM 3130 C C . GLN A 1 432 ? -42.213 -10.761 38.486 1.00 89.19 432 GLN A C 1
ATOM 3132 O O . GLN A 1 432 ? -41.370 -10.013 38.976 1.00 89.19 432 GLN A O 1
ATOM 3137 N N . SER A 1 433 ? -41.888 -11.908 37.882 1.00 85.31 433 SER A N 1
ATOM 3138 C CA . SER A 1 433 ? -40.498 -12.342 37.698 1.00 85.31 433 SER A CA 1
ATOM 3139 C C . SER A 1 433 ? -39.707 -11.320 36.883 1.00 85.31 433 SER A C 1
ATOM 3141 O O . SER A 1 433 ? -38.661 -10.862 37.323 1.00 85.31 433 SER A O 1
ATOM 3143 N N . ALA A 1 434 ? -40.251 -10.909 35.740 1.00 82.81 434 ALA A N 1
ATOM 3144 C CA . ALA A 1 434 ? -39.651 -9.937 34.840 1.00 82.81 434 ALA A CA 1
ATOM 3145 C C . ALA A 1 434 ? -39.389 -8.575 35.506 1.00 82.81 434 ALA A C 1
ATOM 3147 O O . ALA A 1 434 ? -38.315 -7.995 35.352 1.00 82.81 434 ALA A O 1
ATOM 3148 N N . ALA A 1 435 ? -40.356 -8.072 36.274 1.00 85.38 435 ALA A N 1
ATOM 3149 C CA . ALA A 1 435 ? -40.209 -6.828 37.017 1.00 85.38 435 ALA A CA 1
ATOM 3150 C C . ALA A 1 435 ? -39.139 -6.939 38.116 1.00 85.38 435 ALA A C 1
ATOM 3152 O O . ALA A 1 435 ? -38.350 -6.014 38.286 1.00 85.38 435 ALA A O 1
ATOM 3153 N N . ASN A 1 436 ? -39.065 -8.069 38.828 1.00 86.75 436 ASN A N 1
ATOM 3154 C CA . ASN A 1 436 ? -38.034 -8.301 39.843 1.00 86.75 436 ASN A CA 1
ATOM 3155 C C . ASN A 1 436 ? -36.627 -8.406 39.235 1.00 86.75 436 ASN A C 1
ATOM 3157 O O . ASN A 1 436 ? -35.688 -7.840 39.796 1.00 86.75 436 ASN A O 1
ATOM 3161 N N . ASP A 1 437 ? -36.485 -9.083 38.092 1.00 81.88 437 ASP A N 1
ATOM 3162 C CA . ASP A 1 437 ? -35.216 -9.163 37.360 1.00 81.88 437 ASP A CA 1
ATOM 3163 C C . ASP A 1 437 ? -34.763 -7.757 36.935 1.00 81.88 437 ASP A C 1
ATOM 3165 O O . ASP A 1 437 ? -33.626 -7.363 37.197 1.00 81.88 437 ASP A O 1
ATOM 3169 N N . PHE A 1 438 ? -35.679 -6.948 36.389 1.00 80.12 438 PHE A N 1
ATOM 3170 C CA . PHE A 1 438 ? -35.410 -5.556 36.026 1.00 80.12 438 PHE A CA 1
ATOM 3171 C C . PHE A 1 438 ? -35.002 -4.692 37.234 1.00 80.12 438 PHE A C 1
ATOM 3173 O O . PHE A 1 438 ? -34.016 -3.962 37.156 1.00 80.12 438 PHE A O 1
ATOM 3180 N N . ILE A 1 439 ? -35.691 -4.809 38.379 1.00 82.06 439 ILE A N 1
ATOM 3181 C CA . ILE A 1 439 ? -35.309 -4.124 39.633 1.00 82.06 439 ILE A CA 1
ATOM 3182 C C . ILE A 1 439 ? -33.887 -4.521 40.063 1.00 82.06 439 ILE A C 1
ATOM 3184 O O . ILE A 1 439 ? -33.121 -3.682 40.544 1.00 82.06 439 ILE A O 1
ATOM 3188 N N . GLY A 1 440 ? -33.513 -5.789 39.875 1.00 76.38 440 GLY A N 1
ATOM 3189 C CA . GLY A 1 440 ? -32.169 -6.290 40.154 1.00 76.38 440 GLY A CA 1
ATOM 3190 C C . GLY A 1 440 ? -31.082 -5.567 39.355 1.00 76.38 440 GLY A C 1
ATOM 3191 O O . GLY A 1 440 ? -30.035 -5.244 39.924 1.00 76.38 440 GLY A O 1
ATOM 3192 N N . LEU A 1 441 ? -31.364 -5.257 38.085 1.00 77.44 441 LEU A N 1
ATOM 3193 C CA . LEU A 1 441 ? -30.442 -4.614 37.140 1.00 77.44 441 LEU A CA 1
ATOM 3194 C C . LEU A 1 441 ? -30.229 -3.110 37.378 1.00 77.44 441 LEU A C 1
ATOM 3196 O O . LEU A 1 441 ? -29.218 -2.574 36.924 1.00 77.44 441 LEU A O 1
ATOM 3200 N N . LEU A 1 442 ? -31.145 -2.429 38.076 1.00 74.81 442 LEU A N 1
ATOM 3201 C CA . LEU A 1 442 ? -31.020 -0.994 38.373 1.00 74.81 442 LEU A CA 1
ATOM 3202 C C . LEU A 1 442 ? -29.750 -0.687 39.184 1.00 74.81 442 LEU A C 1
ATOM 3204 O O . LEU A 1 442 ? -29.271 -1.529 39.947 1.00 74.81 442 LEU A O 1
ATOM 3208 N N . ALA A 1 443 ? -29.192 0.517 39.059 1.00 74.00 443 ALA A N 1
ATOM 3209 C CA . ALA A 1 443 ? -28.084 0.930 39.917 1.00 74.00 443 ALA A CA 1
ATOM 3210 C C . ALA A 1 443 ? -28.550 1.068 41.380 1.00 74.00 443 ALA A C 1
ATOM 3212 O O . ALA A 1 443 ? -29.742 1.107 41.677 1.00 74.00 443 ALA A O 1
ATOM 3213 N N . ASN A 1 444 ? -27.614 1.105 42.328 1.00 68.94 444 ASN A N 1
ATOM 3214 C CA . ASN A 1 444 ? -27.963 1.174 43.755 1.00 68.94 444 ASN A CA 1
ATOM 3215 C C . ASN A 1 444 ? -28.579 2.522 44.165 1.00 68.94 444 ASN A C 1
ATOM 3217 O O . ASN A 1 444 ? -29.266 2.596 45.180 1.00 68.94 444 ASN A O 1
ATOM 3221 N N . ASP A 1 445 ? -28.302 3.584 43.412 1.00 74.25 445 ASP A N 1
ATOM 3222 C CA . ASP A 1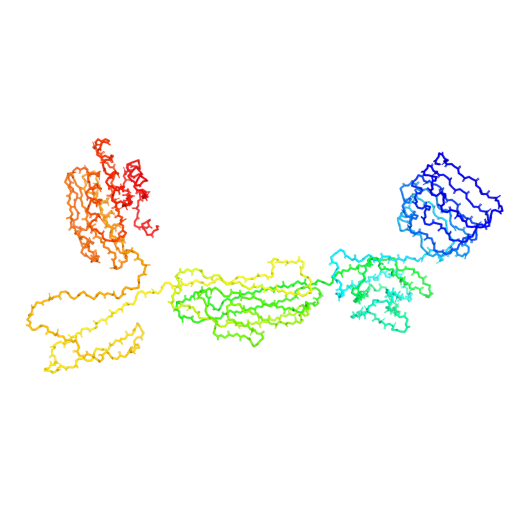 445 ? -28.841 4.927 43.616 1.00 74.25 445 ASP A CA 1
ATOM 3223 C C . ASP A 1 445 ? -30.107 5.201 42.795 1.00 74.25 445 ASP A C 1
ATOM 3225 O O . ASP A 1 445 ? -30.743 6.238 42.997 1.00 74.25 445 ASP A O 1
ATOM 3229 N N . ASP A 1 446 ? -30.495 4.280 41.910 1.00 81.56 446 ASP A N 1
ATOM 3230 C CA . ASP A 1 446 ? -31.737 4.382 41.159 1.00 81.56 446 ASP A CA 1
ATOM 3231 C C . ASP A 1 446 ? -32.940 4.150 42.078 1.00 81.56 446 ASP A C 1
ATOM 3233 O O . ASP A 1 446 ? -32.953 3.280 42.951 1.00 81.56 446 ASP A O 1
ATOM 3237 N N . GLU A 1 447 ? -33.976 4.950 41.869 1.00 86.94 447 GLU A N 1
ATOM 3238 C CA . GLU A 1 447 ? -35.198 4.909 42.658 1.00 86.94 447 GLU A CA 1
ATOM 3239 C C . GLU A 1 447 ? -36.287 4.197 41.858 1.00 86.94 447 GLU A C 1
ATOM 3241 O O . GLU A 1 447 ? -36.512 4.503 40.688 1.00 86.94 447 GLU A O 1
ATOM 3246 N N . VAL A 1 448 ? -37.019 3.284 42.490 1.00 91.31 448 VAL A N 1
ATOM 3247 C CA . VAL A 1 448 ? -38.135 2.583 41.852 1.00 91.31 448 VAL A CA 1
ATOM 3248 C C . VAL A 1 448 ? -39.438 2.808 42.611 1.00 91.31 448 VAL A C 1
ATOM 3250 O O . VAL A 1 448 ? -39.482 2.730 43.838 1.00 91.31 448 VAL A O 1
ATOM 3253 N N . ALA A 1 449 ? -40.506 3.106 41.875 1.00 90.75 449 ALA A N 1
ATOM 3254 C CA . ALA A 1 449 ? -41.874 3.159 42.379 1.00 90.75 449 ALA A CA 1
ATOM 3255 C C . ALA A 1 449 ? -42.702 2.048 41.725 1.00 90.75 449 ALA A C 1
ATOM 3257 O O . ALA A 1 449 ? -42.597 1.827 40.517 1.00 90.75 449 ALA A O 1
ATOM 3258 N N . ILE A 1 450 ? -43.533 1.361 42.510 1.00 94.56 450 ILE A N 1
ATOM 3259 C CA . ILE A 1 450 ? -44.337 0.226 42.034 1.00 94.56 450 ILE A CA 1
ATOM 3260 C C . ILE A 1 450 ? -45.808 0.611 41.993 1.00 94.56 450 ILE A C 1
ATOM 3262 O O . ILE A 1 450 ? -46.385 1.031 43.000 1.00 94.56 450 ILE A O 1
ATOM 3266 N N . TRP A 1 451 ? -46.416 0.412 40.831 1.00 91.12 451 TRP A N 1
ATOM 3267 C CA . TRP A 1 451 ? -47.810 0.708 40.547 1.00 91.12 451 TRP A CA 1
ATOM 3268 C C . TRP A 1 451 ? -48.542 -0.539 40.081 1.00 91.12 451 TRP A C 1
ATOM 3270 O O . TRP A 1 451 ? -47.997 -1.367 39.351 1.00 91.12 451 TRP A O 1
ATOM 3280 N N . GLN A 1 452 ? -49.811 -0.626 40.452 1.00 86.00 452 GLN A N 1
ATOM 3281 C CA . GLN A 1 452 ? -50.732 -1.636 39.956 1.00 86.00 452 GLN A CA 1
ATOM 3282 C C . GLN A 1 452 ? -52.009 -0.977 39.435 1.00 86.00 452 GLN A C 1
ATOM 3284 O O . GLN A 1 452 ? -52.411 0.080 39.931 1.00 86.00 452 GLN A O 1
ATOM 3289 N N . PHE A 1 453 ? -52.695 -1.622 38.490 1.00 81.25 453 PHE A N 1
ATOM 3290 C CA . PHE A 1 453 ? -53.991 -1.124 38.029 1.00 81.25 453 PHE A CA 1
ATOM 3291 C C . PHE A 1 453 ? -55.004 -2.218 37.680 1.00 81.25 453 PHE A C 1
ATOM 3293 O O . PHE A 1 453 ? -54.663 -3.262 37.126 1.00 81.25 453 PHE A O 1
ATOM 3300 N N . ASN A 1 454 ? -56.276 -1.955 38.006 1.00 65.38 454 ASN A N 1
ATOM 3301 C CA . ASN A 1 454 ? -57.418 -2.816 37.666 1.00 65.38 454 ASN A CA 1
ATOM 3302 C C . ASN A 1 454 ? -58.765 -2.083 37.451 1.00 65.38 454 ASN A C 1
ATOM 3304 O O . ASN A 1 454 ? -59.856 -2.648 37.624 1.00 65.38 454 ASN A O 1
ATOM 3308 N N . GLY A 1 455 ? -58.708 -0.808 37.080 1.00 63.66 455 GLY A N 1
ATOM 3309 C CA . GLY A 1 455 ? -59.862 0.094 37.079 1.00 63.66 455 GLY A CA 1
ATOM 3310 C C . GLY A 1 455 ? -59.674 1.226 38.080 1.00 63.66 455 GLY A C 1
ATOM 3311 O O . GLY A 1 455 ? -60.025 2.357 37.762 1.00 63.66 455 GLY A O 1
ATOM 3312 N N . ASN A 1 456 ? -59.022 0.921 39.206 1.00 70.19 456 ASN A N 1
ATOM 3313 C CA . ASN A 1 456 ? -58.360 1.879 40.087 1.00 70.19 456 ASN A CA 1
ATOM 3314 C C . ASN A 1 456 ? -56.840 1.776 39.894 1.00 70.19 456 ASN A C 1
ATOM 3316 O O . ASN A 1 456 ? -56.348 0.737 39.442 1.00 70.19 456 ASN A O 1
ATOM 3320 N N . ILE A 1 457 ? -56.123 2.848 40.218 1.00 81.38 457 ILE A N 1
ATOM 3321 C CA . ILE A 1 457 ? -54.668 2.949 40.099 1.00 81.38 457 ILE A CA 1
ATOM 3322 C C . ILE A 1 457 ? -54.124 3.107 41.510 1.00 81.38 457 ILE A C 1
ATOM 3324 O O . ILE A 1 457 ? -54.399 4.109 42.169 1.00 81.38 457 ILE A O 1
ATOM 3328 N N . ASP A 1 458 ? -53.369 2.113 41.969 1.00 84.81 458 ASP A N 1
ATOM 3329 C CA . ASP A 1 458 ? -52.756 2.140 43.291 1.00 84.81 458 ASP A CA 1
ATOM 3330 C C . ASP A 1 458 ? -51.239 2.136 43.145 1.00 84.81 458 ASP A C 1
ATOM 3332 O O . ASP A 1 458 ? -50.662 1.323 42.416 1.00 84.81 458 ASP A O 1
ATOM 3336 N N . ARG A 1 459 ? -50.581 3.010 43.902 1.00 89.44 459 ARG A N 1
ATOM 3337 C CA . ARG A 1 459 ? -49.138 2.947 44.103 1.00 89.44 459 ARG A CA 1
ATOM 3338 C C . ARG A 1 459 ? -48.859 2.099 45.337 1.00 89.44 459 ARG A C 1
ATOM 3340 O O . ARG A 1 459 ? -49.269 2.455 46.438 1.00 89.44 459 ARG A O 1
ATOM 3347 N N . LEU A 1 460 ? -48.187 0.970 45.141 1.00 88.00 460 LEU A N 1
ATOM 3348 C CA . LEU A 1 460 ? -47.823 0.037 46.207 1.00 88.00 460 LEU A CA 1
ATOM 3349 C C . LEU A 1 460 ? -46.526 0.437 46.909 1.00 88.00 460 LEU A C 1
ATOM 3351 O O . LEU A 1 460 ? -46.334 0.098 48.072 1.00 88.00 460 LEU A O 1
ATOM 3355 N N . GLN A 1 461 ? -45.652 1.152 46.200 1.00 90.50 461 GLN A N 1
ATOM 3356 C CA . GLN A 1 461 ? -44.365 1.598 46.714 1.00 90.50 461 GLN A CA 1
ATOM 3357 C C . GLN A 1 461 ? -44.032 2.979 46.140 1.00 90.50 461 GLN A C 1
ATOM 3359 O O . GLN A 1 461 ? -44.002 3.156 44.921 1.00 90.50 461 GLN A O 1
ATOM 3364 N N . ASP A 1 462 ? -43.797 3.950 47.026 1.00 89.62 462 ASP A N 1
ATOM 3365 C CA . ASP A 1 462 ? -43.178 5.231 46.670 1.00 89.62 462 ASP A CA 1
ATOM 3366 C C . ASP A 1 462 ? -41.724 5.009 46.228 1.00 89.62 462 ASP A C 1
ATOM 3368 O O . ASP A 1 462 ? -41.129 3.989 46.580 1.00 89.62 462 ASP A O 1
ATOM 3372 N N . PHE A 1 463 ? -41.146 5.969 45.499 1.00 83.50 463 PHE A N 1
ATOM 3373 C CA . PHE A 1 463 ? -39.750 5.897 45.058 1.00 83.50 463 PHE A CA 1
ATOM 3374 C C . PHE A 1 463 ? -38.812 5.493 46.201 1.00 83.50 463 PHE A C 1
ATOM 3376 O O . PHE A 1 463 ? -38.704 6.184 47.214 1.00 83.50 463 PHE A O 1
ATOM 3383 N N . THR A 1 464 ? -38.152 4.352 46.024 1.00 83.69 464 THR A N 1
ATOM 3384 C CA . THR A 1 464 ? -37.210 3.788 46.988 1.00 83.69 464 THR A CA 1
ATOM 3385 C C . THR A 1 464 ? -35.990 3.236 46.265 1.00 83.69 464 THR A C 1
ATOM 3387 O O . THR A 1 464 ? -36.112 2.707 45.162 1.00 83.69 464 THR A O 1
ATOM 3390 N N . THR A 1 465 ? -34.821 3.334 46.892 1.00 82.38 465 THR A N 1
ATOM 3391 C CA . THR A 1 465 ? -33.602 2.623 46.470 1.00 82.38 465 THR A CA 1
ATOM 3392 C C . THR A 1 465 ? -33.533 1.211 47.068 1.00 82.38 465 THR A C 1
ATOM 3394 O O . THR A 1 465 ? -32.677 0.405 46.702 1.00 82.38 465 THR A O 1
ATOM 3397 N N . ASP A 1 466 ? -34.451 0.874 47.983 1.00 82.94 466 ASP A N 1
ATOM 3398 C CA . ASP A 1 466 ? -34.564 -0.461 48.565 1.00 82.94 466 ASP A CA 1
ATOM 3399 C C . ASP A 1 466 ? -35.247 -1.421 47.580 1.00 82.94 466 ASP A C 1
ATOM 3401 O O . ASP A 1 466 ? -36.477 -1.530 47.497 1.00 82.94 466 ASP A O 1
ATOM 3405 N N . LYS A 1 467 ? -34.407 -2.148 46.841 1.00 82.81 467 LYS A N 1
ATOM 3406 C CA . LYS A 1 467 ? -34.827 -3.168 45.877 1.00 82.81 467 LYS A CA 1
ATOM 3407 C C . LYS A 1 467 ? -35.656 -4.284 46.516 1.00 82.81 467 LYS A C 1
ATOM 3409 O O . LYS A 1 467 ? -36.535 -4.828 45.857 1.00 82.81 467 LYS A O 1
ATOM 3414 N N . ALA A 1 468 ? -35.420 -4.629 47.784 1.00 81.00 468 ALA A N 1
ATOM 3415 C CA . ALA A 1 468 ? -36.165 -5.693 48.451 1.00 81.00 468 ALA A CA 1
ATOM 3416 C C . ALA A 1 468 ? -37.601 -5.253 48.775 1.00 81.00 468 ALA A C 1
ATOM 3418 O O . ALA A 1 468 ? -38.533 -6.038 48.585 1.00 81.00 468 ALA A O 1
ATOM 3419 N N . LEU A 1 469 ? -37.794 -3.997 49.195 1.00 80.19 469 LEU A N 1
ATOM 3420 C CA . LEU A 1 469 ? -39.130 -3.415 49.374 1.00 80.19 469 LEU A CA 1
ATOM 3421 C C . LEU A 1 469 ? -39.886 -3.324 48.044 1.00 80.19 469 LEU A C 1
ATOM 3423 O O . LEU A 1 469 ? -41.051 -3.720 47.972 1.00 80.19 469 LEU A O 1
ATOM 3427 N N . ALA A 1 470 ? -39.214 -2.879 46.981 1.00 84.06 470 ALA A N 1
ATOM 3428 C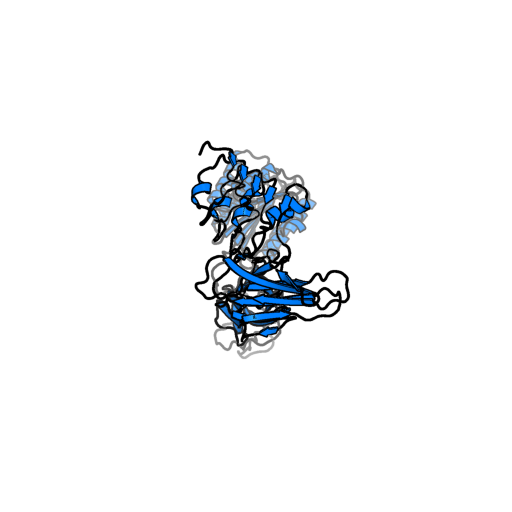 CA . ALA A 1 470 ? -39.803 -2.803 45.648 1.00 84.06 470 ALA A CA 1
ATOM 3429 C C . ALA A 1 470 ? -40.222 -4.183 45.112 1.00 84.06 470 ALA A C 1
ATOM 3431 O O . ALA A 1 470 ? -41.378 -4.369 44.726 1.00 84.06 470 ALA A O 1
ATOM 3432 N N . SER A 1 471 ? -39.335 -5.181 45.170 1.00 86.81 471 SER A N 1
ATOM 3433 C CA . SER A 1 471 ? -39.658 -6.552 44.758 1.00 86.81 471 SER A CA 1
ATOM 3434 C C . SER A 1 471 ? -40.743 -7.180 45.642 1.00 86.81 471 SER A C 1
ATOM 3436 O O . SER A 1 471 ? -41.605 -7.917 45.162 1.00 86.81 471 SER A O 1
ATOM 3438 N N . GLY A 1 472 ? -40.769 -6.859 46.940 1.00 85.06 472 GLY A N 1
ATOM 3439 C CA . GLY A 1 472 ? -41.853 -7.248 47.844 1.00 85.06 472 GLY A CA 1
ATOM 3440 C C . GLY A 1 472 ? -43.216 -6.703 47.402 1.00 85.06 472 GLY A C 1
ATOM 3441 O O . GLY A 1 472 ? -44.198 -7.448 47.381 1.00 85.06 472 GLY A O 1
ATOM 3442 N N . ALA A 1 473 ? -43.268 -5.435 46.984 1.00 90.25 473 ALA A N 1
ATOM 3443 C CA . ALA A 1 473 ? -44.477 -4.812 46.453 1.00 90.25 473 ALA A CA 1
ATOM 3444 C C . ALA A 1 473 ? -44.936 -5.477 45.143 1.00 90.25 473 ALA A C 1
ATOM 3446 O O . ALA A 1 473 ? -46.114 -5.817 45.027 1.00 90.25 473 ALA A O 1
ATOM 3447 N N . VAL A 1 474 ? -44.020 -5.757 44.208 1.00 91.94 474 VAL A N 1
ATOM 3448 C CA . VAL A 1 474 ? -44.313 -6.498 42.962 1.00 91.94 474 VAL A CA 1
ATOM 3449 C C . VAL A 1 474 ? -44.932 -7.868 43.260 1.00 91.94 474 VAL A C 1
ATOM 3451 O O . VAL A 1 474 ? -45.981 -8.218 42.713 1.00 91.94 474 VAL A O 1
ATOM 3454 N N . ASN A 1 475 ? -44.335 -8.624 44.182 1.00 91.69 475 ASN A N 1
ATOM 3455 C CA . ASN A 1 475 ? -44.779 -9.974 44.544 1.00 91.69 475 ASN A CA 1
ATOM 3456 C C . ASN A 1 475 ? -46.129 -10.009 45.281 1.00 91.69 475 ASN A C 1
ATOM 3458 O O . ASN A 1 475 ? -46.757 -11.063 45.368 1.00 91.69 475 ASN A O 1
ATOM 3462 N N . SER A 1 476 ? -46.597 -8.873 45.806 1.00 90.81 476 SER A N 1
ATOM 3463 C CA . SER A 1 476 ? -47.899 -8.768 46.481 1.00 90.81 476 SER A CA 1
ATOM 3464 C C . SER A 1 476 ? -49.091 -8.626 45.520 1.00 90.81 476 SER A C 1
ATOM 3466 O O . SER A 1 476 ? -50.247 -8.750 45.935 1.00 90.81 476 SER A O 1
ATOM 3468 N N . ILE A 1 477 ? -48.825 -8.372 44.233 1.00 90.50 477 ILE A N 1
ATOM 3469 C CA . ILE A 1 477 ? -49.853 -8.137 43.217 1.00 90.50 477 ILE A CA 1
ATOM 3470 C C . ILE A 1 477 ? -50.630 -9.430 42.932 1.00 90.50 477 ILE A C 1
ATOM 3472 O O . ILE A 1 477 ? -50.062 -10.508 42.778 1.00 90.50 477 ILE A O 1
ATOM 3476 N N . THR A 1 478 ? -51.958 -9.319 42.845 1.00 88.75 478 THR A N 1
ATOM 3477 C CA . THR A 1 478 ? -52.875 -10.440 42.570 1.00 88.75 478 THR A CA 1
ATOM 3478 C C . THR A 1 478 ? -53.912 -10.055 41.518 1.00 88.75 478 THR A C 1
ATOM 3480 O O . THR A 1 478 ? -54.323 -8.899 41.451 1.00 88.75 478 THR A O 1
ATOM 3483 N N . LEU A 1 479 ? -54.385 -10.998 40.700 1.00 86.88 479 LEU A N 1
ATOM 3484 C CA . LEU A 1 479 ? -55.362 -10.697 39.644 1.00 86.88 479 LEU A CA 1
ATOM 3485 C C . LEU A 1 479 ? -56.696 -10.183 40.209 1.00 86.88 479 LEU A C 1
ATOM 3487 O O . LEU A 1 479 ? -57.282 -10.794 41.102 1.00 86.88 479 LEU A O 1
ATOM 3491 N N . GLN A 1 480 ? -57.197 -9.068 39.680 1.00 80.06 480 GLN A N 1
ATOM 3492 C CA . GLN A 1 480 ? -58.469 -8.461 40.069 1.00 80.06 480 GLN A CA 1
ATOM 3493 C C . GLN A 1 480 ? -58.951 -7.475 38.994 1.00 80.06 480 GLN A C 1
ATOM 3495 O O . GLN A 1 480 ? -58.141 -6.815 38.368 1.00 80.06 480 GLN A O 1
ATOM 3500 N N . GLY A 1 481 ? -60.269 -7.313 38.825 1.00 74.25 481 GLY A N 1
ATOM 3501 C CA . GLY A 1 481 ? -60.868 -6.176 38.107 1.00 74.25 481 GLY A CA 1
ATOM 3502 C C . GLY A 1 481 ? -60.631 -6.103 36.588 1.00 74.25 481 GLY A C 1
ATOM 3503 O O . GLY A 1 481 ? -60.382 -7.113 35.925 1.00 74.25 481 GLY A O 1
ATOM 3504 N N . SER A 1 482 ? -60.808 -4.891 36.051 1.00 73.75 482 SER A N 1
ATOM 3505 C CA . SER A 1 482 ? -60.793 -4.519 34.620 1.00 73.75 482 SER A CA 1
ATOM 3506 C C . SER A 1 482 ? -59.516 -3.761 34.224 1.00 73.75 482 SER A C 1
ATOM 3508 O O . SER A 1 482 ? -58.749 -3.384 35.088 1.00 73.75 482 SER A O 1
ATOM 3510 N N . THR A 1 483 ? -59.277 -3.461 32.953 1.00 73.38 483 THR A N 1
ATOM 3511 C CA . THR A 1 483 ? -58.027 -2.802 32.515 1.00 73.38 483 THR A CA 1
ATOM 3512 C C . THR A 1 483 ? -58.124 -1.263 32.525 1.00 73.38 483 THR A C 1
ATOM 3514 O O . THR A 1 483 ? -59.201 -0.688 32.329 1.00 73.38 483 THR A O 1
ATOM 3517 N N . ALA A 1 484 ? -57.013 -0.578 32.829 1.00 76.31 484 ALA A N 1
ATOM 3518 C CA . ALA A 1 484 ? -56.924 0.882 32.993 1.00 76.31 484 ALA A CA 1
ATOM 3519 C C . ALA A 1 484 ? -55.591 1.475 32.509 1.00 76.31 484 ALA A C 1
ATOM 3521 O O . ALA A 1 484 ? -55.049 2.368 33.159 1.00 76.31 484 ALA A O 1
ATOM 3522 N N . ILE A 1 485 ? -55.045 0.958 31.405 1.00 79.62 485 ILE A N 1
ATOM 3523 C CA . ILE A 1 485 ? -53.647 1.191 31.009 1.00 79.62 485 ILE A CA 1
ATOM 3524 C C . ILE A 1 485 ? -53.340 2.685 30.890 1.00 79.62 485 ILE A C 1
ATOM 3526 O O . ILE A 1 485 ? -52.359 3.169 31.450 1.00 79.62 485 ILE A O 1
ATOM 3530 N N . TYR A 1 486 ? -54.189 3.427 30.180 1.00 80.81 486 TYR A N 1
ATOM 3531 C CA . TYR A 1 486 ? -53.915 4.829 29.874 1.00 80.81 486 TYR A CA 1
ATOM 3532 C C . TYR A 1 486 ? -53.915 5.730 31.111 1.00 80.81 486 TYR A C 1
ATOM 3534 O O . TYR A 1 486 ? -53.017 6.553 31.270 1.00 80.81 486 TYR A O 1
ATOM 3542 N N . ASP A 1 487 ? -54.878 5.542 32.010 1.00 80.31 487 ASP A N 1
ATOM 3543 C CA . ASP A 1 487 ? -54.948 6.343 33.231 1.00 80.31 487 ASP A CA 1
ATOM 3544 C C . ASP A 1 487 ? -53.786 5.981 34.176 1.00 80.31 487 ASP A C 1
ATOM 3546 O O . ASP A 1 487 ? -53.184 6.866 34.778 1.00 80.31 487 ASP A O 1
ATOM 3550 N N . ALA A 1 488 ? -53.388 4.702 34.231 1.00 83.56 488 ALA A N 1
ATOM 3551 C CA . ALA A 1 488 ? -52.247 4.254 35.031 1.00 83.56 488 ALA A CA 1
ATOM 3552 C C . ALA A 1 488 ? -50.919 4.865 34.557 1.00 83.56 488 ALA A C 1
ATOM 3554 O O . ALA A 1 488 ? -50.111 5.304 35.374 1.00 83.56 488 ALA A O 1
ATOM 3555 N N . VAL A 1 489 ? -50.702 4.938 33.238 1.00 85.56 489 VAL A N 1
ATOM 3556 C CA . VAL A 1 489 ? -49.521 5.598 32.658 1.00 85.56 489 VAL A CA 1
ATOM 3557 C C . VAL A 1 489 ? -49.550 7.106 32.919 1.00 85.56 489 VAL A C 1
ATOM 3559 O O . VAL A 1 489 ? -48.510 7.677 33.242 1.00 85.56 489 VAL A O 1
ATOM 3562 N N . ALA A 1 490 ? -50.717 7.752 32.828 1.00 84.12 490 ALA A N 1
ATOM 3563 C CA . ALA A 1 490 ? -50.856 9.182 33.107 1.00 84.12 490 ALA A CA 1
ATOM 3564 C C . ALA A 1 490 ? -50.520 9.526 34.571 1.00 84.12 490 ALA A C 1
ATOM 3566 O O . ALA A 1 490 ? -49.759 10.463 34.823 1.00 84.12 490 ALA A O 1
ATOM 3567 N N . ASP A 1 491 ? -51.027 8.744 35.527 1.00 85.88 491 ASP A N 1
ATOM 3568 C CA . ASP A 1 491 ? -50.763 8.939 36.957 1.00 85.88 491 ASP A CA 1
ATOM 3569 C C . ASP A 1 491 ? -49.300 8.646 37.314 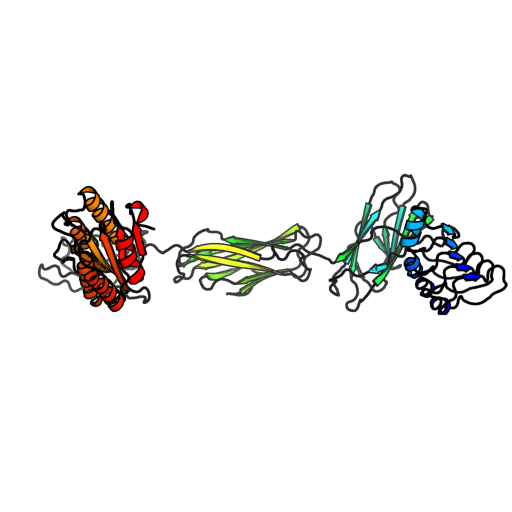1.00 85.88 491 ASP A C 1
ATOM 3571 O O . ASP A 1 491 ? -48.672 9.412 38.053 1.00 85.88 491 ASP A O 1
ATOM 3575 N N . ALA A 1 492 ? -48.722 7.587 36.736 1.00 86.00 492 ALA A N 1
ATOM 3576 C CA . ALA A 1 492 ? -47.302 7.286 36.889 1.00 86.00 492 ALA A CA 1
ATOM 3577 C C . ALA A 1 492 ? -46.423 8.409 36.311 1.00 86.00 492 ALA A C 1
ATOM 3579 O O . ALA A 1 492 ? -45.456 8.820 36.948 1.00 86.00 492 ALA A O 1
ATOM 3580 N N . ALA A 1 493 ? -46.776 8.967 35.148 1.00 85.06 493 ALA A N 1
ATOM 3581 C CA . ALA A 1 493 ? -46.071 10.102 34.552 1.00 85.06 493 ALA A CA 1
ATOM 3582 C C . ALA A 1 493 ? -46.162 11.366 35.411 1.00 85.06 493 ALA A C 1
ATOM 3584 O O . ALA A 1 493 ? -45.151 12.042 35.611 1.00 85.06 493 ALA A O 1
ATOM 3585 N N . ALA A 1 494 ? -47.339 11.668 35.962 1.00 84.69 494 ALA A N 1
ATOM 3586 C CA . ALA A 1 494 ? -47.522 12.795 36.871 1.00 84.69 494 ALA A CA 1
ATOM 3587 C C . ALA A 1 494 ? -46.672 12.641 38.140 1.00 84.69 494 ALA A C 1
ATOM 3589 O O . ALA A 1 494 ? -46.019 13.593 38.567 1.00 84.69 494 ALA A O 1
ATOM 3590 N N . TYR A 1 495 ? -46.621 11.441 38.717 1.00 84.69 495 TYR A N 1
ATOM 3591 C CA . TYR A 1 495 ? -45.810 11.178 39.902 1.00 84.69 495 TYR A CA 1
ATOM 3592 C C . TYR A 1 495 ? -44.309 11.185 39.609 1.00 84.69 495 TYR A C 1
ATOM 3594 O O . TYR A 1 495 ? -43.547 11.755 40.379 1.00 84.69 495 TYR A O 1
ATOM 3602 N N . SER A 1 496 ? -43.862 10.661 38.464 1.00 84.12 496 SER A N 1
ATOM 3603 C CA . SER A 1 496 ? -42.454 10.736 38.046 1.00 84.12 496 SER A CA 1
ATOM 3604 C C . SER A 1 496 ? -41.934 12.183 37.976 1.00 84.12 496 SER A C 1
ATOM 3606 O O . SER A 1 496 ? -40.729 12.423 38.075 1.00 84.12 496 SER A O 1
ATOM 3608 N N . GLN A 1 497 ? -42.808 13.195 37.891 1.00 80.25 497 GLN A N 1
ATOM 3609 C CA . GLN A 1 497 ? -42.401 14.599 38.001 1.00 80.25 497 GLN A CA 1
ATOM 3610 C C . GLN A 1 497 ? -41.793 14.956 39.366 1.00 80.25 497 GLN A C 1
ATOM 3612 O O . GLN A 1 497 ? -40.937 15.838 39.406 1.00 80.25 497 GLN A O 1
ATOM 3617 N N . THR A 1 498 ? -42.149 14.254 40.448 1.00 81.50 498 THR A N 1
ATOM 3618 C CA . THR A 1 498 ? -41.582 14.486 41.788 1.00 81.50 498 THR A CA 1
ATOM 3619 C C . THR A 1 498 ? -40.146 13.983 41.926 1.00 81.50 498 THR A C 1
ATOM 3621 O O . THR A 1 498 ? -39.464 14.359 42.876 1.00 81.50 498 THR A O 1
ATOM 3624 N N . ALA A 1 499 ? -39.671 13.152 40.994 1.00 78.69 499 ALA A N 1
ATOM 3625 C CA . ALA A 1 499 ? -38.293 12.685 40.974 1.00 78.69 499 ALA A CA 1
ATOM 3626 C C . ALA A 1 499 ? -37.338 13.756 40.421 1.00 78.69 499 ALA A C 1
ATOM 3628 O O . ALA A 1 499 ? -37.661 14.483 39.475 1.00 78.69 499 ALA A O 1
ATOM 3629 N N . THR A 1 500 ? -36.132 13.826 40.987 1.00 66.50 500 THR A N 1
ATOM 3630 C CA . THR A 1 500 ? -35.100 14.816 40.626 1.00 66.50 500 THR A CA 1
ATOM 3631 C C . THR A 1 500 ? -34.087 14.305 39.593 1.00 66.50 500 THR A C 1
ATOM 3633 O O . THR A 1 500 ? -33.222 15.067 39.168 1.00 66.50 500 THR A O 1
ATOM 3636 N N . GLY A 1 501 ? -34.170 13.028 39.209 1.00 71.69 501 GLY A N 1
ATOM 3637 C CA . GLY A 1 501 ? -33.269 12.359 38.266 1.00 71.69 501 GLY A CA 1
ATOM 3638 C C . GLY A 1 501 ? -33.824 12.217 36.843 1.00 71.69 501 GLY A C 1
ATOM 3639 O O . GLY A 1 501 ? -34.858 12.798 36.504 1.00 71.69 501 GLY A O 1
ATOM 3640 N N . ARG A 1 502 ? -33.146 11.410 36.012 1.00 82.44 502 ARG A N 1
ATOM 3641 C CA . ARG A 1 502 ? -33.730 10.877 34.767 1.00 82.44 502 ARG A CA 1
ATOM 3642 C C . ARG A 1 502 ? -34.961 10.055 35.115 1.00 82.44 502 ARG A C 1
ATOM 3644 O O . ARG A 1 502 ? -35.026 9.481 36.194 1.00 82.44 502 ARG A O 1
ATOM 3651 N N . LYS A 1 503 ? -35.928 9.987 34.209 1.00 85.69 503 LYS A N 1
ATOM 3652 C CA . LYS A 1 503 ? -37.235 9.385 34.485 1.00 85.69 503 LYS A CA 1
ATOM 3653 C C . LYS A 1 503 ? -37.533 8.348 33.426 1.00 85.69 503 LYS A C 1
ATOM 3655 O O . LYS A 1 503 ? -37.264 8.595 32.255 1.00 85.69 503 LYS A O 1
ATOM 3660 N N . ALA A 1 504 ? -38.103 7.224 33.827 1.00 89.69 504 ALA A N 1
ATOM 3661 C CA . ALA A 1 504 ? -38.650 6.245 32.901 1.00 89.69 504 ALA A CA 1
ATOM 3662 C C . ALA A 1 504 ? -39.908 5.606 33.490 1.00 89.69 504 ALA A C 1
ATOM 3664 O O . ALA A 1 504 ? -40.072 5.520 34.709 1.00 89.69 504 ALA A O 1
ATOM 3665 N N . ILE A 1 505 ? -40.796 5.147 32.617 1.00 90.94 505 ILE A N 1
ATOM 3666 C CA . ILE A 1 505 ? -41.931 4.304 32.991 1.00 90.94 505 ILE A CA 1
ATOM 3667 C C . ILE A 1 505 ? -41.766 2.973 32.277 1.00 90.94 505 ILE A C 1
ATOM 3669 O O . ILE A 1 505 ? -41.492 2.957 31.081 1.00 90.94 505 ILE A O 1
ATOM 3673 N N . VAL A 1 506 ? -41.956 1.869 32.992 1.00 92.81 506 VAL A N 1
ATOM 3674 C CA . VAL A 1 506 ? -41.969 0.525 32.407 1.00 92.81 506 VAL A CA 1
ATOM 3675 C C . VAL A 1 506 ? -43.331 -0.098 32.671 1.00 92.81 506 VAL A C 1
ATOM 3677 O O . VAL A 1 506 ? -43.699 -0.330 33.820 1.00 92.81 506 VAL A O 1
ATOM 3680 N N . LEU A 1 507 ? -44.094 -0.334 31.608 1.00 90.50 507 LEU A N 1
ATOM 3681 C CA . LEU A 1 507 ? -45.448 -0.874 31.653 1.00 90.50 507 LEU A CA 1
ATOM 3682 C C . LEU A 1 507 ? -45.445 -2.362 31.290 1.00 90.50 507 LEU A C 1
ATOM 3684 O O . LEU A 1 507 ? -45.115 -2.714 30.162 1.00 90.50 507 LEU A O 1
ATOM 3688 N N . PHE A 1 508 ? -45.906 -3.208 32.206 1.00 89.88 508 PHE A N 1
ATOM 3689 C CA . PHE A 1 508 ? -46.140 -4.639 32.010 1.00 89.88 508 PHE A CA 1
ATOM 3690 C C . PHE A 1 508 ? -47.644 -4.877 31.827 1.00 89.88 508 PHE A C 1
ATOM 3692 O O . PHE A 1 508 ? -48.418 -4.543 32.723 1.00 89.88 508 PHE A O 1
ATOM 3699 N N . THR A 1 509 ? -48.085 -5.401 30.676 1.00 86.88 509 THR A N 1
ATOM 3700 C CA . THR A 1 509 ? -49.525 -5.563 30.374 1.00 86.88 509 THR A CA 1
ATOM 3701 C C . THR A 1 509 ? -49.816 -6.640 29.322 1.00 86.88 509 THR A C 1
ATOM 3703 O O . THR A 1 509 ? -48.947 -7.005 28.533 1.00 86.88 509 THR A O 1
ATOM 3706 N N . ASP A 1 510 ? -51.063 -7.120 29.271 1.00 80.06 510 ASP A N 1
ATOM 3707 C CA . ASP A 1 510 ? -51.609 -7.902 28.152 1.00 80.06 510 ASP A CA 1
ATOM 3708 C C . ASP A 1 510 ? -52.282 -7.028 27.076 1.00 80.06 510 ASP A C 1
ATOM 3710 O O . ASP A 1 510 ? -53.009 -7.536 26.226 1.00 80.06 510 ASP A O 1
ATOM 3714 N N . GLY A 1 511 ? -52.111 -5.703 27.119 1.00 71.69 511 GLY A N 1
ATOM 3715 C CA . GLY A 1 511 ? -52.530 -4.771 26.069 1.00 71.69 511 GLY A CA 1
ATOM 3716 C C . GLY A 1 511 ? -54.041 -4.682 25.812 1.00 71.69 511 GLY A C 1
ATOM 3717 O O . GLY A 1 511 ? -54.446 -4.029 24.849 1.00 71.69 511 GLY A O 1
ATOM 3718 N N . ARG A 1 512 ? -54.898 -5.310 26.629 1.00 72.12 512 ARG A N 1
ATOM 3719 C CA . ARG A 1 512 ? -56.355 -5.331 26.415 1.00 72.12 512 ARG A CA 1
ATOM 3720 C C . ARG A 1 512 ? -57.053 -4.187 27.144 1.00 72.12 512 ARG A C 1
ATOM 3722 O O . ARG A 1 512 ? -57.688 -4.399 28.171 1.00 72.12 512 ARG A O 1
ATOM 3729 N N . ASP A 1 513 ? -57.006 -2.975 26.595 1.00 66.56 513 ASP A N 1
ATOM 3730 C CA . ASP A 1 513 ? -57.829 -1.860 27.095 1.00 66.56 513 ASP A CA 1
ATOM 3731 C C . ASP A 1 513 ? -59.121 -1.688 26.270 1.00 66.56 513 ASP A C 1
ATOM 3733 O O . ASP A 1 513 ? -59.111 -1.730 25.041 1.00 66.56 513 ASP A O 1
ATOM 3737 N N . ASN A 1 514 ? -60.252 -1.488 26.951 1.00 58.44 514 ASN A N 1
ATOM 3738 C CA . ASN A 1 514 ? -61.575 -1.267 26.359 1.00 58.44 514 ASN A CA 1
ATOM 3739 C C . ASN A 1 514 ? -62.020 0.212 26.384 1.00 58.44 514 ASN A C 1
ATOM 3741 O O . ASN A 1 514 ? -63.171 0.513 26.050 1.00 58.44 514 ASN A O 1
ATOM 3745 N N . ARG A 1 515 ? -61.141 1.140 26.788 1.00 62.94 515 ARG A N 1
ATOM 3746 C CA . ARG A 1 515 ? -61.442 2.578 26.893 1.00 62.94 515 ARG A CA 1
ATOM 3747 C C . ARG A 1 515 ? -61.230 3.350 25.584 1.00 62.94 515 ARG A C 1
ATOM 3749 O O . ARG A 1 515 ? -60.550 2.923 24.659 1.00 62.94 515 ARG A O 1
ATOM 3756 N N . SER A 1 516 ? -61.869 4.520 25.502 1.00 57.97 516 SER A N 1
ATOM 3757 C CA . SER A 1 516 ? -61.940 5.359 24.293 1.00 57.97 516 SER A CA 1
ATOM 3758 C C . SER A 1 516 ? -60.592 5.958 23.857 1.00 57.97 516 SER A C 1
ATOM 3760 O O . SER A 1 516 ? -59.728 6.229 24.680 1.00 57.97 516 SER A O 1
ATOM 3762 N N . SER A 1 517 ? -60.454 6.336 22.582 1.00 57.44 517 SER A N 1
ATOM 3763 C CA . SER A 1 517 ? -59.256 7.008 22.036 1.00 57.44 517 SER A CA 1
ATOM 3764 C C . SER A 1 517 ? -58.856 8.315 22.749 1.00 57.44 517 SER A C 1
ATOM 3766 O O . SER A 1 517 ? -57.737 8.789 22.575 1.00 57.44 517 SER A O 1
ATOM 3768 N N . ARG A 1 518 ? -59.753 8.914 23.547 1.00 57.97 518 ARG A N 1
ATOM 3769 C CA . ARG A 1 518 ? -59.491 10.149 24.299 1.00 57.97 518 ARG A CA 1
ATOM 3770 C C . ARG A 1 518 ? -58.578 9.922 25.512 1.00 57.97 518 ARG A C 1
ATOM 3772 O O . ARG A 1 518 ? -57.711 10.756 25.742 1.00 57.97 518 ARG A O 1
ATOM 3779 N N . SER A 1 519 ? -58.727 8.810 26.236 1.00 66.31 519 SER A N 1
ATOM 3780 C CA . SER A 1 519 ? -57.841 8.471 27.366 1.00 66.31 519 SER A CA 1
ATOM 3781 C C . SER A 1 519 ? -56.433 8.119 26.879 1.00 66.31 519 SER A C 1
ATOM 3783 O O . SER A 1 519 ? -55.445 8.487 27.503 1.00 66.31 519 SER A O 1
ATOM 3785 N N . LYS A 1 520 ? -56.333 7.517 25.686 1.00 66.38 520 LYS A N 1
ATOM 3786 C CA . LYS A 1 520 ? -55.061 7.250 25.004 1.00 66.38 520 LYS A CA 1
ATOM 3787 C C . LYS A 1 520 ? -54.239 8.512 24.735 1.00 66.38 520 LYS A C 1
ATOM 3789 O O . LYS A 1 520 ? -53.053 8.536 25.044 1.00 66.38 520 LYS A O 1
ATOM 3794 N N . ALA A 1 521 ? -54.864 9.558 24.189 1.00 60.34 521 ALA A N 1
ATOM 3795 C CA . ALA A 1 521 ? -54.186 10.831 23.935 1.00 60.34 521 ALA A CA 1
ATOM 3796 C C . ALA A 1 521 ? -53.714 11.501 25.240 1.00 60.34 521 ALA A C 1
ATOM 3798 O O . ALA A 1 521 ? -52.590 11.979 25.311 1.00 60.34 521 ALA A O 1
ATOM 3799 N N . GLN A 1 522 ? -54.530 11.447 26.298 1.00 69.81 522 GLN A N 1
ATOM 3800 C CA . GLN A 1 522 ? -54.195 12.035 27.601 1.00 69.81 522 GLN A CA 1
ATOM 3801 C C . GLN A 1 522 ? -52.975 11.381 28.263 1.00 69.81 522 GLN A C 1
ATOM 3803 O O . GLN A 1 522 ? -52.146 12.087 28.831 1.00 69.81 522 GLN A O 1
ATOM 3808 N N . ALA A 1 523 ? -52.838 10.056 28.168 1.00 65.75 523 ALA A N 1
ATOM 3809 C CA . ALA A 1 523 ? -51.686 9.335 28.711 1.00 65.75 523 ALA A CA 1
ATOM 3810 C C . ALA A 1 523 ? -50.372 9.710 28.011 1.00 65.75 523 ALA A C 1
ATOM 3812 O O . ALA A 1 523 ? -49.346 9.911 28.659 1.00 65.75 523 ALA A O 1
ATOM 3813 N N . ILE A 1 524 ? -50.422 9.832 26.684 1.00 68.56 524 ILE A N 1
ATOM 3814 C CA . ILE A 1 524 ? -49.269 10.188 25.854 1.00 68.56 524 ILE A CA 1
ATOM 3815 C C . ILE A 1 524 ? -48.869 11.647 26.107 1.00 68.56 524 ILE A C 1
ATOM 3817 O O . ILE A 1 524 ? -47.698 11.919 26.365 1.00 68.56 524 ILE A O 1
ATOM 3821 N N . ASP A 1 525 ? -49.838 12.565 26.144 1.00 73.94 525 ASP A N 1
ATOM 3822 C CA . ASP A 1 525 ? -49.596 13.976 26.461 1.00 73.94 525 ASP A CA 1
ATOM 3823 C C . ASP A 1 525 ? -48.991 14.149 27.867 1.00 73.94 525 ASP A C 1
ATOM 3825 O O . ASP A 1 525 ? -48.084 14.961 28.051 1.00 73.94 525 ASP A O 1
ATOM 3829 N N . ALA A 1 526 ? -49.439 13.365 28.857 1.00 72.31 526 ALA A N 1
ATOM 3830 C CA . ALA A 1 526 ? -48.895 13.392 30.216 1.00 72.31 526 ALA A CA 1
ATOM 3831 C C . ALA A 1 526 ? -47.439 12.897 30.283 1.00 72.31 526 ALA A C 1
ATOM 3833 O O . ALA A 1 526 ? -46.611 13.528 30.944 1.00 72.31 526 ALA A O 1
ATOM 3834 N N . ALA A 1 527 ? -47.107 11.809 29.579 1.00 69.06 527 ALA A N 1
ATOM 3835 C CA . ALA A 1 527 ? -45.745 11.272 29.513 1.00 69.06 527 ALA A CA 1
ATOM 3836 C C . ALA A 1 527 ? -44.774 12.235 28.808 1.00 69.06 527 ALA A C 1
ATOM 3838 O O . ALA A 1 527 ? -43.678 12.496 29.312 1.00 69.06 527 ALA A O 1
ATOM 3839 N N . ILE A 1 528 ? -45.209 12.833 27.691 1.00 69.50 528 ILE A N 1
ATOM 3840 C CA . ILE A 1 528 ? -44.448 13.855 26.959 1.00 69.50 528 ILE A CA 1
ATOM 3841 C C . ILE A 1 528 ? -44.240 15.096 27.833 1.00 69.50 528 ILE A C 1
ATOM 3843 O O . ILE A 1 528 ? -43.115 15.581 27.949 1.00 69.50 528 ILE A O 1
ATOM 3847 N N . ALA A 1 529 ? -45.292 15.596 28.491 1.00 68.50 529 ALA A N 1
ATOM 3848 C CA . ALA A 1 529 ? -45.196 16.756 29.377 1.00 68.50 529 ALA A CA 1
ATOM 3849 C C . ALA A 1 529 ? -44.262 16.507 30.575 1.00 68.50 529 ALA A C 1
ATOM 3851 O O . ALA A 1 529 ? -43.581 17.427 31.026 1.00 68.50 529 ALA A O 1
ATOM 3852 N N . ALA A 1 530 ? -44.196 15.267 31.067 1.00 68.12 530 ALA A N 1
ATOM 3853 C CA . ALA A 1 530 ? -43.280 14.856 32.127 1.00 68.12 530 ALA A CA 1
ATOM 3854 C C . ALA A 1 530 ? -41.840 14.593 31.637 1.00 68.12 530 ALA A C 1
ATOM 3856 O O . ALA A 1 530 ? -40.970 14.316 32.466 1.00 68.12 530 ALA A O 1
ATOM 3857 N N . GLY A 1 531 ? -41.579 14.626 30.322 1.00 77.12 531 GLY A N 1
ATOM 3858 C CA . GLY A 1 531 ? -40.284 14.269 29.733 1.00 77.12 531 GLY A CA 1
ATOM 3859 C C . GLY A 1 531 ? -39.847 12.842 30.075 1.00 77.12 531 GLY A C 1
ATOM 3860 O O . GLY A 1 531 ? -38.665 12.602 30.310 1.00 77.12 531 GLY A O 1
ATOM 3861 N N . THR A 1 532 ? -40.805 11.920 30.202 1.00 84.00 532 THR A N 1
ATOM 3862 C CA . THR A 1 532 ? -40.583 10.573 30.737 1.00 84.00 532 THR A CA 1
ATOM 3863 C C . THR A 1 532 ? -40.902 9.524 29.665 1.00 84.00 532 THR A C 1
ATOM 3865 O O . THR A 1 532 ? -42.085 9.307 29.391 1.00 84.00 532 THR A O 1
ATOM 3868 N N . PRO A 1 533 ? -39.896 8.865 29.055 1.00 86.62 533 PRO A N 1
ATOM 3869 C CA . PRO A 1 533 ? -40.136 7.790 28.098 1.00 86.62 533 PRO A CA 1
ATOM 3870 C C . PRO A 1 533 ? -40.860 6.607 28.743 1.00 86.62 533 PRO A C 1
ATOM 3872 O O . PRO A 1 533 ? -40.548 6.211 29.873 1.00 86.62 533 PRO A O 1
ATOM 3875 N N . VAL A 1 534 ? -41.817 6.035 28.007 1.00 86.94 534 VAL A N 1
ATOM 3876 C CA . VAL A 1 534 ? -42.568 4.845 28.419 1.00 86.94 534 VAL A CA 1
ATOM 3877 C C . VAL A 1 534 ? -42.084 3.641 27.623 1.00 86.94 534 VAL A C 1
ATOM 3879 O O . VAL A 1 534 ? -42.206 3.595 26.404 1.00 86.94 534 VAL A O 1
ATOM 3882 N N . PHE A 1 535 ? -41.572 2.637 28.319 1.00 89.31 535 PHE A N 1
ATOM 3883 C CA . PHE A 1 535 ? -41.246 1.331 27.767 1.00 89.31 535 PHE A CA 1
ATOM 3884 C C . PHE A 1 535 ? -42.410 0.389 28.037 1.00 89.31 535 PHE A C 1
ATOM 3886 O O . PHE A 1 535 ? -42.928 0.350 29.152 1.00 89.31 535 PHE A O 1
ATOM 3893 N N . THR A 1 536 ? -42.856 -0.349 27.027 1.00 87.56 536 THR A N 1
ATOM 3894 C CA . THR A 1 536 ? -43.999 -1.261 27.170 1.00 87.56 536 THR A CA 1
ATOM 3895 C C . THR A 1 536 ? -43.559 -2.694 26.941 1.00 87.56 536 THR A C 1
ATOM 3897 O O . THR A 1 536 ? -42.783 -2.966 26.032 1.00 87.56 536 THR A O 1
ATOM 3900 N N . ILE A 1 537 ? -44.030 -3.605 27.785 1.00 87.94 537 ILE A N 1
ATOM 3901 C CA . ILE A 1 537 ? -43.656 -5.014 27.775 1.00 87.94 537 ILE A CA 1
ATOM 3902 C C . ILE A 1 537 ? -44.944 -5.836 27.787 1.00 87.94 537 ILE A C 1
ATOM 3904 O O . ILE A 1 537 ? -45.683 -5.878 28.775 1.00 87.94 537 ILE A O 1
ATOM 3908 N N . GLY A 1 538 ? -45.220 -6.451 26.643 1.00 84.88 538 GLY A N 1
ATOM 3909 C CA . GLY A 1 538 ? -46.397 -7.262 26.383 1.00 84.88 538 GLY A CA 1
ATOM 3910 C C . GLY A 1 538 ? -46.222 -8.707 26.824 1.00 84.88 538 GLY A C 1
ATOM 3911 O O . GLY A 1 538 ? -45.264 -9.364 26.411 1.00 84.88 538 GLY A O 1
ATOM 3912 N N . PHE A 1 539 ? -47.187 -9.221 27.585 1.00 82.56 539 PHE A N 1
ATOM 3913 C CA . PHE A 1 539 ? -47.265 -10.630 27.978 1.00 82.56 539 PHE A CA 1
ATOM 3914 C C . PHE A 1 539 ? -48.493 -11.307 27.365 1.00 82.56 539 PHE A C 1
ATOM 3916 O O . PHE A 1 539 ? -49.556 -10.700 27.212 1.00 82.56 539 PHE A O 1
ATOM 3923 N N . GLY A 1 540 ? -48.346 -12.582 27.004 1.00 75.38 540 GLY A N 1
ATOM 3924 C CA . GLY A 1 540 ? -49.416 -13.370 26.398 1.00 75.38 540 GLY A CA 1
ATOM 3925 C C . GLY A 1 540 ? -49.900 -12.781 25.066 1.00 75.38 540 GLY A C 1
ATOM 3926 O O . GLY A 1 540 ? -49.112 -12.417 24.196 1.00 75.38 540 GLY A O 1
ATOM 3927 N N . ASN A 1 541 ? -51.221 -12.670 24.895 1.00 72.31 541 ASN A N 1
ATOM 3928 C CA . ASN A 1 541 ? -51.843 -12.161 23.663 1.00 72.31 541 ASN A CA 1
ATOM 3929 C C . ASN A 1 541 ? -51.947 -10.624 23.635 1.00 72.31 541 ASN A C 1
ATOM 3931 O O . ASN A 1 541 ? -53.009 -10.097 23.280 1.00 72.31 541 ASN A O 1
ATOM 3935 N N . ALA A 1 542 ? -50.887 -9.919 24.040 1.00 78.56 542 ALA A N 1
ATOM 3936 C CA . ALA A 1 542 ? -50.894 -8.462 24.059 1.00 78.56 542 ALA A CA 1
ATOM 3937 C C . ALA A 1 542 ? -51.049 -7.863 22.662 1.00 78.56 542 ALA A C 1
ATOM 3939 O O . ALA A 1 542 ? -50.403 -8.341 21.733 1.00 78.56 542 ALA A O 1
ATOM 3940 N N . ASP A 1 543 ? -51.910 -6.845 22.513 1.00 77.25 543 ASP A N 1
ATOM 3941 C CA . ASP A 1 543 ? -52.094 -6.130 21.244 1.00 77.25 543 ASP A CA 1
ATOM 3942 C C . ASP A 1 543 ? -50.859 -5.257 20.963 1.00 77.25 543 ASP A C 1
ATOM 3944 O O . ASP A 1 543 ? -50.670 -4.233 21.637 1.00 77.25 543 ASP A O 1
ATOM 3948 N N . PRO A 1 544 ? -50.037 -5.596 19.952 1.00 79.06 544 PRO A N 1
ATOM 3949 C CA . PRO A 1 544 ? -48.807 -4.864 19.672 1.00 79.06 544 PRO A CA 1
ATOM 3950 C C . PRO A 1 544 ? -49.064 -3.397 19.313 1.00 79.06 544 PRO A C 1
ATOM 3952 O O . PRO A 1 544 ? -48.228 -2.542 19.583 1.00 79.06 544 PRO A O 1
ATOM 3955 N N . ASN A 1 545 ? -50.239 -3.071 18.758 1.00 78.69 545 ASN A N 1
ATOM 3956 C CA . ASN A 1 545 ? -50.582 -1.696 18.389 1.00 78.69 545 ASN A CA 1
ATOM 3957 C C . ASN A 1 545 ? -50.843 -0.817 19.618 1.00 78.69 545 ASN A C 1
ATOM 3959 O O . ASN A 1 545 ? -50.680 0.406 19.561 1.00 78.69 545 ASN A O 1
ATOM 3963 N N . VAL A 1 546 ? -51.297 -1.415 20.723 1.00 77.19 546 VAL A N 1
ATOM 3964 C CA . VAL A 1 546 ? -51.500 -0.701 21.988 1.00 77.19 546 VAL A CA 1
ATOM 3965 C C . VAL A 1 546 ? -50.150 -0.407 22.634 1.00 77.19 546 VAL A C 1
ATOM 3967 O O . VAL A 1 546 ? -49.924 0.736 23.034 1.00 77.19 546 VAL A O 1
ATOM 3970 N N . LEU A 1 547 ? -49.252 -1.395 22.661 1.00 80.12 547 LEU A N 1
ATOM 3971 C CA . LEU A 1 547 ? -47.893 -1.272 23.199 1.00 80.12 547 LEU A CA 1
ATOM 3972 C C . LEU A 1 547 ? -47.069 -0.234 22.423 1.00 80.12 547 LEU A C 1
ATOM 3974 O O . LEU A 1 547 ? -46.606 0.757 22.993 1.00 80.12 547 LEU A O 1
ATOM 3978 N N . ASP A 1 548 ? -46.976 -0.404 21.102 1.00 81.75 548 ASP A N 1
ATOM 3979 C CA . ASP A 1 548 ? -46.182 0.461 20.224 1.00 81.75 548 ASP A CA 1
ATOM 3980 C C . ASP A 1 548 ? -46.664 1.915 20.251 1.00 81.75 548 ASP A C 1
ATOM 3982 O O . ASP A 1 548 ? -45.878 2.861 20.316 1.00 81.75 548 ASP A O 1
ATOM 3986 N N . SER A 1 549 ? -47.982 2.115 20.287 1.00 76.12 549 SER A N 1
ATOM 3987 C CA . SER A 1 549 ? -48.537 3.461 20.256 1.00 76.12 549 SER A CA 1
ATOM 3988 C C . SER A 1 549 ? -48.275 4.270 21.527 1.00 76.12 549 SER A C 1
ATOM 3990 O O . SER A 1 549 ? -48.310 5.496 21.438 1.00 76.12 549 SER A O 1
ATOM 3992 N N . ILE A 1 550 ? -48.075 3.632 22.684 1.00 74.50 550 ILE A N 1
ATOM 3993 C CA . ILE A 1 550 ? -47.711 4.321 23.933 1.00 74.50 550 ILE A CA 1
ATOM 3994 C C . ILE A 1 550 ? -46.199 4.571 23.957 1.00 74.50 550 ILE A C 1
ATOM 3996 O O . ILE A 1 550 ? -45.755 5.679 24.271 1.00 74.50 550 ILE A O 1
ATOM 4000 N N . ALA A 1 551 ? -45.412 3.556 23.596 1.00 81.25 551 ALA A N 1
ATOM 4001 C CA . ALA A 1 551 ? -43.962 3.624 23.673 1.00 81.25 551 ALA A CA 1
ATOM 4002 C C . ALA A 1 551 ? -43.366 4.628 22.681 1.00 81.25 551 ALA A C 1
ATOM 4004 O O . ALA A 1 551 ? -42.717 5.594 23.083 1.00 81.25 551 ALA A O 1
ATOM 4005 N N . THR A 1 552 ? -43.667 4.475 21.392 1.00 80.12 552 THR A N 1
ATOM 4006 C CA . THR A 1 552 ? -43.047 5.282 20.336 1.00 80.12 552 THR A CA 1
ATOM 4007 C C . THR A 1 552 ? -43.393 6.764 20.463 1.00 80.12 552 THR A C 1
ATOM 4009 O O . THR A 1 552 ? -42.553 7.631 20.233 1.00 80.12 552 THR A O 1
ATOM 4012 N N . GLN A 1 553 ? -44.617 7.084 20.890 1.00 74.94 553 GLN A N 1
ATOM 4013 C CA . GLN A 1 553 ? -45.054 8.479 21.025 1.00 74.94 553 GLN A CA 1
ATOM 4014 C C . GLN A 1 553 ? -44.488 9.176 22.271 1.00 74.94 553 GLN A C 1
ATOM 4016 O O . GLN A 1 553 ? -44.407 10.401 22.284 1.00 74.94 553 GLN A O 1
ATOM 4021 N N . SER A 1 554 ? -44.065 8.424 23.291 1.00 74.81 554 SER A N 1
ATOM 4022 C CA . SER A 1 554 ? -43.407 8.969 24.489 1.00 74.81 554 SER A CA 1
ATOM 4023 C C . SER A 1 554 ? -41.874 8.945 24.409 1.00 74.81 554 SER A C 1
ATOM 4025 O O . SER A 1 554 ? -41.212 9.440 25.318 1.00 74.81 554 SER A O 1
ATOM 4027 N N . GLY A 1 555 ? -41.298 8.403 23.328 1.00 77.25 555 GLY A N 1
ATOM 4028 C CA . GLY A 1 555 ? -39.848 8.272 23.144 1.00 77.25 555 GLY A CA 1
ATOM 4029 C C . GLY A 1 555 ? -39.231 7.019 23.779 1.00 77.25 555 GLY A C 1
ATOM 4030 O O . GLY A 1 555 ? -38.023 6.996 24.003 1.00 77.25 555 GLY A O 1
ATOM 4031 N N . GLY A 1 556 ? -40.040 6.002 24.094 1.00 80.00 556 GLY A N 1
ATOM 4032 C CA . GLY A 1 556 ? -39.587 4.686 24.554 1.00 80.00 556 GLY A CA 1
ATOM 4033 C C . GLY A 1 556 ? -39.713 3.592 23.486 1.00 80.00 556 GLY A C 1
ATOM 4034 O O . GLY A 1 556 ? -39.930 3.873 22.308 1.00 80.00 556 GLY A O 1
ATOM 4035 N N . LEU A 1 557 ? -39.571 2.330 23.906 1.00 85.12 557 LEU A N 1
ATOM 4036 C CA . LEU A 1 557 ? -39.635 1.141 23.042 1.00 85.12 557 LEU A CA 1
ATOM 4037 C C . LEU A 1 557 ? -40.704 0.148 23.517 1.00 85.12 557 LEU A C 1
ATOM 4039 O O . LEU A 1 557 ? -41.002 0.058 24.711 1.00 85.12 557 LEU A O 1
ATOM 4043 N N . ALA A 1 558 ? -41.288 -0.589 22.572 1.00 82.50 558 ALA A N 1
ATOM 4044 C CA . ALA A 1 558 ? -42.255 -1.646 22.840 1.00 82.50 558 ALA A CA 1
ATOM 4045 C C . ALA A 1 558 ? -41.633 -3.029 22.628 1.00 82.50 558 ALA A C 1
ATOM 4047 O O . ALA A 1 558 ? -40.991 -3.286 21.611 1.00 82.50 558 ALA A O 1
ATOM 4048 N N . PHE A 1 559 ? -41.876 -3.923 23.579 1.00 83.69 559 PHE A N 1
ATOM 4049 C CA . PHE A 1 559 ? -41.404 -5.299 23.594 1.00 83.69 559 PHE A CA 1
ATOM 4050 C C . PHE A 1 559 ? -42.609 -6.236 23.680 1.00 83.69 559 PHE A C 1
ATOM 4052 O O . PHE A 1 559 ? -43.529 -6.002 24.461 1.00 83.69 559 PHE A O 1
ATOM 4059 N N . GLN A 1 560 ? -42.608 -7.303 22.886 1.00 80.06 560 GLN A N 1
ATOM 4060 C CA . GLN A 1 560 ? -43.665 -8.315 22.862 1.00 80.06 560 GLN A CA 1
ATOM 4061 C C . GLN A 1 560 ? -43.076 -9.665 23.274 1.00 80.06 560 GLN A C 1
ATOM 4063 O O . GLN A 1 560 ? -41.972 -10.001 22.850 1.00 80.06 560 GLN A O 1
ATOM 4068 N N . ASP A 1 561 ? -43.841 -10.452 24.032 1.00 66.81 561 ASP A N 1
ATOM 4069 C CA . ASP A 1 561 ? -43.502 -11.839 24.382 1.00 66.81 561 ASP A CA 1
ATOM 4070 C C . ASP A 1 561 ? -42.183 -11.938 25.175 1.00 66.81 561 ASP A C 1
ATOM 4072 O O . ASP A 1 561 ? -41.297 -12.762 24.921 1.00 66.81 561 ASP A O 1
ATOM 4076 N N . ALA A 1 562 ? -42.024 -11.025 26.139 1.00 60.25 562 ALA A N 1
ATOM 4077 C CA . ALA A 1 562 ? -40.824 -10.940 26.955 1.00 60.25 562 ALA A CA 1
ATOM 4078 C C . ALA A 1 562 ? -40.756 -12.116 27.941 1.00 60.25 562 ALA A C 1
ATOM 4080 O O . ALA A 1 562 ? -41.508 -12.200 28.910 1.00 60.25 562 ALA A O 1
ATOM 4081 N N . THR A 1 563 ? -39.822 -13.034 27.697 1.00 56.66 563 THR A N 1
ATOM 4082 C CA . THR A 1 563 ? -39.373 -14.003 28.704 1.00 56.66 563 THR A CA 1
ATOM 4083 C C . THR A 1 563 ? -38.292 -13.364 29.582 1.00 56.66 563 THR A C 1
ATOM 4085 O O . THR A 1 563 ? -37.657 -12.398 29.158 1.00 56.66 563 THR A O 1
ATOM 4088 N N . SER A 1 564 ? -38.030 -13.904 30.778 1.00 48.94 564 SER A N 1
ATOM 4089 C CA . SER A 1 564 ? -36.944 -13.420 31.656 1.00 48.94 564 SER A CA 1
ATOM 4090 C C . SER A 1 564 ? -35.580 -13.350 30.951 1.00 48.94 564 SER A C 1
ATOM 4092 O O . SER A 1 564 ? -34.783 -12.464 31.234 1.00 48.94 564 SER A O 1
ATOM 4094 N N . ALA A 1 565 ? -35.338 -14.218 29.961 1.00 47.50 565 ALA A N 1
ATOM 4095 C CA . ALA A 1 565 ? -34.118 -14.220 29.154 1.00 47.50 565 ALA A CA 1
ATOM 4096 C C . ALA A 1 565 ? -33.990 -13.021 28.191 1.00 47.50 565 ALA A C 1
ATOM 4098 O O . ALA A 1 565 ? -32.874 -12.655 27.835 1.00 47.50 565 ALA A O 1
ATOM 4099 N N . ASN A 1 566 ? -35.104 -12.405 27.780 1.00 50.00 566 ASN A N 1
ATOM 4100 C CA . ASN A 1 566 ? -35.125 -11.306 26.806 1.00 50.00 566 ASN A CA 1
ATOM 4101 C C . ASN A 1 566 ? -35.117 -9.910 27.452 1.00 50.00 566 ASN A C 1
ATOM 4103 O O . ASN A 1 566 ? -35.086 -8.928 26.725 1.00 50.00 566 ASN A O 1
ATOM 4107 N N . LEU A 1 567 ? -35.187 -9.808 28.784 1.00 48.69 567 LEU A N 1
ATOM 4108 C CA . LEU A 1 567 ? -35.300 -8.529 29.507 1.00 48.69 567 LEU A CA 1
ATOM 4109 C C . LEU A 1 567 ? -33.963 -7.943 29.972 1.00 48.69 567 LEU A C 1
ATOM 4111 O O . LEU A 1 567 ? -33.913 -6.780 30.359 1.00 48.69 567 LEU A O 1
ATOM 4115 N N . GLY A 1 568 ? -32.901 -8.753 29.984 1.00 44.47 568 GLY A N 1
ATOM 4116 C CA . GLY A 1 568 ? -31.550 -8.291 30.315 1.00 44.47 568 GLY A CA 1
ATOM 4117 C C . GLY A 1 568 ? -30.802 -7.649 29.141 1.00 44.47 568 GLY A C 1
ATOM 4118 O O . GLY A 1 568 ? -29.775 -7.015 29.372 1.00 44.47 568 GLY A O 1
ATOM 4119 N N . ALA A 1 569 ? -31.298 -7.837 27.913 1.00 37.47 569 ALA A N 1
ATOM 4120 C CA . ALA A 1 569 ? -30.830 -7.190 26.686 1.00 37.47 569 ALA A CA 1
ATOM 4121 C C . ALA A 1 569 ? -31.709 -5.974 26.382 1.00 37.47 569 ALA A C 1
ATOM 4123 O O . ALA A 1 569 ? -31.157 -4.974 25.869 1.00 37.47 569 ALA A O 1
#